Protein AF-A0A7C5FQU9-F1 (afdb_monomer)

Solvent-accessible surface area (backbone atoms only — not comparable to full-atom values): 39816 Å² total; per-residue (Å²): 129,88,86,84,82,87,84,87,81,82,83,88,91,86,86,84,88,72,89,85,78,91,76,89,86,83,94,80,84,88,88,77,82,90,87,88,88,82,92,83,88,83,82,88,86,82,85,89,86,82,90,83,89,88,85,88,83,84,87,86,83,93,73,92,80,83,85,77,82,93,72,89,88,83,80,87,87,65,81,68,79,84,76,73,88,75,91,71,77,84,54,69,46,66,38,94,88,72,76,45,75,38,58,75,85,60,46,60,38,91,90,73,78,44,73,41,89,66,89,58,99,69,88,74,52,69,73,57,50,53,52,51,53,49,50,55,36,52,52,51,50,54,50,48,46,74,75,38,44,69,60,52,49,52,51,49,51,47,51,47,69,70,41,45,60,52,49,50,53,48,48,51,49,27,69,38,84,85,35,65,34,56,61,21,81,52,32,61,57,51,26,51,48,52,51,60,69,39,45,74,47,58,63,72,52,76,58,48,60,26,77,70,11,48,73,34,32,61,60,20,48,64,46,27,52,50,11,55,30,70,61,33,52,62,44,35,48,55,23,49,45,38,29,51,54,11,49,41,16,32,70,34,2,66,73,53,31,65,72,43,43,62,38,53,58,48,47,59,65,40,53,69,77,56,65,78,57,47,55,67,50,29,43,61,39,22,36,53,12,38,54,46,12,51,53,48,44,38,51,48,16,60,75,74,41,99,45,98,86,26,43,68,68,45,74,44,39,22,30,39,39,20,63,64,32,40,46,95,80,76,78,65,49,4,68,53,71,55,47,80,88,63,16,28,43,48,52,31,52,51,47,47,49,52,38,55,56,50,43,65,32,32,61,55,60,69,65,61,40,48,48,58,53,57,51,38,59,65,46,26,33,52,48,35,6,50,48,52,26,50,38,48,51,46,13,41,79,61,64,25,60,65,58,22,50,52,41,54,75,70,44,44,65,58,53,44,53,54,51,53,48,54,51,51,53,49,51,31,49,72,73,71,39,74,49,76,48,73,82,75,68,90,69,53,69,73,60,55,65,62,58,74,83,59,73,70,68,76,72,63,68,71,61,71,57,36,61,50,52,49,52,53,50,52,57,56,58,49,49,73,74,71,60,71,50,59,74,45,75,48,56,22,81,66,69,67,81,33,50,65,62,60,57,99,68,31,42,53,48,77,56,82,75,53,78,62,62,57,62,68,51,71,34,43,26,75,48,42,32,42,34,26,61,48,93,90,42,64,66,36,42,38,35,42,39,36,17,14,50,43,64,90,54,59,80,50,63,85,44,50,41,43,45,72,23,26,51,77,80,44,82,47,80,46,80,50,75,32,71,41,83,52,76,48,79,37,45,25,31,36,35,36,32,26,29,98,89,29,75,63,24,24,48,35,43,30,29,36,34,52,62,91,49,62,28,40,48,68,67,53,49,47,52,49,52,57,47,50,51,57,46,38,50,56,31,40,58,30,31,79,71,75,43,68,73,64,65,76,83,70,56,31,38,43,44,37,42,35,42,72,40,68,37,100,45,67,66,65,47,47,53,52,51,50,53,49,52,48,52,52,41,48,62,13,86,52,68,76,107

Radius of gyration: 37.85 Å; Cα contacts (8 Å, |Δi|>4): 878; chains: 1; bounding box: 95×106×98 Å

Mean predicted aligned error: 17.71 Å

Structure (mmCIF, N/CA/C/O backbone):
data_AF-A0A7C5FQU9-F1
#
_entry.id   AF-A0A7C5FQU9-F1
#
loop_
_atom_site.group_PDB
_atom_site.id
_atom_site.type_symbol
_atom_site.label_atom_id
_atom_site.label_alt_id
_atom_site.label_comp_id
_atom_site.label_asym_id
_atom_site.label_entity_id
_atom_site.label_seq_id
_atom_site.pdbx_PDB_ins_code
_atom_site.Cartn_x
_atom_site.Cartn_y
_atom_site.Cartn_z
_atom_site.occupancy
_atom_site.B_iso_or_equiv
_atom_site.auth_seq_id
_atom_site.auth_comp_id
_atom_site.auth_asym_id
_atom_site.auth_atom_id
_atom_site.pdbx_PDB_model_num
ATOM 1 N N . MET A 1 1 ? 40.339 22.778 18.316 1.00 27.73 1 MET A N 1
ATOM 2 C CA . MET A 1 1 ? 40.614 24.021 19.081 1.00 27.73 1 MET A CA 1
ATOM 3 C C . MET A 1 1 ? 39.393 24.354 19.946 1.00 27.73 1 MET A C 1
ATOM 5 O O . MET A 1 1 ? 38.412 23.631 19.837 1.00 27.73 1 MET A O 1
ATOM 9 N N . CYS A 1 2 ? 39.497 25.345 20.842 1.00 22.22 2 CYS A N 1
ATOM 10 C CA . CYS A 1 2 ? 38.559 25.711 21.928 1.00 22.22 2 CYS A CA 1
ATOM 11 C C . CYS A 1 2 ? 37.054 25.542 21.593 1.00 22.22 2 CYS A C 1
ATOM 13 O O . CYS A 1 2 ? 36.641 25.924 20.507 1.00 22.22 2 CYS A O 1
ATOM 15 N N . ALA A 1 3 ? 36.184 24.921 22.407 1.00 22.38 3 ALA A N 1
ATOM 16 C CA . ALA A 1 3 ? 35.911 25.018 23.859 1.00 22.38 3 ALA A CA 1
ATOM 17 C C . ALA A 1 3 ? 35.069 26.258 24.256 1.00 22.38 3 ALA A C 1
ATOM 19 O O . ALA A 1 3 ? 35.555 27.381 24.181 1.00 22.38 3 ALA A O 1
ATOM 20 N N . GLY A 1 4 ? 33.822 26.041 24.717 1.00 23.36 4 GLY A N 1
ATOM 21 C CA . GLY A 1 4 ? 32.832 27.109 24.971 1.00 23.36 4 GLY A CA 1
ATOM 22 C C . GLY A 1 4 ? 31.565 26.669 25.734 1.00 23.36 4 GLY A C 1
ATOM 23 O O . GLY A 1 4 ? 30.486 26.626 25.164 1.00 23.36 4 GLY A O 1
ATOM 24 N N . LYS A 1 5 ? 31.739 26.311 27.014 1.00 23.92 5 LYS A N 1
ATOM 25 C CA . LYS A 1 5 ? 30.759 26.040 28.103 1.00 23.92 5 LYS A CA 1
ATOM 26 C C . LYS A 1 5 ? 29.238 26.209 27.849 1.00 23.92 5 LYS A C 1
ATOM 28 O O . LYS A 1 5 ? 28.753 27.286 27.525 1.00 23.92 5 LYS A O 1
ATOM 33 N N . THR A 1 6 ? 28.477 25.194 28.270 1.00 24.94 6 THR A N 1
ATOM 34 C CA . THR A 1 6 ? 27.055 25.290 28.669 1.00 24.94 6 THR A CA 1
ATOM 35 C C . THR A 1 6 ? 26.840 26.146 29.927 1.00 24.94 6 THR A C 1
ATOM 37 O O . THR A 1 6 ? 27.708 26.161 30.804 1.00 24.94 6 THR A O 1
ATOM 40 N N . PRO A 1 7 ? 25.618 26.666 30.126 1.00 27.30 7 PRO A N 1
ATOM 41 C CA . PRO A 1 7 ? 24.995 26.698 31.450 1.00 27.30 7 PRO A CA 1
ATOM 42 C C . PRO A 1 7 ? 23.647 25.952 31.478 1.00 27.30 7 PRO A C 1
ATOM 44 O O . PRO A 1 7 ? 22.880 25.984 30.519 1.00 27.30 7 PRO A O 1
ATOM 47 N N . ALA A 1 8 ? 23.334 25.320 32.610 1.00 23.28 8 ALA A N 1
ATOM 48 C CA . ALA A 1 8 ? 21.983 24.857 32.931 1.00 23.28 8 ALA A CA 1
ATOM 49 C C . ALA A 1 8 ? 21.286 25.890 33.831 1.00 23.28 8 ALA A C 1
ATOM 51 O O . ALA A 1 8 ? 21.941 26.494 34.681 1.00 23.28 8 ALA A O 1
ATOM 52 N N . VAL A 1 9 ? 19.968 26.062 33.687 1.00 24.00 9 VAL A N 1
ATOM 53 C CA . VAL A 1 9 ? 19.153 26.873 34.607 1.00 24.00 9 VAL A CA 1
ATOM 54 C C . VAL A 1 9 ? 17.939 26.067 35.062 1.00 24.00 9 VAL A C 1
ATOM 56 O O . VAL A 1 9 ? 17.029 25.775 34.289 1.00 24.00 9 VAL A O 1
ATOM 59 N N . THR A 1 10 ? 17.952 25.699 36.340 1.00 23.16 10 THR A N 1
ATOM 60 C CA . THR A 1 10 ? 16.838 25.079 37.070 1.00 23.16 10 THR A CA 1
ATOM 61 C C . THR A 1 10 ? 15.940 26.174 37.664 1.00 23.16 10 THR A C 1
ATOM 63 O O . THR A 1 10 ? 16.441 27.255 37.964 1.00 23.16 10 THR A O 1
ATOM 66 N N . SER A 1 11 ? 14.654 25.880 37.922 1.00 24.12 11 SER A N 1
ATOM 67 C CA . SER A 1 11 ? 13.585 26.828 38.339 1.00 24.12 11 SER A CA 1
ATOM 68 C C . SER A 1 11 ? 13.168 27.816 37.222 1.00 24.12 11 SER A C 1
ATOM 70 O O . SER A 1 11 ? 13.974 28.182 36.382 1.00 24.12 11 SER A O 1
ATOM 72 N N . THR A 1 12 ? 11.907 28.248 37.082 1.00 26.95 12 THR A N 1
ATOM 73 C CA . THR A 1 12 ? 10.920 28.565 38.133 1.00 26.95 12 THR A CA 1
ATOM 74 C C . THR A 1 12 ? 9.464 28.318 37.687 1.00 26.95 12 THR A C 1
ATOM 76 O O . THR A 1 12 ? 8.893 29.159 37.003 1.00 26.95 12 THR A O 1
ATOM 79 N N . ILE A 1 13 ? 8.819 27.226 38.135 1.00 26.33 13 ILE A N 1
ATOM 80 C CA . ILE A 1 13 ? 7.338 27.098 38.196 1.00 26.33 13 ILE A CA 1
ATOM 81 C C . ILE A 1 13 ? 6.926 26.298 39.456 1.00 26.33 13 ILE A C 1
ATOM 83 O O . ILE A 1 13 ? 6.249 25.275 39.381 1.00 26.33 13 ILE A O 1
ATOM 87 N N . THR A 1 14 ? 7.352 26.753 40.642 1.00 29.34 14 THR A N 1
ATOM 88 C CA . THR A 1 14 ? 7.010 26.099 41.930 1.00 29.34 14 THR A CA 1
ATOM 89 C C . THR A 1 14 ? 6.736 27.114 43.050 1.00 29.34 14 THR A C 1
ATOM 91 O O . THR A 1 14 ? 7.134 26.911 44.192 1.00 29.34 14 THR A O 1
ATOM 94 N N . ALA A 1 15 ? 6.093 28.244 42.729 1.00 28.95 15 ALA A N 1
ATOM 95 C CA . ALA A 1 15 ? 5.959 29.372 43.662 1.00 28.95 15 ALA A CA 1
ATOM 96 C C . ALA A 1 15 ? 4.640 30.173 43.546 1.00 28.95 15 ALA A C 1
ATOM 98 O O . ALA A 1 15 ? 4.658 31.384 43.727 1.00 28.95 15 ALA A O 1
ATOM 99 N N . LEU A 1 16 ? 3.497 29.535 43.233 1.00 26.25 16 LEU A N 1
ATOM 100 C CA . LEU A 1 16 ? 2.180 30.216 43.256 1.00 26.25 16 LEU A CA 1
ATOM 101 C C . LEU A 1 16 ? 0.960 29.275 43.425 1.00 26.25 16 LEU A C 1
ATOM 103 O O . LEU A 1 16 ? -0.126 29.540 42.918 1.00 26.25 16 LEU A O 1
ATOM 107 N N . THR A 1 17 ? 1.125 28.154 44.142 1.00 27.20 17 THR A N 1
ATOM 108 C CA . THR A 1 17 ? 0.041 27.181 44.427 1.00 27.20 17 THR A CA 1
ATOM 109 C C . THR A 1 17 ? 0.008 26.728 45.894 1.00 27.20 17 THR A C 1
ATOM 111 O O . THR A 1 17 ? -0.162 25.547 46.202 1.00 27.20 17 THR A O 1
ATOM 114 N N . ARG A 1 18 ? 0.170 27.679 46.816 1.00 26.56 18 ARG A N 1
ATOM 115 C CA . ARG A 1 18 ? -0.257 27.580 48.221 1.00 26.56 18 ARG A CA 1
ATOM 116 C C . ARG A 1 18 ? -0.983 28.872 48.592 1.00 26.56 18 ARG A C 1
ATOM 118 O O . ARG A 1 18 ? -0.808 29.874 47.915 1.00 26.56 18 ARG A O 1
ATOM 125 N N . GLU A 1 19 ? -1.803 28.791 49.637 1.00 27.20 19 GLU A N 1
ATOM 126 C CA . GLU A 1 19 ? -2.684 29.864 50.120 1.00 27.20 19 GLU A CA 1
ATOM 127 C C . GLU A 1 19 ? -3.756 30.327 49.120 1.00 27.20 19 GLU A C 1
ATOM 129 O O . GLU A 1 19 ? -3.647 31.349 48.458 1.00 27.20 19 GLU A O 1
ATOM 134 N N . LEU A 1 20 ? -4.856 29.568 49.080 1.00 26.81 20 LEU A N 1
ATOM 135 C CA . LEU A 1 20 ? -6.174 30.088 49.478 1.00 26.81 20 LEU A CA 1
ATOM 136 C C . LEU A 1 20 ? -7.135 28.905 49.685 1.00 26.81 20 LEU A C 1
ATOM 138 O O . LEU A 1 20 ? -7.887 28.494 48.802 1.00 26.81 20 LEU A O 1
ATOM 142 N N . GLY A 1 21 ? -7.054 28.296 50.871 1.00 24.86 21 GLY A N 1
ATOM 143 C CA . GLY A 1 21 ? -7.966 27.228 51.280 1.00 24.86 21 GLY A CA 1
ATOM 144 C C . GLY A 1 21 ? -9.336 27.782 51.673 1.00 24.86 21 GLY A C 1
ATOM 145 O O . GLY A 1 21 ? -9.432 28.827 52.311 1.00 24.86 21 GLY A O 1
ATOM 146 N N . CYS A 1 22 ? -10.409 27.069 51.333 1.00 22.38 22 CYS A N 1
ATOM 147 C CA . CYS A 1 22 ? -11.754 27.433 51.778 1.00 22.38 22 CYS A CA 1
ATOM 148 C C . CYS A 1 22 ? -11.907 27.276 53.298 1.00 22.38 22 CYS A C 1
ATOM 150 O O . CYS A 1 22 ? -11.693 26.172 53.803 1.00 22.38 22 CYS A O 1
ATOM 152 N N . ARG A 1 23 ? -12.447 28.300 53.977 1.00 22.94 23 ARG A N 1
ATOM 153 C CA . ARG A 1 23 ? -13.544 28.152 54.959 1.00 22.94 23 ARG A CA 1
ATOM 154 C C . ARG A 1 23 ? -14.112 29.500 55.423 1.00 22.94 23 ARG A C 1
ATOM 156 O O . ARG A 1 23 ? -13.356 30.425 55.665 1.00 22.94 23 ARG A O 1
ATOM 163 N N . SER A 1 24 ? -15.443 29.523 55.575 1.00 23.83 24 SER A N 1
ATOM 164 C CA . SER A 1 24 ? -16.270 30.352 56.479 1.00 23.83 24 SER A CA 1
ATOM 165 C C . SER A 1 24 ? -15.978 31.850 56.670 1.00 23.83 24 SER A C 1
ATOM 167 O O . SER A 1 24 ? -14.913 32.211 57.146 1.00 23.83 24 SER A O 1
ATOM 169 N N . LEU A 1 25 ? -17.030 32.673 56.568 1.00 23.80 25 LEU A N 1
ATOM 170 C CA . LEU A 1 25 ? -17.539 33.524 57.668 1.00 23.80 25 LEU A CA 1
ATOM 171 C C . LEU A 1 25 ? -18.995 33.972 57.341 1.00 23.80 25 LEU A C 1
ATOM 173 O O . LEU A 1 25 ? -19.376 33.923 56.169 1.00 23.80 25 LEU A O 1
ATOM 177 N N . PRO A 1 26 ? -19.843 34.325 58.334 1.00 26.69 26 PRO A N 1
ATOM 178 C CA . PRO A 1 26 ? -21.281 34.540 58.140 1.00 26.69 26 PRO A CA 1
ATOM 179 C C . PRO A 1 26 ? -21.720 36.022 58.076 1.00 26.69 26 PRO A C 1
ATOM 181 O O . PRO A 1 26 ? -20.937 36.957 58.206 1.00 26.69 26 PRO A O 1
ATOM 184 N N . VAL A 1 27 ? -23.034 36.197 57.915 1.00 23.81 27 VAL A N 1
ATOM 185 C CA . VAL A 1 27 ? -23.840 37.434 57.956 1.00 23.81 27 VAL A CA 1
ATOM 186 C C . VAL A 1 27 ? -23.474 38.424 59.084 1.00 23.81 27 VAL A C 1
ATOM 188 O O . VAL A 1 27 ? -23.614 38.067 60.251 1.00 23.81 27 VAL A O 1
ATOM 191 N N . ALA A 1 28 ? -23.217 39.709 58.758 1.00 23.86 28 ALA A N 1
ATOM 192 C CA . ALA A 1 28 ? -23.516 40.854 59.649 1.00 23.86 28 ALA A CA 1
ATOM 193 C C . ALA A 1 28 ? -23.534 42.268 58.987 1.00 23.86 28 ALA A C 1
ATOM 195 O O . ALA A 1 28 ? -22.538 42.754 58.474 1.00 23.86 28 ALA A O 1
ATOM 196 N N . ARG A 1 29 ? -24.681 42.958 59.125 1.00 23.67 29 ARG A N 1
ATOM 197 C CA . ARG A 1 29 ? -24.896 44.391 59.493 1.00 23.67 29 ARG A CA 1
ATOM 198 C C . ARG A 1 29 ? -24.082 45.561 58.861 1.00 23.67 29 ARG A C 1
ATOM 200 O O . ARG A 1 29 ? -23.009 45.912 59.322 1.00 23.67 29 ARG A O 1
ATOM 207 N N . ARG A 1 30 ? -24.782 46.314 57.987 1.00 23.05 30 ARG A N 1
ATOM 208 C CA . ARG A 1 30 ? -25.140 47.773 58.039 1.00 23.05 30 ARG A CA 1
ATOM 209 C C . ARG A 1 30 ? -24.263 48.816 58.800 1.00 23.05 30 ARG A C 1
ATOM 211 O O . ARG A 1 30 ? -23.976 48.626 59.973 1.00 23.05 30 ARG A O 1
ATOM 218 N N . ARG A 1 31 ? -24.251 50.047 58.223 1.00 23.45 31 ARG A N 1
ATOM 219 C CA . ARG A 1 31 ? -23.868 51.407 58.746 1.00 23.45 31 ARG A CA 1
ATOM 220 C C . ARG A 1 31 ? -22.361 51.760 58.694 1.00 23.45 31 ARG A C 1
ATOM 222 O O . ARG A 1 31 ? -21.547 50.870 58.856 1.00 23.45 31 ARG A O 1
ATOM 229 N N . SER A 1 32 ? -21.921 53.023 58.516 1.00 23.88 32 SER A N 1
ATOM 230 C CA . SER A 1 32 ? -22.552 54.268 57.982 1.00 23.88 32 SER A CA 1
ATOM 231 C C . SER A 1 32 ? -21.547 55.446 57.890 1.00 23.88 32 SER A C 1
ATOM 233 O O . SER A 1 32 ? -20.738 55.536 58.798 1.00 23.88 32 SER A O 1
ATOM 235 N N . LYS A 1 33 ? -21.728 56.390 56.933 1.00 24.73 33 LYS A N 1
ATOM 236 C CA . LYS A 1 33 ? -21.290 57.831 56.907 1.00 24.73 33 LYS A CA 1
ATOM 237 C C . LYS A 1 33 ? -19.800 58.154 57.239 1.00 24.73 33 LYS A C 1
ATOM 239 O O . LYS A 1 33 ? -19.313 57.811 58.298 1.00 24.73 33 LYS A O 1
ATOM 244 N N . ALA A 1 34 ? -19.023 58.761 56.326 1.00 25.05 34 ALA A N 1
ATOM 245 C CA . ALA A 1 34 ? -18.779 60.224 56.175 1.00 25.05 34 ALA A CA 1
ATOM 246 C C . ALA A 1 34 ? -18.154 60.914 57.425 1.00 25.05 34 ALA A C 1
ATOM 248 O O . ALA A 1 34 ? -18.574 60.625 58.534 1.00 25.05 34 ALA A O 1
ATOM 249 N N . ARG A 1 35 ? -17.218 61.883 57.353 1.00 26.95 35 ARG A N 1
ATOM 250 C CA . ARG A 1 35 ? -16.910 62.910 56.320 1.00 26.95 35 ARG A CA 1
ATOM 251 C C . ARG A 1 35 ? -15.534 63.570 56.629 1.00 26.95 35 ARG A C 1
ATOM 253 O O . ARG A 1 35 ? -15.182 63.636 57.798 1.00 26.95 35 ARG A O 1
ATOM 260 N N . GLY A 1 36 ? -14.814 64.148 55.653 1.00 27.39 36 GLY A N 1
ATOM 261 C CA . GLY A 1 36 ? -13.636 65.015 55.914 1.00 27.39 36 GLY A CA 1
ATOM 262 C C . GLY A 1 36 ? -12.740 65.257 54.684 1.00 27.39 36 GLY A C 1
ATOM 263 O O . GLY A 1 36 ? -12.508 64.320 53.926 1.00 27.39 36 GLY A O 1
ATOM 264 N N . ARG A 1 37 ? -12.288 66.502 54.434 1.00 25.39 37 ARG A N 1
ATOM 265 C CA . ARG A 1 37 ? -11.493 66.898 53.241 1.00 25.39 37 ARG A CA 1
ATOM 266 C C . ARG A 1 37 ? -10.832 68.276 53.437 1.00 25.39 37 ARG A C 1
ATOM 268 O O . ARG A 1 37 ? -11.534 69.195 53.849 1.00 25.39 37 ARG A O 1
ATOM 275 N N . THR A 1 38 ? -9.565 68.462 53.051 1.00 26.88 38 THR A N 1
ATOM 276 C CA . THR A 1 38 ? -8.906 69.790 53.018 1.00 26.88 38 THR A CA 1
ATOM 277 C C . THR A 1 38 ? -7.822 69.910 51.936 1.00 26.88 38 THR A C 1
ATOM 279 O O . THR A 1 38 ? -6.838 69.184 51.965 1.00 26.88 38 THR A O 1
ATOM 282 N N . ARG A 1 39 ? -7.985 70.935 51.082 1.00 26.34 39 ARG A N 1
ATOM 283 C CA . ARG A 1 39 ? -6.994 71.595 50.197 1.00 26.34 39 ARG A CA 1
ATOM 284 C C . ARG A 1 39 ? -6.364 70.799 49.030 1.00 26.34 39 ARG A C 1
ATOM 286 O O . ARG A 1 39 ? -6.374 69.579 48.958 1.00 26.34 39 ARG A O 1
ATOM 293 N N . SER A 1 40 ? -5.910 71.600 48.070 1.00 22.53 40 SER A N 1
ATOM 294 C CA . SER A 1 40 ? -5.399 71.358 46.708 1.00 22.53 40 SER A CA 1
ATOM 295 C C . SER A 1 40 ? -4.206 72.345 46.499 1.00 22.53 40 SER A C 1
ATOM 297 O O . SER A 1 40 ? -3.939 73.083 47.456 1.00 22.53 40 SER A O 1
ATOM 299 N N . PRO A 1 41 ? -3.493 72.449 45.346 1.00 32.59 41 PRO A N 1
ATOM 300 C CA . PRO A 1 41 ? -3.794 71.893 44.018 1.00 32.59 41 PRO A CA 1
ATOM 301 C C . PRO A 1 41 ? -2.640 71.214 43.244 1.00 32.59 41 PRO A C 1
ATOM 303 O O . PRO A 1 41 ? -1.470 71.535 43.407 1.00 32.59 41 PRO A O 1
ATOM 306 N N . PHE A 1 42 ? -3.030 70.348 42.307 1.00 28.36 42 PHE A N 1
ATOM 307 C CA . PHE A 1 42 ? -2.386 70.127 41.004 1.00 28.36 42 PHE A CA 1
ATOM 308 C C . PHE A 1 42 ? -3.494 69.712 40.011 1.00 28.36 42 PHE A C 1
ATOM 310 O O . PHE A 1 42 ? -4.557 69.258 40.446 1.00 28.36 42 PHE A O 1
ATOM 317 N N . GLU A 1 43 ? -3.310 69.951 38.712 1.00 25.61 43 GLU A N 1
ATOM 318 C CA . GLU A 1 43 ? -4.418 70.000 37.741 1.00 25.61 43 GLU A CA 1
ATOM 319 C C . GLU A 1 43 ? -4.659 68.710 36.928 1.00 25.61 43 GLU A C 1
ATOM 321 O O . GLU A 1 43 ? -3.782 67.865 36.804 1.00 25.61 43 GLU A O 1
ATOM 326 N N . VAL A 1 44 ? -5.863 68.638 36.337 1.00 26.05 44 VAL A N 1
ATOM 327 C CA . VAL A 1 44 ? -6.363 67.704 35.298 1.00 26.05 44 VAL A CA 1
ATOM 328 C C . VAL A 1 44 ? -6.245 66.189 35.593 1.00 26.05 44 VAL A C 1
ATOM 330 O O . VAL A 1 44 ? -5.172 65.605 35.585 1.00 26.05 44 VAL A O 1
ATOM 333 N N . GLY A 1 45 ? -7.337 65.432 35.746 1.00 23.05 45 GLY A N 1
ATOM 334 C CA . GLY A 1 45 ? -8.751 65.820 35.791 1.00 23.05 45 GLY A CA 1
ATOM 335 C C . GLY A 1 45 ? -9.672 64.591 35.828 1.00 23.05 45 GLY A C 1
ATOM 336 O O . GLY A 1 45 ? -9.545 63.704 34.989 1.00 23.05 45 GLY A O 1
ATOM 337 N N . PHE A 1 46 ? -10.599 64.529 36.791 1.00 21.83 46 PHE A N 1
ATOM 338 C CA . PHE A 1 46 ? -11.596 63.454 36.924 1.00 21.83 46 PHE A CA 1
ATOM 339 C C . PHE A 1 46 ? -12.914 63.964 37.555 1.00 21.83 46 PHE A C 1
ATOM 341 O O . PHE A 1 46 ? -12.925 64.956 38.280 1.00 21.83 46 PHE A O 1
ATOM 348 N N . LEU A 1 47 ? -14.003 63.248 37.244 1.00 25.28 47 LEU A N 1
ATOM 349 C CA . LEU A 1 47 ? -15.425 63.394 37.647 1.00 25.28 47 LEU A CA 1
ATOM 350 C C . LEU A 1 47 ? -15.690 63.273 39.178 1.00 25.28 47 LEU A C 1
ATOM 352 O O . LEU A 1 47 ? -14.756 62.908 39.897 1.00 25.28 47 LEU A O 1
ATOM 356 N N . PRO A 1 48 ? -16.944 63.401 39.704 1.00 45.59 48 PRO A N 1
ATOM 357 C CA . PRO A 1 48 ? -18.230 63.903 39.156 1.00 45.59 48 PRO A CA 1
ATOM 358 C C . PRO A 1 48 ? -18.670 65.191 39.938 1.00 45.59 48 PRO A C 1
ATOM 360 O O . PRO A 1 48 ? -17.778 65.929 40.346 1.00 45.59 48 PRO A O 1
ATOM 363 N N . ASP A 1 49 ? -19.919 65.619 40.213 1.00 27.48 49 ASP A N 1
ATOM 364 C CA . ASP A 1 49 ? -21.319 65.126 40.099 1.00 27.48 49 ASP A CA 1
ATOM 365 C C . ASP A 1 49 ? -22.304 66.336 40.180 1.00 27.48 49 ASP A C 1
ATOM 367 O O . ASP A 1 49 ? -21.844 67.447 40.452 1.00 27.48 49 ASP A O 1
ATOM 371 N N . GLY A 1 50 ? -23.632 66.169 40.015 1.00 25.14 50 GLY A N 1
ATOM 372 C CA . GLY A 1 50 ? -24.577 67.300 40.174 1.00 25.14 50 GLY A CA 1
ATOM 373 C C . GLY A 1 50 ? -26.065 67.174 39.773 1.00 25.14 50 GLY A C 1
ATOM 374 O O . GLY A 1 50 ? -26.623 68.158 39.310 1.00 25.14 50 GLY A O 1
ATOM 375 N N . VAL A 1 51 ? -26.703 66.009 39.939 1.00 25.64 51 VAL A N 1
ATOM 376 C CA . VAL A 1 51 ? -28.174 65.739 40.025 1.00 25.64 51 VAL A CA 1
ATOM 377 C C . VAL A 1 51 ? -29.161 66.946 40.080 1.00 25.64 51 VAL A C 1
ATOM 379 O O . VAL A 1 51 ? -29.024 67.753 41.001 1.00 25.64 51 VAL A O 1
ATOM 382 N N . ARG A 1 52 ? -30.255 66.950 39.264 1.00 23.72 52 ARG A N 1
ATOM 383 C CA . ARG A 1 52 ? -31.687 67.103 39.710 1.00 23.72 52 ARG A CA 1
ATOM 384 C C . ARG A 1 52 ? -32.802 67.171 38.627 1.00 23.72 52 ARG A C 1
ATOM 386 O O . ARG A 1 52 ? -32.651 67.856 37.628 1.00 23.72 52 ARG A O 1
ATOM 393 N N . ASP A 1 53 ? -33.929 66.529 38.979 1.00 24.34 53 ASP A N 1
ATOM 394 C CA . ASP A 1 53 ? -35.370 66.867 38.818 1.00 24.34 53 ASP A CA 1
ATOM 395 C C . ASP A 1 53 ? -36.047 67.090 37.421 1.00 24.34 53 ASP A C 1
ATOM 397 O O . ASP A 1 53 ? -35.463 67.635 36.494 1.00 24.34 53 ASP A O 1
ATOM 401 N N . GLY A 1 54 ? -37.338 66.694 37.307 1.00 24.22 54 GLY A N 1
ATOM 402 C CA . GLY A 1 54 ? -38.245 66.848 36.132 1.00 24.22 54 GLY A CA 1
ATOM 403 C C . GLY A 1 54 ? -38.563 65.525 35.382 1.00 24.22 54 GLY A C 1
ATOM 404 O O . GLY A 1 54 ? -37.626 64.915 34.884 1.00 24.22 54 GLY A O 1
ATOM 405 N N . VAL A 1 55 ? -39.761 64.906 35.266 1.00 22.69 55 VAL A N 1
ATOM 406 C CA . VAL A 1 55 ? -41.221 65.176 35.471 1.00 22.69 55 VAL A CA 1
ATOM 407 C C . VAL A 1 55 ? -42.019 65.354 34.149 1.00 22.69 55 VAL A C 1
ATOM 409 O O . VAL A 1 55 ? -41.701 66.229 33.357 1.00 22.69 55 VAL A O 1
ATOM 412 N N . VAL A 1 56 ? -43.097 64.552 33.976 1.00 24.59 56 VAL A N 1
ATOM 413 C CA . VAL A 1 56 ? -43.990 64.375 32.782 1.00 24.59 56 VAL A CA 1
ATOM 414 C C . VAL A 1 56 ? -43.308 63.726 31.548 1.00 24.59 56 VAL A C 1
ATOM 416 O O . VAL A 1 56 ? -42.151 64.005 31.278 1.00 24.59 56 VAL A O 1
ATOM 419 N N . GLY A 1 57 ? -43.931 62.851 30.739 1.00 21.92 57 GLY A N 1
ATOM 420 C CA . GLY A 1 57 ? -45.202 62.109 30.867 1.00 21.92 57 GLY A CA 1
ATOM 421 C C . GLY A 1 57 ? -45.875 61.788 29.510 1.00 21.92 57 GLY A C 1
ATOM 422 O O . GLY A 1 57 ? -45.680 62.529 28.557 1.00 21.92 57 GLY A O 1
ATOM 423 N N . LEU A 1 58 ? -46.724 60.743 29.489 1.00 25.14 58 LEU A N 1
ATOM 424 C CA . LEU A 1 58 ? -47.585 60.228 28.388 1.00 25.14 58 LEU A CA 1
ATOM 425 C C . LEU A 1 58 ? -46.989 59.218 27.368 1.00 25.14 58 LEU A C 1
ATOM 427 O O . LEU A 1 58 ? -46.059 59.511 26.629 1.00 25.14 58 LEU A O 1
ATOM 431 N N . ARG A 1 59 ? -47.616 58.025 27.383 1.00 24.20 59 ARG A N 1
ATOM 432 C CA . ARG A 1 59 ? -48.128 57.144 26.298 1.00 24.20 59 ARG A CA 1
ATOM 433 C C . ARG A 1 59 ? -47.803 57.461 24.829 1.00 24.20 59 ARG A C 1
ATOM 435 O O . ARG A 1 59 ? -47.795 58.622 24.445 1.00 24.20 59 ARG A O 1
ATOM 442 N N . ASP A 1 60 ? -47.766 56.484 23.922 1.00 30.08 60 ASP A N 1
ATOM 443 C CA . ASP A 1 60 ? -47.706 55.004 23.997 1.00 30.08 60 ASP A CA 1
ATOM 444 C C . ASP A 1 60 ? -47.283 54.518 22.595 1.00 30.08 60 ASP A C 1
ATOM 446 O O . ASP A 1 60 ? -47.664 55.153 21.617 1.00 30.08 60 ASP A O 1
ATOM 450 N N . ASP A 1 61 ? -46.531 53.416 22.491 1.00 24.22 61 ASP A N 1
ATOM 451 C CA . ASP A 1 61 ? -46.712 52.367 21.464 1.00 24.22 61 ASP A CA 1
ATOM 452 C C . ASP A 1 61 ? -45.656 51.253 21.616 1.00 24.22 61 ASP A C 1
ATOM 454 O O . ASP A 1 61 ? -44.593 51.432 22.216 1.00 24.22 61 ASP A O 1
ATOM 458 N N . GLY A 1 62 ? -45.981 50.045 21.147 1.00 28.78 62 GLY A N 1
ATOM 459 C CA . GLY A 1 62 ? -45.277 48.824 21.548 1.00 28.78 62 GLY A CA 1
ATOM 460 C C . GLY A 1 62 ? -44.048 48.438 20.714 1.00 28.78 62 GLY A C 1
ATOM 461 O O . GLY A 1 62 ? -44.149 48.248 19.508 1.00 28.78 62 GLY A O 1
ATOM 462 N N . VAL A 1 63 ? -42.929 48.142 21.389 1.00 28.94 63 VAL A N 1
ATOM 463 C CA . VAL A 1 63 ? -41.900 47.158 20.977 1.00 28.94 63 VAL A CA 1
ATOM 464 C C . VAL A 1 63 ? -41.214 46.605 22.240 1.00 28.94 63 VAL A C 1
ATOM 466 O O . VAL A 1 63 ? -41.070 47.307 23.240 1.00 28.94 63 VAL A O 1
ATOM 469 N N . GLY A 1 64 ? -40.801 45.333 22.227 1.00 25.89 64 GLY A N 1
ATOM 470 C CA . GLY A 1 64 ? -40.214 44.665 23.398 1.00 25.89 64 GLY A CA 1
ATOM 471 C C . GLY A 1 64 ? -38.865 45.253 23.837 1.00 25.89 64 GLY A C 1
ATOM 472 O O . GLY A 1 64 ? -37.862 45.101 23.141 1.00 25.89 64 GLY A O 1
ATOM 473 N N . GLY A 1 65 ? -38.831 45.882 25.016 1.00 24.84 65 GLY A N 1
ATOM 474 C CA . GLY A 1 65 ? -37.630 46.505 25.580 1.00 24.84 65 GLY A CA 1
ATOM 475 C C . GLY A 1 65 ? -36.545 45.506 26.009 1.00 24.84 65 GLY A C 1
ATOM 476 O O . GLY A 1 65 ? -36.816 44.506 26.671 1.00 24.84 65 GLY A O 1
ATOM 477 N N . VAL A 1 66 ? -35.287 45.801 25.665 1.00 25.59 66 VAL A N 1
ATOM 478 C CA . VAL A 1 66 ? -34.117 44.966 25.993 1.00 25.59 66 VAL A CA 1
ATOM 479 C C . VAL A 1 66 ? -33.465 45.455 27.290 1.00 25.59 66 VAL A C 1
ATOM 481 O O . VAL A 1 66 ? -32.748 46.457 27.298 1.00 25.59 66 VAL A O 1
ATOM 484 N N . CYS A 1 67 ? -33.657 44.729 28.392 1.00 25.48 67 CYS A N 1
ATOM 485 C CA . CYS A 1 67 ? -32.996 45.038 29.662 1.00 25.48 67 CYS A CA 1
ATOM 486 C C . CYS A 1 67 ? -31.495 44.691 29.624 1.00 25.48 67 CYS A C 1
ATOM 488 O O . CYS A 1 67 ? -31.116 43.522 29.531 1.00 25.48 67 CYS A O 1
ATOM 490 N N . ARG A 1 68 ? -30.627 45.702 29.766 1.00 25.59 68 ARG A N 1
ATOM 491 C CA . ARG A 1 68 ? -29.204 45.514 30.104 1.00 25.59 68 ARG A CA 1
ATOM 492 C C . ARG A 1 68 ? -29.025 45.443 31.628 1.00 25.59 68 ARG A C 1
ATOM 494 O O . ARG A 1 68 ? -29.551 46.321 32.310 1.00 25.59 68 ARG A O 1
ATOM 501 N N . PRO A 1 69 ? -28.199 44.533 32.171 1.00 28.11 69 PRO A N 1
ATOM 502 C CA . PRO A 1 69 ? -27.553 44.757 33.461 1.00 28.11 69 PRO A CA 1
ATOM 503 C C . PRO A 1 69 ? -26.361 45.727 33.298 1.00 28.11 69 PRO A C 1
ATOM 505 O O . PRO A 1 69 ? -25.699 45.710 32.253 1.00 28.11 69 PRO A O 1
ATOM 508 N N . PRO A 1 70 ? -26.034 46.558 34.304 1.00 27.97 70 PRO A N 1
ATOM 509 C CA . PRO A 1 70 ? -24.814 47.358 34.291 1.00 27.97 70 PRO A CA 1
ATOM 510 C C . PRO A 1 70 ? -23.586 46.473 34.550 1.00 27.97 70 PRO A C 1
ATOM 512 O O . PRO A 1 70 ? -23.575 45.656 35.469 1.00 27.97 70 PRO A O 1
ATOM 515 N N . CYS A 1 71 ? -22.526 46.658 33.764 1.00 26.30 71 CYS A N 1
ATOM 516 C CA . CYS A 1 71 ? -21.234 46.007 33.968 1.00 26.30 71 CYS A CA 1
ATOM 517 C C . CYS A 1 71 ? -20.117 47.055 33.812 1.00 26.30 71 CYS A C 1
ATOM 519 O O . CYS A 1 71 ? -20.121 47.764 32.801 1.00 26.30 71 CYS A O 1
ATOM 521 N N . PRO A 1 72 ? -19.180 47.188 34.771 1.00 27.56 72 PRO A N 1
ATOM 522 C CA . PRO A 1 72 ? -18.004 48.039 34.603 1.00 27.56 72 PRO A CA 1
ATOM 523 C C . PRO A 1 72 ? -17.169 47.593 33.392 1.00 27.56 72 PRO A C 1
ATOM 525 O O . PRO A 1 72 ? -16.940 46.401 33.193 1.00 27.56 72 PRO A O 1
ATOM 528 N N . ALA A 1 73 ? -16.724 48.544 32.569 1.00 29.17 73 ALA A N 1
ATOM 529 C CA . ALA A 1 73 ? -15.972 48.253 31.348 1.00 29.17 73 ALA A CA 1
ATOM 530 C C . ALA A 1 73 ? -14.490 47.936 31.638 1.00 29.17 73 ALA A C 1
ATOM 532 O O . ALA A 1 73 ? -13.885 48.560 32.506 1.00 29.17 73 ALA A O 1
ATOM 533 N N . GLY A 1 74 ? -13.892 46.998 30.888 1.00 27.75 74 GLY A N 1
ATOM 534 C CA . GLY A 1 74 ? -12.521 46.535 31.163 1.00 27.75 74 GLY A CA 1
ATOM 535 C C . GLY A 1 74 ? -11.910 45.549 30.155 1.00 27.75 74 GLY A C 1
ATOM 536 O O . GLY A 1 74 ? -11.293 44.575 30.568 1.00 27.75 74 GLY A O 1
ATOM 537 N N . GLN A 1 75 ? -12.049 45.807 28.846 1.00 32.62 75 GLN A N 1
ATOM 538 C CA . GLN A 1 75 ? -11.389 45.064 27.746 1.00 32.62 75 GLN A CA 1
ATOM 539 C C . GLN A 1 75 ? -11.780 43.562 27.594 1.00 32.62 75 GLN A C 1
ATOM 541 O O . GLN A 1 75 ? -12.704 43.067 28.230 1.00 32.62 75 GLN A O 1
ATOM 546 N N . ILE A 1 76 ? -11.141 42.857 26.641 1.00 30.59 76 ILE A N 1
ATOM 547 C CA . ILE A 1 76 ? -11.397 41.450 26.233 1.00 30.59 76 ILE A CA 1
ATOM 548 C C . ILE A 1 76 ? -12.835 41.188 25.708 1.00 30.59 76 ILE A C 1
ATOM 550 O O . ILE A 1 76 ? -13.543 40.280 26.146 1.00 30.59 76 ILE A O 1
ATOM 554 N N . ALA A 1 77 ? -13.262 41.954 24.695 1.00 29.95 77 ALA A N 1
ATOM 555 C CA . ALA A 1 77 ? -14.620 41.898 24.126 1.00 29.95 77 ALA A CA 1
ATOM 556 C C . ALA A 1 77 ? -14.717 41.406 22.658 1.00 29.95 77 ALA A C 1
ATOM 558 O O . ALA A 1 77 ? -15.653 41.771 21.951 1.00 29.95 77 ALA A O 1
ATOM 559 N N . VAL A 1 78 ? -13.789 40.553 22.196 1.00 29.59 78 VAL A N 1
ATOM 560 C CA . VAL A 1 78 ? -13.852 39.916 20.855 1.00 29.59 78 VAL A CA 1
ATOM 561 C C . VAL A 1 78 ? -14.045 38.397 20.965 1.00 29.59 78 VAL A C 1
ATOM 563 O O . VAL A 1 78 ? -15.064 37.861 20.532 1.00 29.59 78 VAL A O 1
ATOM 566 N N . TRP A 1 79 ? -13.126 37.699 21.638 1.00 27.39 79 TRP A N 1
ATOM 567 C CA . TRP A 1 79 ? -13.085 36.228 21.674 1.00 27.39 79 TRP A CA 1
ATOM 568 C C . TRP A 1 79 ? -14.246 35.533 22.412 1.00 27.39 79 TRP A C 1
ATOM 570 O O . TRP A 1 79 ? -14.506 34.358 22.163 1.00 27.39 79 TRP A O 1
ATOM 580 N N . ARG A 1 80 ? -14.999 36.227 23.281 1.00 25.70 80 ARG A N 1
ATOM 581 C CA . ARG A 1 80 ? -16.121 35.611 24.024 1.00 25.70 80 ARG A CA 1
ATOM 582 C C . ARG A 1 80 ? -17.385 35.342 23.193 1.00 25.70 80 ARG A C 1
ATOM 584 O O . ARG A 1 80 ? -18.228 34.577 23.653 1.00 25.70 80 ARG A O 1
ATOM 591 N N . ARG A 1 81 ? -17.543 35.916 21.990 1.00 26.14 81 ARG A N 1
ATOM 592 C CA . ARG A 1 81 ? -18.780 35.754 21.189 1.00 26.14 81 ARG A CA 1
ATOM 593 C C . ARG A 1 81 ? -18.956 34.379 20.526 1.00 26.14 81 ARG A C 1
ATOM 595 O O . ARG A 1 81 ? -20.067 34.070 20.117 1.00 26.14 81 ARG A O 1
ATOM 602 N N . LEU A 1 82 ? -17.906 33.558 20.434 1.00 27.52 82 LEU A N 1
ATOM 603 C CA . LEU A 1 82 ? -17.936 32.270 19.716 1.00 27.52 82 LEU A CA 1
ATOM 604 C C . LEU A 1 82 ? -18.129 31.031 20.615 1.00 27.52 82 LEU A C 1
ATOM 606 O O . LEU A 1 82 ? -18.217 29.923 20.095 1.00 27.52 82 LEU A O 1
ATOM 610 N N . LEU A 1 83 ? -18.179 31.185 21.946 1.00 29.31 83 LEU A N 1
ATOM 611 C CA . LEU A 1 83 ? -18.086 30.063 22.899 1.00 29.31 83 LEU A CA 1
ATOM 612 C C . LEU A 1 83 ? -19.133 30.093 24.034 1.00 29.31 83 LEU A C 1
ATOM 614 O O . LEU A 1 83 ? -18.839 29.698 25.161 1.00 29.31 83 LEU A O 1
ATOM 618 N N . GLN A 1 84 ? -20.371 30.520 23.755 1.00 28.97 84 GLN A N 1
ATOM 619 C CA . GLN A 1 84 ? -21.507 30.304 24.667 1.00 28.97 84 GLN A CA 1
ATOM 620 C C . GLN A 1 84 ? -22.729 29.709 23.943 1.00 28.97 84 GLN A C 1
ATOM 622 O O . GLN A 1 84 ? -23.233 30.325 23.003 1.00 28.97 84 GLN A O 1
ATOM 627 N N . PRO A 1 85 ? -23.235 28.533 24.368 1.00 32.47 85 PRO A N 1
ATOM 628 C CA . PRO A 1 85 ? -24.436 27.939 23.797 1.00 32.47 85 PRO A CA 1
ATOM 629 C C . PRO A 1 85 ? -25.713 28.504 24.439 1.00 32.47 85 PRO A C 1
ATOM 631 O O . PRO A 1 85 ? -25.854 28.506 25.658 1.00 32.47 85 PRO A O 1
ATOM 634 N N . GLY A 1 86 ? -26.687 28.879 23.606 1.00 35.00 86 GLY A N 1
ATOM 635 C CA . GLY A 1 86 ? -28.091 29.013 24.009 1.00 35.00 86 GLY A CA 1
ATOM 636 C C . GLY A 1 86 ? -28.459 30.260 24.820 1.00 35.00 86 GLY A C 1
ATOM 637 O O . GLY A 1 86 ? -28.675 30.182 26.026 1.00 35.00 86 GLY A O 1
ATOM 638 N N . TRP A 1 87 ? -28.699 31.379 24.130 1.00 31.09 87 TRP A N 1
ATOM 639 C CA . TRP A 1 87 ? -29.529 32.461 24.672 1.00 31.09 87 TRP A CA 1
ATOM 640 C C . TRP A 1 87 ? -30.977 31.950 24.804 1.00 31.09 87 TRP A C 1
ATOM 642 O O . TRP A 1 87 ? -31.746 31.990 23.841 1.00 31.09 87 TRP A O 1
ATOM 652 N N . ARG A 1 88 ? -31.357 31.415 25.975 1.00 38.59 88 ARG A N 1
ATOM 653 C CA . ARG A 1 88 ? -32.760 31.070 26.265 1.00 38.59 88 ARG A CA 1
ATOM 654 C C . ARG A 1 88 ? -33.568 32.382 26.304 1.00 38.59 88 ARG A C 1
ATOM 656 O O . ARG A 1 88 ? -33.176 33.314 27.002 1.00 38.59 88 ARG A O 1
ATOM 663 N N . LYS A 1 89 ? -34.688 32.470 25.569 1.00 36.59 89 LYS A N 1
ATOM 664 C CA . LYS A 1 89 ? -35.663 33.564 25.758 1.00 36.59 89 LYS A CA 1
ATOM 665 C C . LYS A 1 89 ? -36.138 33.527 27.213 1.00 36.59 89 LYS A C 1
ATOM 667 O O . LYS A 1 89 ? -36.515 32.449 27.673 1.00 36.59 89 LYS A O 1
ATOM 672 N N . CYS A 1 90 ? -36.173 34.668 27.901 1.00 43.06 90 CYS A N 1
ATOM 673 C CA . CYS A 1 90 ? -36.856 34.763 29.190 1.00 43.06 90 CYS A CA 1
ATOM 674 C C . CYS A 1 90 ? -38.317 34.347 28.991 1.00 43.06 90 CYS A C 1
ATOM 676 O O . CYS A 1 90 ? -39.022 34.959 28.184 1.00 43.06 90 CYS A O 1
ATOM 678 N N . ARG A 1 91 ? -38.768 33.298 29.685 1.00 52.00 91 ARG A N 1
ATOM 679 C CA . ARG A 1 91 ? -40.198 33.014 29.768 1.00 52.00 91 ARG A CA 1
ATOM 680 C C . ARG A 1 91 ? -40.805 33.973 30.782 1.00 52.00 91 ARG A C 1
ATOM 682 O O . ARG A 1 91 ? -40.251 34.189 31.860 1.00 52.00 91 ARG A O 1
ATOM 689 N N . MET A 1 92 ? -41.948 34.525 30.407 1.00 68.00 92 MET A N 1
ATOM 690 C CA . MET A 1 92 ? -42.872 35.141 31.344 1.00 68.00 92 MET A CA 1
ATOM 691 C C . MET A 1 92 ? -43.894 34.071 31.726 1.00 68.00 92 MET A C 1
ATOM 693 O O . MET A 1 92 ? -44.379 33.346 30.854 1.00 68.00 92 MET A O 1
ATOM 697 N N . ARG A 1 93 ? -44.211 33.963 33.013 1.00 70.12 93 ARG A N 1
ATOM 698 C CA . ARG A 1 93 ? -45.298 33.129 33.537 1.00 70.12 93 ARG A CA 1
ATOM 699 C C . ARG A 1 93 ? -46.435 34.033 33.978 1.00 70.12 93 ARG A C 1
ATOM 701 O O . ARG A 1 93 ? -46.199 35.134 34.464 1.00 70.12 93 ARG A O 1
ATOM 708 N N . GLU A 1 94 ? -47.663 33.579 33.810 1.00 76.50 94 GLU A N 1
ATOM 709 C CA . GLU A 1 94 ? -48.844 34.355 34.170 1.00 76.50 94 GLU A CA 1
ATOM 710 C C . GLU A 1 94 ? -49.314 33.981 35.582 1.00 76.50 94 GLU A C 1
ATOM 712 O O . GLU A 1 94 ? -49.443 32.802 35.907 1.00 76.50 94 GLU A O 1
ATOM 717 N N . CYS A 1 95 ? -49.532 34.974 36.449 1.00 74.75 95 CYS A N 1
ATOM 718 C CA . CYS A 1 95 ? -49.982 34.727 37.818 1.00 74.75 95 CYS A CA 1
ATOM 719 C C . CYS A 1 95 ? -51.435 34.205 37.830 1.00 74.75 95 CYS A C 1
ATOM 721 O O . CYS A 1 95 ? -52.337 34.963 37.452 1.00 74.75 95 CYS A O 1
ATOM 723 N N . PRO A 1 96 ? -51.708 32.985 38.338 1.00 75.62 96 PRO A N 1
ATOM 724 C CA . PRO A 1 96 ? -53.024 32.342 38.236 1.00 75.62 96 PRO A CA 1
ATOM 725 C C . PRO A 1 96 ? -54.139 33.052 39.025 1.00 75.62 96 PRO A C 1
ATOM 727 O O . PRO A 1 96 ? -55.311 32.743 38.840 1.00 75.62 96 PRO A O 1
ATOM 730 N N . LYS A 1 97 ? -53.795 34.014 39.894 1.00 80.38 97 LYS A N 1
ATOM 731 C CA . LYS A 1 97 ? -54.749 34.811 40.682 1.00 80.38 97 LYS A CA 1
ATOM 732 C C . LYS A 1 97 ? -55.117 36.158 40.035 1.00 80.38 97 LYS A C 1
ATOM 734 O O . LYS A 1 97 ? -56.108 36.760 40.434 1.00 80.38 97 LYS A O 1
ATOM 739 N N . CYS A 1 98 ? -54.310 36.690 39.109 1.00 79.88 98 CYS A N 1
ATOM 740 C CA . CYS A 1 98 ? -54.464 38.083 38.646 1.00 79.88 98 CYS A CA 1
ATOM 741 C C . CYS A 1 98 ? -53.949 38.391 37.223 1.00 79.88 98 CYS A C 1
ATOM 743 O O . CYS A 1 98 ? -53.748 39.569 36.899 1.00 79.88 98 CYS A O 1
ATOM 745 N N . SER A 1 99 ? -53.680 37.364 36.407 1.00 80.00 99 SER A N 1
ATOM 746 C CA . SER A 1 99 ? -53.231 37.459 35.003 1.00 80.00 99 SER A CA 1
ATOM 747 C C . SER A 1 99 ? -52.055 38.409 34.743 1.00 80.00 99 SER A C 1
ATOM 749 O O . SER A 1 99 ? -51.907 39.002 33.679 1.00 80.00 99 SER A O 1
ATOM 751 N N . THR A 1 100 ? -51.195 38.594 35.744 1.00 80.06 100 THR A N 1
ATOM 752 C CA . THR A 1 100 ? -50.030 39.479 35.638 1.00 80.06 100 THR A CA 1
ATOM 753 C C . THR A 1 100 ? -48.811 38.659 35.259 1.00 80.06 100 THR A C 1
ATOM 755 O O . THR A 1 100 ? -48.529 37.648 35.902 1.00 80.06 100 THR A O 1
ATOM 758 N N . GLN A 1 101 ? -48.107 39.077 34.207 1.00 78.00 101 GLN A N 1
ATOM 759 C CA . GLN A 1 101 ? -46.907 38.391 33.741 1.00 78.00 101 GLN A CA 1
ATOM 760 C C . GLN A 1 101 ? -45.711 38.681 34.654 1.00 78.00 101 GLN A C 1
ATOM 762 O O . GLN A 1 101 ? -45.388 39.833 34.936 1.00 78.00 101 GLN A O 1
ATOM 767 N N . LEU A 1 102 ? -45.052 37.611 35.091 1.00 75.44 102 LEU A N 1
ATOM 768 C CA . LEU A 1 102 ? -43.919 37.588 36.009 1.00 75.44 102 LEU A CA 1
ATOM 769 C C . LEU A 1 102 ? -42.726 36.894 35.330 1.00 75.44 102 LEU A C 1
ATOM 771 O O . LEU A 1 102 ? -42.931 35.883 34.650 1.00 75.44 102 LEU A O 1
ATOM 775 N N . PRO A 1 103 ? -41.483 37.361 35.523 1.00 72.00 103 PRO A N 1
ATOM 776 C CA . PRO A 1 103 ? -40.300 36.631 35.073 1.00 72.00 103 PRO A CA 1
ATOM 777 C C . PRO A 1 103 ? -40.176 35.233 35.710 1.00 72.00 103 PRO A C 1
ATOM 779 O O . PRO A 1 103 ? -40.529 35.019 36.876 1.00 72.00 103 PRO A O 1
ATOM 782 N N . ASP A 1 104 ? -39.609 34.279 34.967 1.00 64.44 104 ASP A N 1
ATOM 783 C CA . ASP A 1 104 ? -39.081 33.038 35.551 1.00 64.44 104 ASP A CA 1
ATOM 784 C C . ASP A 1 104 ? -38.111 33.358 36.705 1.00 64.44 104 ASP A C 1
ATOM 786 O O . ASP A 1 104 ? -37.177 34.145 36.551 1.00 64.44 104 ASP A O 1
ATOM 790 N N . GLY A 1 105 ? -38.343 32.741 37.868 1.00 65.69 105 GLY A N 1
ATOM 791 C CA . GLY A 1 105 ? -37.557 32.945 39.092 1.00 65.69 105 GLY A CA 1
ATOM 792 C C . GLY A 1 105 ? -38.225 33.798 40.179 1.00 65.69 105 GLY A C 1
ATOM 793 O O . GLY A 1 105 ? -37.794 33.729 41.325 1.00 65.69 105 GLY A O 1
ATOM 794 N N . VAL A 1 106 ? -39.288 34.551 39.872 1.00 70.19 106 VAL A N 1
ATOM 795 C CA . VAL A 1 106 ? -40.051 35.295 40.893 1.00 70.19 106 VAL A CA 1
ATOM 796 C C . VAL A 1 106 ? -40.999 34.347 41.640 1.00 70.19 106 VAL A C 1
ATOM 798 O O . VAL A 1 106 ? -41.854 33.722 41.010 1.00 70.19 106 VAL A O 1
ATOM 801 N N . GLU A 1 107 ? -40.827 34.230 42.963 1.00 77.19 107 GLU A N 1
ATOM 802 C CA . GLU A 1 107 ? -41.639 33.376 43.854 1.00 77.19 107 GLU A CA 1
ATOM 803 C C . GLU A 1 107 ? -42.937 34.068 44.343 1.00 77.19 107 GLU A C 1
ATOM 805 O O . GLU A 1 107 ? -43.899 33.371 44.650 1.00 77.19 107 GLU A O 1
ATOM 810 N N . GLU A 1 108 ? -43.043 35.404 44.351 1.00 78.50 108 GLU A N 1
ATOM 811 C CA . GLU A 1 108 ? -44.230 36.139 44.838 1.00 78.50 108 GLU A CA 1
ATOM 812 C C . GLU A 1 108 ? -44.700 37.233 43.860 1.00 78.50 108 GLU A C 1
ATOM 814 O O . GLU A 1 108 ? -43.899 37.962 43.283 1.00 78.50 108 GLU A O 1
ATOM 819 N N . CYS A 1 109 ? -46.013 37.350 43.638 1.00 76.44 109 CYS A N 1
ATOM 820 C CA . CYS A 1 109 ? -46.582 38.311 42.693 1.00 76.44 109 CYS A CA 1
ATOM 821 C C . CYS A 1 109 ? -46.796 39.703 43.317 1.00 76.44 109 CYS A C 1
ATOM 823 O O . CYS A 1 109 ? -47.802 39.916 44.003 1.00 76.44 109 CYS A O 1
ATOM 825 N N . ASP A 1 110 ? -45.936 40.667 42.963 1.00 75.75 110 ASP A N 1
ATOM 826 C CA . ASP A 1 110 ? -45.951 42.076 43.417 1.00 75.75 110 ASP A CA 1
ATOM 827 C C . ASP A 1 110 ? -47.338 42.752 43.401 1.00 75.75 110 ASP A C 1
ATOM 829 O O . ASP A 1 110 ? -47.644 43.595 44.241 1.00 75.75 110 ASP A O 1
ATOM 833 N N . LYS A 1 111 ? -48.206 42.386 42.447 1.00 77.81 111 LYS A N 1
ATOM 834 C CA . LYS A 1 111 ? -49.541 42.988 42.279 1.00 77.81 111 LYS A CA 1
ATOM 835 C C . LYS A 1 111 ? -50.601 42.443 43.250 1.00 77.81 111 LYS A C 1
ATOM 837 O O . LYS A 1 111 ? -51.660 43.050 43.383 1.00 77.81 111 LYS A O 1
ATOM 842 N N . CYS A 1 112 ? -50.400 41.269 43.859 1.00 77.88 112 CYS A N 1
ATOM 843 C CA . CYS A 1 112 ? -51.473 40.590 44.608 1.00 77.88 112 CYS A CA 1
ATOM 844 C C . CYS A 1 112 ? -51.044 39.702 45.794 1.00 77.88 112 CYS A C 1
ATOM 846 O O . CYS A 1 112 ? -51.905 39.001 46.344 1.00 77.88 112 CYS A O 1
ATOM 848 N N . GLY A 1 113 ? -49.755 39.693 46.161 1.00 75.56 113 GLY A N 1
ATOM 849 C CA . GLY A 1 113 ? -49.218 38.911 47.288 1.00 75.56 113 GLY A CA 1
ATOM 850 C C . GLY A 1 113 ? -49.441 37.403 47.149 1.00 75.56 113 GLY A C 1
ATOM 851 O O . GLY A 1 113 ? -49.646 36.698 48.134 1.00 75.56 113 GLY A O 1
ATOM 852 N N . HIS A 1 114 ? -49.536 36.900 45.915 1.00 78.56 114 HIS A N 1
ATOM 853 C CA . HIS A 1 114 ? -49.730 35.476 45.664 1.00 78.56 114 HIS A CA 1
ATOM 854 C C . HIS A 1 114 ? -48.383 34.817 45.404 1.00 78.56 114 HIS A C 1
ATOM 856 O O . HIS A 1 114 ? -47.719 35.138 44.417 1.00 78.56 114 HIS A O 1
ATOM 862 N N . HIS A 1 115 ? -48.002 33.893 46.283 1.00 78.38 115 HIS A N 1
ATOM 863 C CA . HIS A 1 115 ? -46.842 33.041 46.078 1.00 78.38 115 HIS A CA 1
ATOM 864 C C . HIS A 1 115 ? -47.113 32.106 44.891 1.00 78.38 115 HIS A C 1
ATOM 866 O O . HIS A 1 115 ? -48.021 31.275 44.935 1.00 78.38 115 HIS A O 1
ATOM 872 N N . VAL A 1 116 ? -46.336 32.263 43.823 1.00 74.38 116 VAL A N 1
ATOM 873 C CA . VAL A 1 116 ? -46.348 31.392 42.647 1.00 74.38 116 VAL A CA 1
ATOM 874 C C . VAL A 1 116 ? -45.223 30.369 42.832 1.00 74.38 116 VAL A C 1
ATOM 876 O O . VAL A 1 116 ? -44.070 30.780 42.980 1.00 74.38 116 VAL A O 1
ATOM 879 N N . PRO A 1 117 ? -45.503 29.053 42.849 1.00 65.75 117 PRO A N 1
ATOM 880 C CA . PRO A 1 117 ? -44.456 28.042 42.941 1.00 65.75 117 PRO A CA 1
ATOM 881 C C . PRO A 1 117 ? -43.446 28.175 41.796 1.00 65.75 117 PRO A C 1
ATOM 883 O O . PRO A 1 117 ? -43.814 28.381 40.637 1.00 65.75 117 PRO A O 1
ATOM 886 N N . VAL A 1 118 ? -42.157 28.062 42.119 1.00 62.12 118 VAL A N 1
ATOM 887 C CA . VAL A 1 118 ? -41.075 28.147 41.135 1.00 62.12 118 VAL A CA 1
ATOM 888 C C . VAL A 1 118 ? -40.356 26.818 41.057 1.00 62.12 118 VAL A C 1
ATOM 890 O O . VAL A 1 118 ? -39.638 26.448 41.984 1.00 62.12 118 VAL A O 1
ATOM 893 N N . ASP A 1 119 ? -40.514 26.142 39.920 1.00 50.78 119 ASP A N 1
ATOM 894 C CA . ASP A 1 119 ? -39.703 24.984 39.554 1.00 50.78 119 ASP A CA 1
ATOM 895 C C . ASP A 1 119 ? -38.225 25.387 39.586 1.00 50.78 119 ASP A C 1
ATOM 897 O O . ASP A 1 119 ? -37.743 26.168 38.757 1.00 50.78 119 ASP A O 1
ATOM 901 N N . ARG A 1 120 ? -37.495 24.892 40.586 1.00 47.53 120 ARG A N 1
ATOM 902 C CA . ARG A 1 120 ? -36.068 25.184 40.725 1.00 47.53 120 ARG A CA 1
ATOM 903 C C . ARG A 1 120 ? -35.300 24.370 39.679 1.00 47.53 120 ARG A C 1
ATOM 905 O O . ARG A 1 120 ? -35.610 23.193 39.487 1.00 47.53 120 ARG A O 1
ATOM 912 N N . PRO A 1 121 ? -34.284 24.947 39.008 1.00 39.88 121 PRO A N 1
ATOM 913 C CA . PRO A 1 121 ? -33.500 24.236 38.000 1.00 39.88 121 PRO A CA 1
ATOM 914 C C . PRO A 1 121 ? -32.653 23.133 38.655 1.00 39.88 121 PRO A C 1
ATOM 916 O O . PRO A 1 121 ? -31.511 23.346 39.059 1.00 39.88 121 PRO A O 1
ATOM 919 N N . GLY A 1 122 ? -33.254 21.953 38.769 1.00 43.06 122 GLY A N 1
ATOM 920 C CA . GLY A 1 122 ? -32.716 20.759 39.416 1.00 43.06 122 GLY A CA 1
ATOM 921 C C . GLY A 1 122 ? -33.697 19.590 39.312 1.00 43.06 122 GLY A C 1
ATOM 922 O O . GLY A 1 122 ? -33.292 18.490 38.938 1.00 43.06 122 GLY A O 1
ATOM 923 N N . ASP A 1 123 ? -34.990 19.856 39.506 1.00 37.56 123 ASP A N 1
ATOM 924 C CA . ASP A 1 123 ? -36.051 18.844 39.477 1.00 37.56 123 ASP A CA 1
ATOM 925 C C . ASP A 1 123 ? -36.572 18.609 38.045 1.00 37.56 123 ASP A C 1
ATOM 927 O O . ASP A 1 123 ? -37.726 18.872 37.718 1.00 37.56 123 ASP A O 1
ATOM 931 N N . GLY A 1 124 ? -35.686 18.122 37.164 1.00 42.44 124 GLY A N 1
ATOM 932 C CA . GLY A 1 124 ? -36.070 17.572 35.855 1.00 42.44 124 GLY A CA 1
ATOM 933 C C . GLY A 1 124 ? -35.397 18.143 34.598 1.00 42.44 124 GLY A C 1
ATOM 934 O O . GLY A 1 124 ? -35.731 17.675 33.513 1.00 42.44 124 GLY A O 1
ATOM 935 N N . ASP A 1 125 ? -34.452 19.097 34.674 1.00 37.06 125 ASP A N 1
ATOM 936 C CA . ASP A 1 125 ? -33.691 19.523 33.475 1.00 37.06 125 ASP A CA 1
ATOM 937 C C . ASP A 1 125 ? -32.653 18.434 33.090 1.00 37.06 125 ASP A C 1
ATOM 939 O O . ASP A 1 125 ? -31.688 18.218 33.839 1.00 37.06 125 ASP A O 1
ATOM 943 N N . PRO A 1 126 ? -32.772 17.764 31.919 1.00 42.97 126 PRO A N 1
ATOM 944 C CA . PRO A 1 126 ? -31.848 16.698 31.511 1.00 42.97 126 PRO A CA 1
ATOM 945 C C . PRO A 1 126 ? -30.391 17.165 31.377 1.00 42.97 126 PRO A C 1
ATOM 947 O O . PRO A 1 126 ? -29.457 16.365 31.442 1.00 42.97 126 PRO A O 1
ATOM 950 N N . GLN A 1 127 ? -30.173 18.469 31.187 1.00 38.97 127 GLN A N 1
ATOM 951 C CA . GLN A 1 127 ? -28.851 19.073 31.046 1.00 38.97 127 GLN A CA 1
ATOM 952 C C . GLN A 1 127 ? -28.099 19.120 32.394 1.00 38.97 127 GLN A C 1
ATOM 954 O O . GLN A 1 127 ? -26.863 19.058 32.425 1.00 38.97 127 GLN A O 1
ATOM 959 N N . PHE A 1 128 ? -28.833 19.149 33.513 1.00 35.62 128 PHE A N 1
ATOM 960 C CA . PHE A 1 128 ? -28.276 19.088 34.866 1.00 35.62 128 PHE A CA 1
ATOM 961 C C . PHE A 1 128 ? -27.876 17.651 35.242 1.00 35.62 128 PHE A C 1
ATOM 963 O O . PHE A 1 128 ? -26.775 17.421 35.749 1.00 35.62 128 PHE A O 1
ATOM 970 N N . ASP A 1 129 ? -28.713 16.667 34.899 1.00 50.34 129 ASP A N 1
ATOM 971 C CA . ASP A 1 129 ? -28.440 15.248 35.160 1.00 50.34 129 ASP A CA 1
ATOM 972 C C . ASP A 1 129 ? -27.224 14.733 34.365 1.00 50.34 129 ASP A C 1
ATOM 974 O O . ASP A 1 129 ? -26.310 14.133 34.934 1.00 50.34 129 ASP A O 1
ATOM 978 N N . VAL A 1 130 ? -27.096 15.095 33.079 1.00 47.06 130 VAL A N 1
ATOM 979 C CA . VAL A 1 130 ? -25.888 14.793 32.278 1.00 47.06 130 VAL A CA 1
ATOM 980 C C . VAL A 1 130 ? -24.611 15.332 32.935 1.00 47.06 130 VAL A C 1
ATOM 982 O O . VAL A 1 130 ? -23.574 14.663 32.905 1.00 47.06 130 VAL A O 1
ATOM 985 N N . SER A 1 131 ? -24.669 16.506 33.569 1.00 43.97 131 SER A N 1
ATOM 986 C CA . SER A 1 131 ? -23.523 17.092 34.278 1.00 43.97 131 SER A CA 1
ATOM 987 C C . SER A 1 131 ? -23.142 16.266 35.515 1.00 43.97 131 SER A C 1
ATOM 989 O O . SER A 1 131 ? -21.961 15.984 35.742 1.00 43.97 131 SER A O 1
ATOM 991 N N . ARG A 1 132 ? -24.140 15.790 36.270 1.00 45.94 132 ARG A N 1
ATOM 992 C CA . ARG A 1 132 ? -23.971 14.921 37.446 1.00 45.94 132 ARG A CA 1
ATOM 993 C C . ARG A 1 132 ? -23.436 13.535 37.053 1.00 45.94 132 ARG A C 1
ATOM 995 O O . ARG A 1 132 ? -22.466 13.056 37.644 1.00 45.94 132 ARG A O 1
ATOM 1002 N N . ALA A 1 133 ? -23.974 12.946 35.985 1.00 46.34 133 ALA A N 1
ATOM 1003 C CA . ALA A 1 133 ? -23.514 11.687 35.400 1.00 46.34 133 ALA A CA 1
ATOM 1004 C C . ALA A 1 133 ? -22.078 11.773 34.845 1.00 46.34 133 ALA A C 1
ATOM 1006 O O . ALA A 1 133 ? -21.308 10.817 34.979 1.00 46.34 133 ALA A O 1
ATOM 1007 N N . MET A 1 134 ? -21.679 12.915 34.268 1.00 43.53 134 MET A N 1
ATOM 1008 C CA . MET A 1 134 ? -20.296 13.165 33.843 1.00 43.53 134 MET A CA 1
ATOM 1009 C C . MET A 1 134 ? -19.334 13.304 35.033 1.00 43.53 134 MET A C 1
ATOM 1011 O O . MET A 1 134 ? -18.228 12.765 34.968 1.00 43.53 134 MET A O 1
ATOM 1015 N N . GLY A 1 135 ? -19.753 13.936 36.134 1.00 42.69 135 GLY A N 1
ATOM 1016 C CA . GLY A 1 135 ? -18.986 13.964 37.386 1.00 42.69 135 GLY A CA 1
ATOM 1017 C C . GLY A 1 135 ? -18.763 12.562 37.967 1.00 42.69 135 GLY A C 1
ATOM 1018 O O . GLY A 1 135 ? -17.625 12.170 38.232 1.00 42.69 135 GLY A O 1
ATOM 1019 N N . ALA A 1 136 ? -19.828 11.761 38.066 1.00 45.28 136 ALA A N 1
ATOM 1020 C CA . ALA A 1 136 ? -19.751 10.365 38.505 1.00 45.28 136 ALA A CA 1
ATOM 1021 C C . ALA A 1 136 ? -18.876 9.500 37.575 1.00 45.28 136 ALA A C 1
ATOM 1023 O O . ALA A 1 136 ? -18.124 8.643 38.038 1.00 45.28 136 ALA A O 1
ATOM 1024 N N . ALA A 1 137 ? -18.915 9.741 36.260 1.00 42.84 137 ALA A N 1
ATOM 1025 C CA . ALA A 1 137 ? -18.042 9.070 35.300 1.00 42.84 137 ALA A CA 1
ATOM 1026 C C . ALA A 1 137 ? -16.559 9.435 35.487 1.00 42.84 137 ALA A C 1
ATOM 1028 O O . ALA A 1 137 ? -15.711 8.544 35.469 1.00 42.84 137 ALA A O 1
ATOM 1029 N N . ALA A 1 138 ? -16.241 10.714 35.705 1.00 43.62 138 ALA A N 1
ATOM 1030 C CA . ALA A 1 138 ? -14.873 11.160 35.965 1.00 43.62 138 ALA A CA 1
ATOM 1031 C C . ALA A 1 138 ? -14.315 10.563 37.271 1.00 43.62 138 ALA A C 1
ATOM 1033 O O . ALA A 1 138 ? -13.183 10.080 37.285 1.00 43.62 138 ALA A O 1
ATOM 1034 N N . ALA A 1 139 ? -15.129 10.515 38.332 1.00 45.00 139 ALA A N 1
ATOM 1035 C CA . ALA A 1 139 ? -14.778 9.867 39.598 1.00 45.00 139 ALA A CA 1
ATOM 1036 C C . ALA A 1 139 ? -14.597 8.342 39.457 1.00 45.00 139 ALA A C 1
ATOM 1038 O O . ALA A 1 139 ? -13.669 7.769 40.028 1.00 45.00 139 ALA A O 1
ATOM 1039 N N . ALA A 1 140 ? -15.432 7.674 38.654 1.00 49.69 140 ALA A N 1
ATOM 1040 C CA . ALA A 1 140 ? -15.281 6.248 38.368 1.00 49.69 140 ALA A CA 1
ATOM 1041 C C . ALA A 1 140 ? -13.994 5.944 37.578 1.00 49.69 140 ALA A C 1
ATOM 1043 O O . ALA A 1 140 ? -13.327 4.949 37.861 1.00 49.69 140 ALA A O 1
ATOM 1044 N N . VAL A 1 141 ? -13.613 6.803 36.624 1.00 50.84 141 VAL A N 1
ATOM 1045 C CA . VAL A 1 141 ? -12.365 6.664 35.855 1.00 50.84 141 VAL A CA 1
ATOM 1046 C C . VAL A 1 141 ? -11.135 6.936 36.724 1.00 50.84 141 VAL A C 1
ATOM 1048 O O . VAL A 1 141 ? -10.195 6.146 36.685 1.00 50.84 141 VAL A O 1
ATOM 1051 N N . SER A 1 142 ? -11.129 7.989 37.549 1.00 48.44 142 SER A N 1
ATOM 1052 C CA . SER A 1 142 ? -9.996 8.266 38.445 1.00 48.44 142 SER A CA 1
ATOM 1053 C C . SER A 1 142 ? -9.841 7.193 39.529 1.00 48.44 142 SER A C 1
ATOM 1055 O O . SER A 1 142 ? -8.719 6.772 39.811 1.00 48.44 142 SER A O 1
ATOM 1057 N N . GLY A 1 143 ? -10.950 6.669 40.063 1.00 51.22 143 GLY A N 1
ATOM 1058 C CA . GLY A 1 143 ? -10.956 5.501 40.945 1.00 51.22 143 GLY A CA 1
ATOM 1059 C C . GLY A 1 143 ? -10.395 4.249 40.264 1.00 51.22 143 GLY A C 1
ATOM 1060 O O . GLY A 1 143 ? -9.496 3.609 40.806 1.00 51.22 143 GLY A O 1
ATOM 1061 N N . ALA A 1 144 ? -10.859 3.927 39.052 1.00 50.47 144 ALA A N 1
ATOM 1062 C CA . ALA A 1 144 ? -10.357 2.784 38.291 1.00 50.47 144 ALA A CA 1
ATOM 1063 C C . ALA A 1 144 ? -8.854 2.906 37.986 1.00 50.47 144 ALA A C 1
ATOM 1065 O O . ALA A 1 144 ? -8.116 1.949 38.201 1.00 50.47 144 ALA A O 1
ATOM 1066 N N . ILE A 1 145 ? -8.369 4.078 37.565 1.00 56.34 145 ILE A N 1
ATOM 1067 C CA . ILE A 1 145 ? -6.931 4.310 37.358 1.00 56.34 145 ILE A CA 1
ATOM 1068 C C . ILE A 1 145 ? -6.168 4.118 38.678 1.00 56.34 145 ILE A C 1
ATOM 1070 O O . ILE A 1 145 ? -5.183 3.386 38.705 1.00 56.34 145 ILE A O 1
ATOM 1074 N N . LYS A 1 146 ? -6.650 4.681 39.795 1.00 52.59 146 LYS A N 1
ATOM 1075 C CA . LYS A 1 146 ? -5.989 4.565 41.106 1.00 52.59 146 LYS A CA 1
ATOM 1076 C C . LYS A 1 146 ? -5.828 3.114 41.586 1.00 52.59 146 LYS A C 1
ATOM 1078 O O . LYS A 1 146 ? -4.808 2.811 42.199 1.00 52.59 146 LYS A O 1
ATOM 1083 N N . TYR A 1 147 ? -6.784 2.226 41.298 1.00 50.50 147 TYR A N 1
ATOM 1084 C CA . TYR A 1 147 ? -6.707 0.806 41.679 1.00 50.50 147 TYR A CA 1
ATOM 1085 C C . TYR A 1 147 ? -6.064 -0.108 40.624 1.00 50.50 147 TYR A C 1
ATOM 1087 O O . TYR A 1 147 ? -5.488 -1.130 40.993 1.00 50.50 147 TYR A O 1
ATOM 1095 N N . TYR A 1 148 ? -6.138 0.230 39.332 1.00 58.09 148 TYR A N 1
ATOM 1096 C CA . TYR A 1 148 ? -5.708 -0.655 38.240 1.00 58.09 148 TYR A CA 1
ATOM 1097 C C . TYR A 1 148 ? -4.478 -0.177 37.464 1.00 58.09 148 TYR A C 1
ATOM 1099 O O . TYR A 1 148 ? -4.040 -0.896 36.565 1.00 58.09 148 TYR A O 1
ATOM 1107 N N . TRP A 1 149 ? -3.862 0.963 37.812 1.00 56.31 149 TRP A N 1
ATOM 1108 C CA . TRP A 1 149 ? -2.631 1.420 37.152 1.00 56.31 149 TRP A CA 1
ATOM 1109 C C . TRP A 1 149 ? -1.511 0.363 37.075 1.00 56.31 149 TRP A C 1
ATOM 1111 O O . TRP A 1 149 ? -0.868 0.341 36.031 1.00 56.31 149 TRP A O 1
ATOM 1121 N N . PRO A 1 150 ? -1.296 -0.568 38.037 1.00 55.69 150 PRO A N 1
ATOM 1122 C CA . PRO A 1 150 ? -0.251 -1.585 37.889 1.00 55.69 150 PRO A CA 1
ATOM 1123 C C . PRO A 1 150 ? -0.588 -2.611 36.800 1.00 55.69 150 PRO A C 1
ATOM 1125 O O . PRO A 1 150 ? 0.290 -3.017 36.048 1.00 55.69 150 PRO A O 1
ATOM 1128 N N . MET A 1 151 ? -1.864 -2.996 36.660 1.00 60.88 151 MET A N 1
ATOM 1129 C CA . MET A 1 151 ? -2.314 -3.907 35.597 1.00 60.88 151 MET A CA 1
ATOM 1130 C C . MET A 1 151 ? -2.358 -3.214 34.231 1.00 60.88 151 MET A C 1
ATOM 1132 O O . MET A 1 151 ? -2.021 -3.829 33.223 1.00 60.88 151 MET A O 1
ATOM 1136 N N . LEU A 1 152 ? -2.743 -1.935 34.191 1.00 64.81 152 LEU A N 1
ATOM 1137 C CA . LEU A 1 152 ? -2.717 -1.123 32.973 1.00 64.81 152 LEU A CA 1
ATOM 1138 C C . LEU A 1 152 ? -1.276 -0.871 32.508 1.00 64.81 152 LEU A C 1
ATOM 1140 O O . LEU A 1 152 ? -0.998 -0.993 31.320 1.00 64.81 152 LEU A O 1
ATOM 1144 N N . LEU A 1 153 ? -0.353 -0.596 33.437 1.00 67.56 153 LEU A N 1
ATOM 1145 C CA . LEU A 1 153 ? 1.074 -0.450 33.158 1.00 67.56 153 LEU A CA 1
ATOM 1146 C C . LEU A 1 153 ? 1.694 -1.780 32.721 1.00 67.56 153 LEU A C 1
ATOM 1148 O O . LEU A 1 153 ? 2.379 -1.803 31.708 1.00 67.56 153 LEU A O 1
ATOM 1152 N N . ALA A 1 154 ? 1.413 -2.893 33.406 1.00 63.81 154 ALA A N 1
ATOM 1153 C CA . ALA A 1 154 ? 1.882 -4.216 32.989 1.00 63.81 154 ALA A CA 1
ATOM 1154 C C . ALA A 1 154 ? 1.348 -4.607 31.599 1.00 63.81 154 ALA A C 1
ATOM 1156 O O . ALA A 1 154 ? 2.097 -5.137 30.785 1.00 63.81 154 ALA A O 1
ATOM 1157 N N . GLY A 1 155 ? 0.083 -4.295 31.292 1.00 68.38 155 GLY A N 1
ATOM 1158 C CA . GLY A 1 155 ? -0.498 -4.490 29.961 1.00 68.38 155 GLY A CA 1
ATOM 1159 C C . GLY A 1 155 ? 0.132 -3.596 28.887 1.00 68.38 155 GLY A C 1
ATOM 1160 O O . GLY A 1 155 ? 0.408 -4.068 27.787 1.00 68.38 155 GLY A O 1
ATOM 1161 N N . ALA A 1 156 ? 0.413 -2.328 29.203 1.00 69.31 156 ALA A N 1
ATOM 1162 C CA . ALA A 1 156 ? 1.084 -1.400 28.293 1.00 69.31 156 ALA A CA 1
ATOM 1163 C C . ALA A 1 156 ? 2.550 -1.791 28.040 1.00 69.31 156 ALA A C 1
ATOM 1165 O O . ALA A 1 156 ? 2.979 -1.818 26.890 1.00 69.31 156 ALA A O 1
ATOM 1166 N N . LEU A 1 157 ? 3.293 -2.162 29.089 1.00 69.25 157 LEU A N 1
ATOM 1167 C CA . LEU A 1 157 ? 4.658 -2.687 28.997 1.00 69.25 157 LEU A CA 1
ATOM 1168 C C . LEU A 1 157 ? 4.698 -4.001 28.213 1.00 69.25 157 LEU A C 1
ATOM 1170 O O . LEU A 1 157 ? 5.573 -4.174 27.376 1.00 69.25 157 LEU A O 1
ATOM 1174 N N . PHE A 1 158 ? 3.728 -4.895 28.412 1.00 71.75 158 PHE A N 1
ATOM 1175 C CA . PHE A 1 158 ? 3.593 -6.117 27.620 1.00 71.75 158 PHE A CA 1
ATOM 1176 C C . PHE A 1 158 ? 3.356 -5.814 26.138 1.00 71.75 158 PHE A C 1
ATOM 1178 O O . PHE A 1 158 ? 4.065 -6.358 25.296 1.00 71.75 158 PHE A O 1
ATOM 1185 N N . VAL A 1 159 ? 2.422 -4.915 25.800 1.00 71.81 159 VAL A N 1
ATOM 1186 C CA . VAL A 1 159 ? 2.197 -4.512 24.400 1.00 71.81 159 VAL A CA 1
ATOM 1187 C C . VAL A 1 159 ? 3.457 -3.879 23.804 1.00 71.81 159 VAL A C 1
ATOM 1189 O O . VAL A 1 159 ? 3.839 -4.244 22.695 1.00 71.81 159 VAL A O 1
ATOM 1192 N N . ALA A 1 160 ? 4.136 -3.000 24.547 1.00 71.94 160 ALA A N 1
ATOM 1193 C CA . ALA A 1 160 ? 5.386 -2.384 24.117 1.00 71.94 160 ALA A CA 1
ATOM 1194 C C . ALA A 1 160 ? 6.488 -3.430 23.881 1.00 71.94 160 ALA A C 1
ATOM 1196 O O . ALA A 1 160 ? 7.060 -3.465 22.801 1.00 71.94 160 ALA A O 1
ATOM 1197 N N . MET A 1 161 ? 6.745 -4.329 24.836 1.00 73.62 161 MET A N 1
ATOM 1198 C CA . MET A 1 161 ? 7.780 -5.363 24.713 1.00 73.62 161 MET A CA 1
ATOM 1199 C C . MET A 1 161 ? 7.492 -6.354 23.581 1.00 73.62 161 MET A C 1
ATOM 1201 O O . MET A 1 161 ? 8.417 -6.731 22.868 1.00 73.62 161 MET A O 1
ATOM 1205 N N . GLN A 1 162 ? 6.240 -6.786 23.403 1.00 74.56 162 GLN A N 1
ATOM 1206 C CA . GLN A 1 162 ? 5.868 -7.746 22.356 1.00 74.56 162 GLN A CA 1
ATOM 1207 C C . GLN A 1 162 ? 5.933 -7.125 20.962 1.00 74.56 162 GLN A C 1
ATOM 1209 O O . GLN A 1 162 ? 6.577 -7.666 20.063 1.00 74.56 162 GLN A O 1
ATOM 1214 N N . TRP A 1 163 ? 5.292 -5.971 20.777 1.00 77.69 163 TRP A N 1
ATOM 1215 C CA . TRP A 1 163 ? 5.196 -5.333 19.469 1.00 77.69 163 TRP A CA 1
ATOM 1216 C C . TRP A 1 163 ? 6.328 -4.342 19.172 1.00 77.69 163 TRP A C 1
ATOM 1218 O O . TRP A 1 163 ? 6.282 -3.748 18.104 1.00 77.69 163 TRP A O 1
ATOM 1228 N N . GLN A 1 164 ? 7.366 -4.195 20.016 1.00 80.12 164 GLN A N 1
ATOM 1229 C CA . GLN A 1 164 ? 8.479 -3.258 19.757 1.00 80.12 164 GLN A CA 1
ATOM 1230 C C . GLN A 1 164 ? 9.064 -3.408 18.350 1.00 80.12 164 GLN A C 1
ATOM 1232 O O . GLN A 1 164 ? 9.260 -2.408 17.674 1.00 80.12 164 GLN A O 1
ATOM 1237 N N . PHE A 1 165 ? 9.279 -4.647 17.896 1.00 76.19 165 PHE A N 1
ATOM 1238 C CA . PHE A 1 165 ? 9.913 -4.931 16.610 1.00 76.19 165 PHE A CA 1
ATOM 1239 C C . PHE A 1 165 ? 8.956 -4.602 15.443 1.00 76.19 165 PHE A C 1
ATOM 1241 O O . PHE A 1 165 ? 9.306 -3.741 14.645 1.00 76.19 165 PHE A O 1
ATOM 1248 N N . PRO A 1 166 ? 7.703 -5.112 15.397 1.00 80.50 166 PRO A N 1
ATOM 1249 C CA . PRO A 1 166 ? 6.696 -4.612 14.456 1.00 80.50 166 PRO A CA 1
ATOM 1250 C C . PRO A 1 166 ? 6.503 -3.088 14.479 1.00 80.50 166 PRO A C 1
ATOM 1252 O O . PRO A 1 166 ? 6.326 -2.483 13.428 1.00 80.50 166 PRO A O 1
ATOM 1255 N N . PHE A 1 167 ? 6.572 -2.438 15.647 1.00 82.44 167 PHE A N 1
ATOM 1256 C CA . PHE A 1 167 ? 6.495 -0.980 15.742 1.00 82.44 167 PHE A CA 1
ATOM 1257 C C . PHE A 1 167 ? 7.745 -0.283 15.191 1.00 82.44 167 PHE A C 1
ATOM 1259 O O . PHE A 1 167 ? 7.584 0.767 14.578 1.00 82.44 167 PHE A O 1
ATOM 1266 N N . THR A 1 168 ? 8.961 -0.828 15.333 1.00 82.12 168 THR A N 1
ATOM 1267 C CA . THR A 1 168 ? 10.154 -0.287 14.653 1.00 82.12 168 THR A CA 1
ATOM 1268 C C . THR A 1 168 ? 10.108 -0.522 13.145 1.00 82.12 168 THR A C 1
ATOM 1270 O O . THR A 1 168 ? 10.472 0.380 12.390 1.00 82.12 168 THR A O 1
ATOM 1273 N N . ASP A 1 169 ? 9.582 -1.666 12.698 1.00 79.12 169 ASP A N 1
ATOM 1274 C CA . ASP A 1 169 ? 9.363 -1.964 11.279 1.00 79.12 169 ASP A CA 1
ATOM 1275 C C . ASP A 1 169 ? 8.396 -0.932 10.681 1.00 79.12 169 ASP A C 1
ATOM 1277 O O . ASP A 1 169 ? 8.741 -0.231 9.730 1.00 79.12 169 ASP A O 1
ATOM 1281 N N . TRP A 1 170 ? 7.214 -0.753 11.286 1.00 84.62 170 TRP A N 1
ATOM 1282 C CA . TRP A 1 170 ? 6.232 0.232 10.828 1.00 84.62 170 TRP A CA 1
ATOM 1283 C C . TRP A 1 170 ? 6.749 1.668 10.964 1.00 84.62 170 TRP A C 1
ATOM 1285 O O . TRP A 1 170 ? 6.546 2.455 10.049 1.00 84.62 170 TRP A O 1
ATOM 1295 N N . TRP A 1 171 ? 7.467 2.018 12.036 1.00 87.06 171 TRP A N 1
ATOM 1296 C CA . TRP A 1 171 ? 8.046 3.356 12.209 1.00 87.06 171 TRP A CA 1
ATOM 1297 C C . TRP A 1 171 ? 9.083 3.684 11.133 1.00 87.06 171 TRP A C 1
ATOM 1299 O O . TRP A 1 171 ? 9.029 4.763 10.541 1.00 87.06 171 TRP A O 1
ATOM 1309 N N . SER A 1 172 ? 9.990 2.749 10.828 1.00 81.94 172 SER A N 1
ATOM 1310 C CA . SER A 1 172 ? 10.943 2.913 9.725 1.00 81.94 172 SER A CA 1
ATOM 1311 C C . SER A 1 172 ? 10.221 3.003 8.377 1.00 81.94 172 SER A C 1
ATOM 1313 O O . SER A 1 172 ? 10.538 3.879 7.574 1.00 81.94 172 SER A O 1
ATOM 1315 N N . ALA A 1 173 ? 9.173 2.199 8.163 1.00 81.00 173 ALA A N 1
ATOM 1316 C CA . ALA A 1 173 ? 8.341 2.270 6.970 1.00 81.00 173 ALA A CA 1
ATOM 1317 C C . ALA A 1 173 ? 7.576 3.600 6.853 1.00 81.00 173 ALA A C 1
ATOM 1319 O O . ALA A 1 173 ? 7.443 4.105 5.744 1.00 81.00 173 ALA A O 1
ATOM 1320 N N . TRP A 1 174 ? 7.095 4.197 7.949 1.00 86.44 174 TRP A N 1
ATOM 1321 C CA . TRP A 1 174 ? 6.414 5.501 7.953 1.00 86.44 174 TRP A CA 1
ATOM 1322 C C . TRP A 1 174 ? 7.372 6.667 7.699 1.00 86.44 174 TRP A C 1
ATOM 1324 O O . TRP A 1 174 ? 7.021 7.592 6.968 1.00 86.44 174 TRP A O 1
ATOM 1334 N N . MET A 1 175 ? 8.565 6.621 8.302 1.00 84.25 175 MET A N 1
ATOM 1335 C CA . MET A 1 175 ? 9.563 7.697 8.245 1.00 84.25 175 MET A CA 1
ATOM 1336 C C . MET A 1 175 ? 10.524 7.593 7.053 1.00 84.25 175 MET A C 1
ATOM 1338 O O . MET A 1 175 ? 11.282 8.530 6.804 1.00 84.25 175 MET A O 1
ATOM 1342 N N . ARG A 1 176 ? 10.493 6.494 6.285 1.00 77.94 176 ARG A N 1
ATOM 1343 C CA . ARG A 1 176 ? 11.227 6.387 5.018 1.00 77.94 176 ARG A CA 1
ATOM 1344 C C . ARG A 1 176 ? 10.789 7.504 4.066 1.00 77.94 176 ARG A C 1
ATOM 1346 O O . ARG A 1 176 ? 9.590 7.735 3.875 1.00 77.94 176 ARG A O 1
ATOM 1353 N N . LYS A 1 177 ? 11.764 8.163 3.427 1.00 69.12 177 LYS A N 1
ATOM 1354 C CA . LYS A 1 177 ? 11.511 9.125 2.345 1.00 69.12 177 LYS A CA 1
ATOM 1355 C C . LYS A 1 177 ? 10.560 8.484 1.321 1.00 69.12 177 LYS A C 1
ATOM 1357 O O . LYS A 1 177 ? 10.674 7.299 1.022 1.00 69.12 177 LYS A O 1
ATOM 1362 N N . ASN A 1 178 ? 9.593 9.257 0.834 1.00 67.69 178 ASN A N 1
ATOM 1363 C CA . ASN A 1 178 ? 8.622 8.837 -0.186 1.00 67.69 178 ASN A CA 1
ATOM 1364 C C . ASN A 1 178 ? 7.696 7.663 0.197 1.00 67.69 178 ASN A C 1
ATOM 1366 O O . ASN A 1 178 ? 7.039 7.082 -0.664 1.00 67.69 178 ASN A O 1
ATOM 1370 N N . SER A 1 179 ? 7.569 7.343 1.490 1.00 74.56 179 SER A N 1
ATOM 1371 C CA . SER A 1 179 ? 6.702 6.261 1.960 1.00 74.56 179 SER A CA 1
ATOM 1372 C C . SER A 1 179 ? 5.223 6.420 1.578 1.00 74.56 179 SER A C 1
ATOM 1374 O O . SER A 1 179 ? 4.575 7.422 1.897 1.00 74.56 179 SER A O 1
ATOM 1376 N N . TYR A 1 180 ? 4.652 5.345 1.026 1.00 76.44 180 TYR A N 1
ATOM 1377 C CA . TYR A 1 180 ? 3.210 5.133 0.843 1.00 76.44 180 TYR A CA 1
ATOM 1378 C C . TYR A 1 180 ? 2.394 5.170 2.149 1.00 76.44 180 TYR A C 1
ATOM 1380 O O . TYR A 1 180 ? 1.167 5.175 2.107 1.00 76.44 180 TYR A O 1
ATOM 1388 N N . SER A 1 181 ? 3.046 5.152 3.314 1.00 82.56 181 SER A N 1
ATOM 1389 C CA . SER A 1 181 ? 2.405 5.089 4.633 1.00 82.56 181 SER A CA 1
ATOM 1390 C C . SER A 1 181 ? 2.850 6.210 5.577 1.00 82.56 181 SER A C 1
ATOM 1392 O O . SER A 1 181 ? 2.751 6.066 6.794 1.00 82.56 181 SER A O 1
ATOM 1394 N N . SER A 1 182 ? 3.301 7.351 5.042 1.00 84.31 182 SER A N 1
ATOM 1395 C CA . SER A 1 182 ? 3.726 8.515 5.840 1.00 84.31 182 SER A CA 1
ATOM 1396 C C . SER A 1 182 ? 2.617 9.136 6.713 1.00 84.31 182 SER A C 1
ATOM 1398 O O . SER A 1 182 ? 2.908 9.916 7.615 1.00 84.31 182 SER A O 1
ATOM 1400 N N . HIS A 1 183 ? 1.345 8.781 6.499 1.00 85.69 183 HIS A N 1
ATOM 1401 C CA . HIS A 1 183 ? 0.216 9.143 7.371 1.00 85.69 183 HIS A CA 1
ATOM 1402 C C . HIS A 1 183 ? 0.087 8.248 8.622 1.00 85.69 183 HIS A C 1
ATOM 1404 O O . HIS A 1 183 ? -0.643 8.597 9.551 1.00 85.69 183 HIS A O 1
ATOM 1410 N N . GLY A 1 184 ? 0.781 7.104 8.665 1.00 89.94 184 GLY A N 1
ATOM 1411 C CA . GLY A 1 184 ? 0.675 6.084 9.714 1.00 89.94 184 GLY A CA 1
ATOM 1412 C C . GLY A 1 184 ? 0.789 6.595 11.160 1.00 89.94 184 GLY A C 1
ATOM 1413 O O . GLY A 1 184 ? -0.075 6.241 11.965 1.00 89.94 184 GLY A O 1
ATOM 1414 N N . PRO A 1 185 ? 1.741 7.490 11.508 1.00 91.31 185 PRO A N 1
ATOM 1415 C CA . PRO A 1 185 ? 1.883 8.022 12.869 1.00 91.31 185 PRO A CA 1
ATOM 1416 C C . PRO A 1 185 ? 0.654 8.791 13.385 1.00 91.31 185 PRO A C 1
ATOM 1418 O O . PRO A 1 185 ? 0.448 8.898 14.594 1.00 91.31 185 PRO A O 1
ATOM 1421 N N . LEU A 1 186 ? -0.184 9.320 12.485 1.00 91.81 186 LEU A N 1
ATOM 1422 C CA . LEU A 1 186 ? -1.393 10.071 12.834 1.00 91.81 186 LEU A CA 1
ATOM 1423 C C . LEU A 1 186 ? -2.593 9.153 13.133 1.00 91.81 186 LEU A C 1
ATOM 1425 O O . LEU A 1 186 ? -3.495 9.536 13.881 1.00 91.81 186 LEU A O 1
ATOM 1429 N N . VAL A 1 187 ? -2.602 7.927 12.599 1.00 94.50 187 VAL A N 1
ATOM 1430 C CA . VAL A 1 187 ? -3.719 6.976 12.734 1.00 94.50 187 VAL A CA 1
ATOM 1431 C C . VAL A 1 187 ? -3.999 6.592 14.200 1.00 94.50 187 VAL A C 1
ATOM 1433 O O . VAL A 1 187 ? -5.166 6.664 14.596 1.00 94.50 187 VAL A O 1
ATOM 1436 N N . PRO A 1 188 ? -2.999 6.286 15.057 1.00 92.19 188 PRO A N 1
ATOM 1437 C CA . PRO A 1 188 ? -3.224 6.086 16.491 1.00 92.19 188 PRO A CA 1
ATOM 1438 C C . PRO A 1 188 ? -3.817 7.310 17.204 1.00 92.19 188 PRO A C 1
ATOM 1440 O O . PRO A 1 188 ? -4.670 7.153 18.077 1.00 92.19 188 PRO A O 1
ATOM 1443 N N . LEU A 1 189 ? -3.417 8.530 16.825 1.00 94.88 189 LEU A N 1
ATOM 1444 C CA . LEU A 1 189 ? -3.932 9.767 17.429 1.00 94.88 189 LEU A CA 1
ATOM 1445 C C . LEU A 1 189 ? -5.408 9.989 17.066 1.00 94.88 189 LEU A C 1
ATOM 1447 O O . LEU A 1 189 ? -6.222 10.317 17.933 1.00 94.88 189 LEU A O 1
ATOM 1451 N N . ILE A 1 190 ? -5.774 9.732 15.807 1.00 94.56 190 ILE A N 1
ATOM 1452 C CA . ILE A 1 190 ? -7.168 9.749 15.348 1.00 94.56 190 ILE A CA 1
ATOM 1453 C C . ILE A 1 190 ? -7.979 8.653 16.055 1.00 94.56 190 ILE A C 1
ATOM 1455 O O . ILE A 1 190 ? -9.058 8.940 16.575 1.00 94.56 190 ILE A O 1
ATOM 1459 N N . ALA A 1 191 ? -7.459 7.427 16.169 1.00 94.94 191 ALA A N 1
ATOM 1460 C CA . ALA A 1 191 ? -8.127 6.344 16.894 1.00 94.94 191 ALA A CA 1
ATOM 1461 C C . ALA A 1 191 ? -8.385 6.715 18.368 1.00 94.94 191 ALA A C 1
ATOM 1463 O O . ALA A 1 191 ? -9.508 6.560 18.854 1.00 94.94 191 ALA A O 1
ATOM 1464 N N . LEU A 1 192 ? -7.398 7.292 19.066 1.00 93.00 192 LEU A N 1
ATOM 1465 C CA . LEU A 1 192 ? -7.552 7.806 20.434 1.00 93.00 192 LEU A CA 1
ATOM 1466 C C . LEU A 1 192 ? -8.614 8.914 20.526 1.00 93.00 192 LEU A C 1
ATOM 1468 O O . LEU A 1 192 ? -9.438 8.894 21.444 1.00 93.00 192 LEU A O 1
ATOM 1472 N N . PHE A 1 193 ? -8.672 9.831 19.556 1.00 93.69 193 PHE A N 1
ATOM 1473 C CA . PHE A 1 193 ? -9.755 10.815 19.467 1.00 93.69 193 PHE A CA 1
ATOM 1474 C C . PHE A 1 193 ? -11.127 10.145 19.266 1.00 93.69 193 PHE A C 1
ATOM 1476 O O . PHE A 1 193 ? -12.095 10.521 19.928 1.00 93.69 193 PHE A O 1
ATOM 1483 N N . MET A 1 194 ? -11.231 9.112 18.422 1.00 92.44 194 MET A N 1
ATOM 1484 C CA . MET A 1 194 ? -12.477 8.362 18.214 1.00 92.44 194 MET A CA 1
ATOM 1485 C C . MET A 1 194 ? -12.931 7.625 19.490 1.00 92.44 194 MET A C 1
ATOM 1487 O O . MET A 1 194 ? -14.137 7.555 19.754 1.00 92.44 194 MET A O 1
ATOM 1491 N N . VAL A 1 195 ? -11.999 7.133 20.318 1.00 90.88 195 VAL A N 1
ATOM 1492 C CA . VAL A 1 195 ? -12.283 6.596 21.666 1.00 90.88 195 VAL A CA 1
ATOM 1493 C C . VAL A 1 195 ? -12.780 7.710 22.598 1.00 90.88 195 VAL A C 1
ATOM 1495 O O . VAL A 1 195 ? -13.862 7.593 23.178 1.00 90.88 195 VAL A O 1
ATOM 1498 N N . TRP A 1 196 ? -12.049 8.826 22.698 1.00 87.12 196 TRP A N 1
ATOM 1499 C CA . TRP A 1 196 ? -12.408 9.984 23.532 1.00 87.12 196 TRP A CA 1
ATOM 1500 C C . TRP A 1 196 ? -13.763 10.597 23.155 1.00 87.12 196 TRP A C 1
ATOM 1502 O O . TRP A 1 196 ? -14.527 11.030 24.023 1.00 87.12 196 TRP A O 1
ATOM 1512 N N . ALA A 1 197 ? -14.114 10.606 21.872 1.00 87.19 197 ALA A N 1
ATOM 1513 C CA . ALA A 1 197 ? -15.401 11.091 21.392 1.00 87.19 197 ALA A CA 1
ATOM 1514 C C . ALA A 1 197 ? -16.568 10.167 21.811 1.00 87.19 197 ALA A C 1
ATOM 1516 O O . ALA A 1 197 ? -17.683 10.643 22.013 1.00 87.19 197 ALA A O 1
ATOM 1517 N N . ASN A 1 198 ? -16.319 8.874 22.064 1.00 84.56 198 ASN A N 1
ATOM 1518 C CA . ASN A 1 198 ? -17.307 7.962 22.656 1.00 84.56 198 ASN A CA 1
ATOM 1519 C C . ASN A 1 198 ? -17.424 8.064 24.190 1.00 84.56 198 ASN A C 1
ATOM 1521 O O . ASN A 1 198 ? -18.270 7.372 24.757 1.00 84.56 198 ASN A O 1
ATOM 1525 N N . ARG A 1 199 ? -16.645 8.912 24.886 1.00 82.06 199 ARG A N 1
ATOM 1526 C CA . ARG A 1 199 ? -16.577 8.947 26.368 1.00 82.06 199 ARG A CA 1
ATOM 1527 C C . ARG A 1 199 ? -17.936 8.971 27.080 1.00 82.06 199 ARG A C 1
ATOM 1529 O O . ARG A 1 199 ? -18.110 8.228 28.039 1.00 82.06 199 ARG A O 1
ATOM 1536 N N . LYS A 1 200 ? -18.920 9.740 26.582 1.00 78.25 200 LYS A N 1
ATOM 1537 C CA . LYS A 1 200 ? -20.291 9.771 27.137 1.00 78.25 200 LYS A CA 1
ATOM 1538 C C . LYS A 1 200 ? -20.963 8.390 27.090 1.00 78.25 200 LYS A C 1
A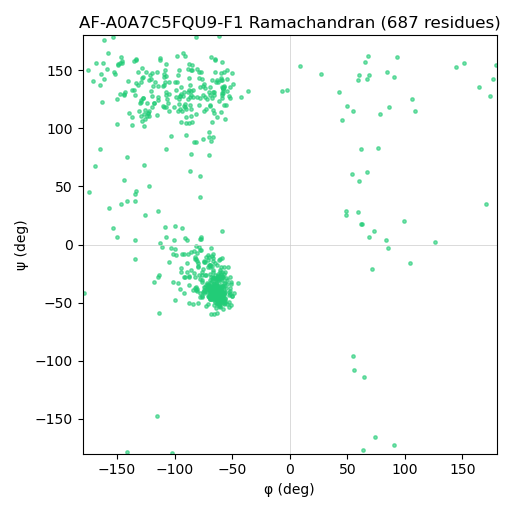TOM 1540 O O . LYS A 1 200 ? -21.595 7.982 28.054 1.00 78.25 200 LYS A O 1
ATOM 1545 N N . ARG A 1 201 ? -20.810 7.666 25.975 1.00 79.62 201 ARG A N 1
ATOM 1546 C CA . ARG A 1 201 ? -21.403 6.338 25.727 1.00 79.62 201 ARG A CA 1
ATOM 1547 C C . ARG A 1 201 ? -20.678 5.250 26.521 1.00 79.62 201 ARG A C 1
ATOM 1549 O O . ARG A 1 201 ? -21.321 4.374 27.088 1.00 79.62 201 ARG A O 1
ATOM 1556 N N . LEU A 1 202 ? -19.349 5.334 26.599 1.00 81.19 202 LEU A N 1
ATOM 1557 C CA . LEU A 1 202 ? -18.517 4.423 27.393 1.00 81.19 202 LEU A CA 1
ATOM 1558 C C . LEU A 1 202 ? -18.837 4.542 28.889 1.00 81.19 202 LEU A C 1
ATOM 1560 O O . LEU A 1 202 ? -19.041 3.526 29.543 1.00 81.19 202 LEU A O 1
ATOM 1564 N N . ALA A 1 203 ? -18.972 5.768 29.404 1.00 74.44 203 ALA A N 1
ATOM 1565 C CA . ALA A 1 203 ? -19.288 6.041 30.806 1.00 74.44 203 ALA A CA 1
ATOM 1566 C C . ALA A 1 203 ? -20.592 5.389 31.299 1.00 74.44 203 ALA A C 1
ATOM 1568 O O . ALA A 1 203 ? -20.659 4.955 32.447 1.00 74.44 203 ALA A O 1
ATOM 1569 N N . VAL A 1 204 ? -21.619 5.324 30.447 1.00 73.62 204 VAL A N 1
ATOM 1570 C CA . VAL A 1 204 ? -22.939 4.762 30.790 1.00 73.62 204 VAL A CA 1
ATOM 1571 C C . VAL A 1 204 ? -23.075 3.269 30.466 1.00 73.62 204 VAL A C 1
ATOM 1573 O O . VAL A 1 204 ? -24.060 2.639 30.843 1.00 73.62 204 VAL A O 1
ATOM 1576 N N . THR A 1 205 ? -22.099 2.668 29.779 1.00 77.56 205 THR A N 1
ATOM 1577 C CA . THR A 1 205 ? -22.186 1.262 29.364 1.00 77.56 205 THR A CA 1
ATOM 1578 C C . THR A 1 205 ? -21.696 0.326 30.470 1.00 77.56 205 THR A C 1
ATOM 1580 O O . THR A 1 205 ? -20.519 0.316 30.820 1.00 77.56 205 THR A O 1
ATOM 1583 N N . LYS A 1 206 ? -22.599 -0.518 30.985 1.00 78.19 206 LYS A N 1
ATOM 1584 C CA . LYS A 1 206 ? -22.296 -1.573 31.970 1.00 78.19 206 LYS A CA 1
ATOM 1585 C C . LYS A 1 206 ? -21.246 -2.563 31.413 1.00 78.19 206 LYS A C 1
ATOM 1587 O O . LYS A 1 206 ? -21.450 -3.133 30.338 1.00 78.19 206 LYS A O 1
ATOM 1592 N N . ILE A 1 207 ? -20.150 -2.776 32.152 1.00 75.94 207 ILE A N 1
ATOM 1593 C CA . ILE A 1 207 ? -19.079 -3.743 31.836 1.00 75.94 207 ILE A CA 1
ATOM 1594 C C . ILE A 1 207 ? -19.595 -5.181 32.021 1.00 75.94 207 ILE A C 1
ATOM 1596 O O . ILE A 1 207 ? -20.174 -5.508 33.057 1.00 75.94 207 ILE A O 1
ATOM 1600 N N . ALA A 1 208 ? -19.373 -6.049 31.028 1.00 78.94 208 ALA A N 1
ATOM 1601 C CA . ALA A 1 208 ? -19.882 -7.428 31.000 1.00 78.94 208 ALA A CA 1
ATOM 1602 C C . ALA A 1 208 ? -18.850 -8.418 30.397 1.00 78.94 208 ALA A C 1
ATOM 1604 O O . ALA A 1 208 ? -19.003 -8.833 29.245 1.00 78.94 208 ALA A O 1
ATOM 1605 N N . PRO A 1 209 ? -17.789 -8.792 31.146 1.00 79.44 209 PRO A N 1
ATOM 1606 C CA . PRO A 1 209 ? -16.642 -9.567 30.648 1.00 79.44 209 PRO A CA 1
ATOM 1607 C C . PRO A 1 209 ? -17.045 -10.892 29.980 1.00 79.44 209 PRO A C 1
ATOM 1609 O O . PRO A 1 209 ? -17.826 -11.659 30.552 1.00 79.44 209 PRO A O 1
ATOM 1612 N N . SER A 1 210 ? -16.509 -11.182 28.788 1.00 83.25 210 SER A N 1
ATOM 1613 C CA . SER A 1 210 ? -17.000 -12.274 27.933 1.00 83.25 210 SER A CA 1
ATOM 1614 C C . SER A 1 210 ? -15.898 -13.221 27.455 1.00 83.25 210 SER A C 1
ATOM 1616 O O . SER A 1 210 ? -14.976 -12.815 26.753 1.00 83.25 210 SER A O 1
ATOM 1618 N N . TRP A 1 211 ? -16.029 -14.519 27.756 1.00 82.31 211 TRP A N 1
ATOM 1619 C CA . TRP A 1 211 ? -15.066 -15.543 27.320 1.00 82.31 211 TRP A CA 1
ATOM 1620 C C . TRP A 1 211 ? -14.918 -15.650 25.791 1.00 82.31 211 TRP A C 1
ATOM 1622 O O . TRP A 1 211 ? -13.873 -16.090 25.326 1.00 82.31 211 TRP A O 1
ATOM 1632 N N . TRP A 1 212 ? -15.884 -15.157 25.006 1.00 89.75 212 TRP A N 1
ATOM 1633 C CA . TRP A 1 212 ? -15.769 -15.040 23.545 1.00 89.75 212 TRP A CA 1
ATOM 1634 C C . TRP A 1 212 ? -14.567 -14.199 23.077 1.00 89.75 212 TRP A C 1
ATOM 1636 O O . TRP A 1 212 ? -14.122 -14.367 21.948 1.00 89.75 212 TRP A O 1
ATOM 1646 N N . GLY A 1 213 ? -13.982 -13.347 23.931 1.00 84.62 213 GLY A N 1
ATOM 1647 C CA . GLY A 1 213 ? -12.715 -12.672 23.623 1.00 84.62 213 GLY A CA 1
ATOM 1648 C C . GLY A 1 213 ? -11.538 -13.635 23.412 1.00 84.62 213 GLY A C 1
ATOM 1649 O O . GLY A 1 213 ? -10.665 -13.362 22.590 1.00 84.62 213 GLY A O 1
ATOM 1650 N N . ALA A 1 214 ? -11.549 -14.802 24.068 1.00 84.50 214 ALA A N 1
ATOM 1651 C CA . ALA A 1 214 ? -10.525 -15.830 23.889 1.00 84.50 214 ALA A CA 1
ATOM 1652 C C . ALA A 1 214 ? -10.518 -16.418 22.466 1.00 84.50 214 ALA A C 1
ATOM 1654 O O . ALA A 1 214 ? -9.450 -16.764 21.974 1.00 84.50 214 ALA A O 1
ATOM 1655 N N . LEU A 1 215 ? -11.666 -16.447 21.772 1.00 91.81 215 LEU A N 1
ATOM 1656 C CA . LEU A 1 215 ? -11.763 -16.909 20.379 1.00 91.81 215 LEU A CA 1
ATOM 1657 C C . LEU A 1 215 ? -10.938 -16.044 19.409 1.00 91.81 215 LEU A C 1
ATOM 1659 O O . LEU A 1 215 ? -10.515 -16.535 18.371 1.00 91.81 215 LEU A O 1
ATOM 1663 N N . LEU A 1 216 ? -10.680 -14.777 19.754 1.00 91.31 216 LEU A N 1
ATOM 1664 C CA . LEU A 1 216 ? -9.780 -13.904 18.997 1.00 91.31 216 LEU A CA 1
ATOM 1665 C C . LEU A 1 216 ? -8.341 -13.975 19.523 1.00 91.31 216 LEU A C 1
ATOM 1667 O O . LEU A 1 216 ? -7.404 -14.041 18.731 1.00 91.31 216 LEU A O 1
ATOM 1671 N N . ILE A 1 217 ? -8.145 -13.992 20.846 1.00 84.31 217 ILE A N 1
ATOM 1672 C CA . ILE A 1 217 ? -6.799 -13.960 21.442 1.00 84.31 217 ILE A CA 1
ATOM 1673 C C . ILE A 1 217 ? -6.023 -15.260 21.182 1.00 84.31 217 ILE A C 1
ATOM 1675 O O . ILE A 1 217 ? -4.868 -15.201 20.768 1.00 84.31 217 ILE A O 1
ATOM 1679 N N . VAL A 1 218 ? -6.646 -16.425 21.397 1.00 84.19 218 VAL A N 1
ATOM 1680 C CA . VAL A 1 218 ? -5.985 -17.736 21.282 1.00 84.19 218 VAL A CA 1
ATOM 1681 C C . VAL A 1 218 ? -5.377 -17.973 19.893 1.00 84.19 218 VAL A C 1
ATOM 1683 O O . VAL A 1 218 ? -4.203 -18.329 19.865 1.00 84.19 218 VAL A O 1
ATOM 1686 N N . PRO A 1 219 ? -6.065 -17.739 18.753 1.00 88.38 219 PRO A N 1
ATOM 1687 C CA . PRO A 1 219 ? -5.436 -17.845 17.432 1.00 88.38 219 PRO A CA 1
ATOM 1688 C C . PRO A 1 219 ? -4.524 -16.658 17.085 1.00 88.38 219 PRO A C 1
ATOM 1690 O O . PRO A 1 219 ? -3.596 -16.832 16.297 1.00 88.38 219 PRO A O 1
ATOM 1693 N N . SER A 1 220 ? -4.715 -15.474 17.683 1.00 89.00 220 SER A N 1
ATOM 1694 C CA . SER A 1 220 ? -3.810 -14.333 17.451 1.00 89.00 220 SER A CA 1
ATOM 1695 C C . SER A 1 220 ? -2.382 -14.614 17.921 1.00 89.00 220 SER A C 1
ATOM 1697 O O . SER A 1 220 ? -1.451 -14.077 17.337 1.00 89.00 220 SER A O 1
ATOM 1699 N N . ILE A 1 221 ? -2.189 -15.464 18.935 1.00 82.75 221 ILE A N 1
ATOM 1700 C CA . ILE A 1 221 ? -0.862 -15.811 19.469 1.00 82.75 221 ILE A CA 1
ATOM 1701 C C . ILE A 1 221 ? -0.018 -16.633 18.473 1.00 82.75 221 ILE A C 1
ATOM 1703 O O . ILE A 1 221 ? 1.032 -16.135 18.078 1.00 82.75 221 ILE A O 1
ATOM 1707 N N . PRO A 1 222 ? -0.420 -17.833 18.000 1.00 82.06 222 PRO A N 1
ATOM 1708 C CA . PRO A 1 222 ? 0.360 -18.593 17.021 1.00 82.06 222 PRO A CA 1
ATOM 1709 C C . PRO A 1 222 ? 0.490 -17.869 15.675 1.00 82.06 222 PRO A C 1
ATOM 1711 O O . PRO A 1 222 ? 1.516 -18.006 15.015 1.00 82.06 222 PRO A O 1
ATOM 1714 N N . LEU A 1 223 ? -0.490 -17.043 15.288 1.00 85.06 223 LEU A N 1
ATOM 1715 C CA . LEU A 1 223 ? -0.361 -16.181 14.112 1.00 85.06 223 LEU A CA 1
ATOM 1716 C C . LEU A 1 223 ? 0.637 -15.031 14.340 1.00 85.06 223 LEU A C 1
ATOM 1718 O O . LEU A 1 223 ? 1.367 -14.681 13.419 1.00 85.06 223 LEU A O 1
ATOM 1722 N N . PHE A 1 224 ? 0.729 -14.465 15.548 1.00 84.00 224 PHE A N 1
ATOM 1723 C CA . PHE A 1 224 ? 1.732 -13.448 15.884 1.00 84.00 224 PHE A CA 1
ATOM 1724 C C . PHE A 1 224 ? 3.139 -14.052 15.933 1.00 84.00 224 PHE A C 1
ATOM 1726 O O . PHE A 1 224 ? 4.067 -13.459 15.393 1.00 84.00 224 PHE A O 1
ATOM 1733 N N . ILE A 1 225 ? 3.280 -15.258 16.499 1.00 79.25 225 ILE A N 1
ATOM 1734 C CA . ILE A 1 225 ? 4.500 -16.078 16.431 1.00 79.25 225 ILE A CA 1
ATOM 1735 C C . ILE A 1 225 ? 4.922 -16.246 14.966 1.00 79.25 225 ILE A C 1
ATOM 1737 O O . ILE A 1 225 ? 6.037 -15.877 14.608 1.00 79.25 225 ILE A O 1
ATOM 1741 N N . TYR A 1 226 ? 4.010 -16.725 14.111 1.00 79.06 226 TYR A N 1
ATOM 1742 C CA . TYR A 1 226 ? 4.237 -16.886 12.673 1.00 79.06 226 TYR A CA 1
ATOM 1743 C C . TYR A 1 226 ? 4.665 -15.565 12.017 1.00 79.06 226 TYR A C 1
ATOM 1745 O O . TYR A 1 226 ? 5.659 -15.538 11.297 1.00 79.06 226 TYR A O 1
ATOM 1753 N N . GLY A 1 227 ? 3.956 -14.462 12.277 1.00 78.62 227 GLY A N 1
ATOM 1754 C CA . GLY A 1 227 ? 4.248 -13.145 11.706 1.00 78.62 227 GLY A CA 1
ATOM 1755 C C . GLY A 1 227 ? 5.613 -12.601 12.126 1.00 78.62 227 GLY A C 1
ATOM 1756 O O . GLY A 1 227 ? 6.416 -12.245 11.269 1.00 78.62 227 GLY A O 1
ATOM 1757 N N . ARG A 1 228 ? 5.915 -12.605 13.433 1.00 77.19 228 ARG A N 1
ATOM 1758 C CA . ARG A 1 228 ? 7.212 -12.173 13.988 1.00 77.19 228 ARG A CA 1
ATOM 1759 C C . ARG A 1 228 ? 8.362 -12.953 13.386 1.00 77.19 228 ARG A C 1
ATOM 1761 O O . ARG A 1 228 ? 9.408 -12.382 13.098 1.00 77.19 228 ARG A O 1
ATOM 1768 N N . TRP A 1 229 ? 8.160 -14.254 13.243 1.00 71.19 229 TRP A N 1
ATOM 1769 C CA . TRP A 1 229 ? 9.196 -15.183 12.852 1.00 71.19 229 TRP A CA 1
ATOM 1770 C C . TRP A 1 229 ? 9.424 -15.192 11.331 1.00 71.19 229 TRP A C 1
ATOM 1772 O O . TRP A 1 229 ? 10.571 -15.192 10.905 1.00 71.19 229 TRP A O 1
ATOM 1782 N N . THR A 1 230 ? 8.374 -15.053 10.513 1.00 66.81 230 THR A N 1
ATOM 1783 C CA . THR A 1 230 ? 8.470 -14.860 9.045 1.00 66.81 230 THR A CA 1
ATOM 1784 C C . THR A 1 230 ? 8.839 -13.434 8.610 1.00 66.81 230 THR A C 1
ATOM 1786 O O . THR A 1 230 ? 8.812 -13.144 7.417 1.00 66.81 230 THR A O 1
ATOM 1789 N N . GLY A 1 231 ? 9.127 -12.520 9.546 1.00 71.44 231 GLY A N 1
ATOM 1790 C CA . GLY A 1 231 ? 9.377 -11.100 9.252 1.00 71.44 231 GLY A CA 1
ATOM 1791 C C . GLY A 1 231 ? 8.142 -10.321 8.768 1.00 71.44 231 GLY A C 1
ATOM 1792 O O . GLY A 1 231 ? 8.240 -9.155 8.396 1.00 71.44 231 GLY A O 1
ATOM 1793 N N . SER A 1 232 ? 6.954 -10.932 8.773 1.00 75.75 232 SER A N 1
ATOM 1794 C CA . SER A 1 232 ? 5.746 -10.341 8.201 1.00 75.75 232 SER A CA 1
ATOM 1795 C C . SER A 1 232 ? 5.075 -9.351 9.158 1.00 75.75 232 SER A C 1
ATOM 1797 O O . SER A 1 232 ? 4.144 -9.686 9.901 1.00 75.75 232 SER A O 1
ATOM 1799 N N . GLY A 1 233 ? 5.499 -8.086 9.083 1.00 78.88 233 GLY A N 1
ATOM 1800 C CA . GLY A 1 233 ? 4.881 -6.965 9.802 1.00 78.88 233 GLY A CA 1
ATOM 1801 C C . GLY A 1 233 ? 3.362 -6.851 9.588 1.00 78.88 233 GLY A C 1
ATOM 1802 O O . GLY A 1 233 ? 2.643 -6.428 10.492 1.00 78.88 233 GLY A O 1
ATOM 1803 N N . ASN A 1 234 ? 2.846 -7.304 8.443 1.00 82.94 234 ASN A N 1
ATOM 1804 C CA . ASN A 1 234 ? 1.413 -7.282 8.129 1.00 82.94 234 ASN A CA 1
ATOM 1805 C C . ASN A 1 234 ? 0.625 -8.333 8.926 1.00 82.94 234 ASN A C 1
ATOM 1807 O O . ASN A 1 234 ? -0.452 -8.034 9.446 1.00 82.94 234 ASN A O 1
ATOM 1811 N N . ILE A 1 235 ? 1.181 -9.538 9.099 1.00 84.81 235 ILE A N 1
ATOM 1812 C CA . ILE A 1 235 ? 0.587 -10.560 9.973 1.00 84.81 235 ILE A CA 1
ATOM 1813 C C . ILE A 1 235 ? 0.645 -10.079 11.427 1.00 84.81 235 ILE A C 1
ATOM 1815 O O . ILE A 1 235 ? -0.380 -10.110 12.106 1.00 84.81 235 ILE A O 1
ATOM 1819 N N . CYS A 1 236 ? 1.781 -9.518 11.867 1.00 86.19 236 CYS A N 1
ATOM 1820 C CA . CYS A 1 236 ? 1.930 -8.915 13.198 1.00 86.19 236 CYS A CA 1
ATOM 1821 C C . CYS A 1 236 ? 0.876 -7.834 13.505 1.00 86.19 236 CYS A C 1
ATOM 1823 O O . CYS A 1 236 ? 0.452 -7.706 14.659 1.00 86.19 236 CYS A O 1
ATOM 1825 N N . ALA A 1 237 ? 0.447 -7.071 12.492 1.00 87.31 237 ALA A N 1
ATOM 1826 C CA . ALA A 1 237 ? -0.558 -6.019 12.623 1.00 87.31 237 ALA A CA 1
ATOM 1827 C C . ALA A 1 237 ? -1.991 -6.562 12.705 1.00 87.31 237 ALA A C 1
ATOM 1829 O O . ALA A 1 237 ? -2.767 -6.152 13.570 1.00 87.31 237 ALA A O 1
ATOM 1830 N N . ILE A 1 238 ? -2.342 -7.519 11.841 1.00 89.62 238 ILE A N 1
ATOM 1831 C CA . ILE A 1 238 ? -3.654 -8.181 11.876 1.00 89.62 238 ILE A CA 1
ATOM 1832 C C . ILE A 1 238 ? -3.839 -8.878 13.231 1.00 89.62 238 ILE A C 1
ATOM 1834 O O . ILE A 1 238 ? -4.894 -8.751 13.856 1.00 89.62 238 ILE A O 1
ATOM 1838 N N . THR A 1 239 ? -2.793 -9.535 13.742 1.00 90.56 239 THR A N 1
ATOM 1839 C CA . THR A 1 239 ? -2.825 -10.190 15.056 1.00 90.56 239 THR A CA 1
ATOM 1840 C C . THR A 1 239 ? -2.813 -9.204 16.217 1.00 90.56 239 THR A C 1
ATOM 1842 O O . THR A 1 239 ? -3.471 -9.474 17.215 1.00 90.56 239 THR A O 1
ATOM 1845 N N . PHE A 1 240 ? -2.148 -8.046 16.100 1.00 89.19 240 PHE A N 1
ATOM 1846 C CA . PHE A 1 240 ? -2.262 -6.962 17.087 1.00 89.19 240 PHE A CA 1
ATOM 1847 C C . PHE A 1 240 ? -3.717 -6.510 17.251 1.00 89.19 240 PHE A C 1
ATOM 1849 O O . PHE A 1 240 ? -4.232 -6.423 18.364 1.00 89.19 240 PHE A O 1
ATOM 1856 N N . ILE A 1 241 ? -4.403 -6.262 16.134 1.00 92.31 241 ILE A N 1
ATOM 1857 C CA . ILE A 1 241 ? -5.764 -5.717 16.131 1.00 92.31 241 ILE A CA 1
ATOM 1858 C C . ILE A 1 241 ? -6.783 -6.787 16.554 1.00 92.31 241 ILE A C 1
ATOM 1860 O O . ILE A 1 241 ? -7.676 -6.495 17.350 1.00 92.31 241 ILE A O 1
ATOM 1864 N N . ALA A 1 242 ? -6.616 -8.042 16.125 1.00 93.19 242 ALA A N 1
ATOM 1865 C CA . ALA A 1 242 ? -7.425 -9.163 16.606 1.00 93.19 242 ALA A CA 1
ATOM 1866 C C . ALA A 1 242 ? -7.228 -9.421 18.115 1.00 93.19 242 ALA A C 1
ATOM 1868 O O . ALA A 1 242 ? -8.215 -9.567 18.844 1.00 93.19 242 ALA A O 1
ATOM 1869 N N . PHE A 1 243 ? -5.985 -9.382 18.610 1.00 89.56 243 PHE A N 1
ATOM 1870 C CA . PHE A 1 243 ? -5.665 -9.462 20.039 1.00 89.56 243 PHE A CA 1
ATOM 1871 C C . PHE A 1 243 ? -6.302 -8.310 20.826 1.00 89.56 243 PHE A C 1
ATOM 1873 O O . PHE A 1 243 ? -6.924 -8.550 21.858 1.00 89.56 243 PHE A O 1
ATOM 1880 N N . LEU A 1 244 ? -6.217 -7.072 20.327 1.00 89.62 244 LEU A N 1
ATOM 1881 C CA . LEU A 1 244 ? -6.791 -5.883 20.962 1.00 89.62 244 LEU A CA 1
ATOM 1882 C C . LEU A 1 244 ? -8.325 -5.970 21.067 1.00 89.62 244 LEU A C 1
ATOM 1884 O O . LEU A 1 244 ? -8.881 -5.778 22.151 1.00 89.62 244 LEU A O 1
ATOM 1888 N N . ILE A 1 245 ? -9.012 -6.327 19.975 1.00 92.56 245 ILE A N 1
ATOM 1889 C CA . ILE A 1 245 ? -10.472 -6.528 19.963 1.00 92.56 245 ILE A CA 1
ATOM 1890 C C . ILE A 1 245 ? -10.862 -7.670 20.915 1.00 92.56 245 ILE A C 1
ATOM 1892 O O . ILE A 1 245 ? -11.818 -7.534 21.687 1.00 92.56 245 ILE A O 1
ATOM 1896 N N . GLY A 1 246 ? -10.100 -8.769 20.907 1.00 89.50 246 GLY A N 1
ATOM 1897 C CA . GLY A 1 246 ? -10.278 -9.911 21.802 1.00 89.50 246 GLY A CA 1
ATOM 1898 C C . GLY A 1 246 ? -10.099 -9.559 23.278 1.00 89.50 246 GLY A C 1
ATOM 1899 O O . GLY A 1 246 ? -10.942 -9.921 24.096 1.00 89.50 246 GLY A O 1
ATOM 1900 N N . ALA A 1 247 ? -9.066 -8.790 23.626 1.00 84.00 247 ALA A N 1
ATOM 1901 C CA . ALA A 1 247 ? -8.812 -8.315 24.983 1.00 84.00 247 ALA A CA 1
ATOM 1902 C C . ALA A 1 247 ? -9.930 -7.380 25.469 1.00 84.00 247 ALA A C 1
ATOM 1904 O O . ALA A 1 247 ? -10.475 -7.581 26.556 1.00 84.00 247 ALA A O 1
ATOM 1905 N N . VAL A 1 248 ? -10.355 -6.415 24.644 1.00 86.94 248 VAL A N 1
ATOM 1906 C CA . VAL A 1 248 ? -11.491 -5.535 24.964 1.00 86.94 248 VAL A CA 1
ATOM 1907 C C . VAL A 1 248 ? -12.772 -6.355 25.162 1.00 86.94 248 VAL A C 1
ATOM 1909 O O . VAL A 1 248 ? -13.493 -6.129 26.135 1.00 86.94 248 VAL A O 1
ATOM 1912 N N . LEU A 1 249 ? -13.051 -7.354 24.320 1.00 87.94 249 LEU A N 1
ATOM 1913 C CA . LEU A 1 249 ? -14.191 -8.262 24.502 1.00 87.94 249 LEU A CA 1
ATOM 1914 C C . LEU A 1 249 ? -14.085 -9.105 25.784 1.00 87.94 249 LEU A C 1
ATOM 1916 O O . LEU A 1 249 ? -15.079 -9.246 26.503 1.00 87.94 249 LEU A O 1
ATOM 1920 N N . MET A 1 250 ? -12.891 -9.604 26.108 1.00 80.00 250 MET A N 1
ATOM 1921 C CA . MET A 1 250 ? -12.658 -10.438 27.285 1.00 80.00 250 MET A CA 1
ATOM 1922 C C . MET A 1 250 ? -12.821 -9.663 28.593 1.00 80.00 250 MET A C 1
ATOM 1924 O O . MET A 1 250 ? -13.507 -10.142 29.494 1.00 80.00 250 MET A O 1
ATOM 1928 N N . PHE A 1 251 ? -12.253 -8.457 28.686 1.00 77.06 251 PHE A N 1
ATOM 1929 C CA . PHE A 1 251 ? -12.244 -7.662 29.919 1.00 77.06 251 PHE A CA 1
ATOM 1930 C C . PHE A 1 251 ? -13.423 -6.687 30.063 1.00 77.06 251 PHE A C 1
ATOM 1932 O O . PHE A 1 251 ? -13.816 -6.396 31.190 1.00 77.06 251 PHE A O 1
ATOM 1939 N N . THR A 1 252 ? -14.010 -6.189 28.966 1.00 77.50 252 THR A N 1
ATOM 1940 C CA . THR A 1 252 ? -15.066 -5.149 29.018 1.00 77.50 252 THR A CA 1
ATOM 1941 C C . THR A 1 252 ? -16.435 -5.622 28.519 1.00 77.50 252 THR A C 1
ATOM 1943 O O . THR A 1 252 ? -17.463 -5.151 29.009 1.00 77.50 252 THR A O 1
ATOM 1946 N N . GLY A 1 253 ? -16.469 -6.597 27.605 1.00 82.94 253 GLY A N 1
ATOM 1947 C CA . GLY A 1 253 ? -17.702 -7.167 27.064 1.00 82.94 253 GLY A CA 1
ATOM 1948 C C . GLY A 1 253 ? -18.208 -6.535 25.768 1.00 82.94 253 GLY A C 1
ATOM 1949 O O . GLY A 1 253 ? -17.897 -5.396 25.418 1.00 82.94 253 GLY A O 1
ATOM 1950 N N . SER A 1 254 ? -19.073 -7.278 25.072 1.00 88.62 254 SER A N 1
ATOM 1951 C CA . SER A 1 254 ? -19.508 -6.987 23.697 1.00 88.62 254 SER A CA 1
ATOM 1952 C C . SER A 1 254 ? -20.162 -5.616 23.497 1.00 88.62 254 SER A C 1
ATOM 1954 O O . SER A 1 254 ? -20.054 -5.050 22.408 1.00 88.62 254 SER A O 1
ATOM 1956 N N . ARG A 1 255 ? -20.806 -5.050 24.530 1.00 85.88 255 ARG A N 1
ATOM 1957 C CA . ARG A 1 255 ? -21.382 -3.694 24.479 1.00 85.88 255 ARG A CA 1
ATOM 1958 C C . ARG A 1 255 ? -20.293 -2.633 24.276 1.00 85.88 255 ARG A C 1
ATOM 1960 O O . ARG A 1 255 ? -20.428 -1.799 23.386 1.00 85.88 255 ARG A O 1
ATOM 1967 N N . ILE A 1 256 ? -19.203 -2.702 25.044 1.00 84.75 256 ILE A N 1
ATOM 1968 C CA . ILE A 1 256 ? -18.069 -1.771 24.941 1.00 84.75 256 ILE A CA 1
ATOM 1969 C C . ILE A 1 256 ? -17.228 -2.092 23.703 1.00 84.75 256 ILE A C 1
ATOM 1971 O O . ILE A 1 256 ? -16.898 -1.173 22.955 1.00 84.75 256 ILE A O 1
ATOM 1975 N N . THR A 1 257 ? -16.988 -3.373 23.392 1.00 89.94 257 THR A N 1
ATOM 1976 C CA . THR A 1 257 ? -16.329 -3.771 22.134 1.00 89.94 257 THR A CA 1
ATOM 1977 C C . THR A 1 257 ? -17.031 -3.165 20.920 1.00 89.94 257 THR A C 1
ATOM 1979 O O . THR A 1 257 ? -16.359 -2.618 20.058 1.00 89.94 257 THR A O 1
ATOM 1982 N N . ARG A 1 258 ? -18.371 -3.167 20.861 1.00 91.12 258 ARG A N 1
ATOM 1983 C CA . ARG A 1 258 ? -19.136 -2.579 19.743 1.00 91.12 258 ARG A CA 1
ATOM 1984 C C . ARG A 1 258 ? -19.008 -1.051 19.645 1.00 91.12 258 ARG A C 1
ATOM 1986 O O . ARG A 1 258 ? -19.104 -0.517 18.545 1.00 91.12 258 ARG A O 1
ATOM 1993 N N . LEU A 1 259 ? -18.777 -0.347 20.757 1.00 88.12 259 LEU A N 1
ATOM 1994 C CA . LEU A 1 259 ? -18.472 1.094 20.752 1.00 88.12 259 LEU A CA 1
ATOM 1995 C C . LEU A 1 259 ? -17.048 1.375 20.248 1.00 88.12 259 LEU A C 1
ATOM 1997 O O . LEU A 1 259 ? -16.828 2.365 19.556 1.00 88.12 259 LEU A O 1
ATOM 2001 N N . LEU A 1 260 ? -16.100 0.500 20.592 1.00 92.06 260 LEU A N 1
ATOM 2002 C CA . LEU A 1 260 ? -14.676 0.651 20.286 1.00 92.06 260 LEU A CA 1
ATOM 2003 C C . LEU A 1 260 ? -14.240 -0.041 18.982 1.00 92.06 260 LEU A C 1
ATOM 2005 O O . LEU A 1 260 ? -13.120 0.179 18.534 1.00 92.06 260 LEU A O 1
ATOM 2009 N N . LEU A 1 261 ? -15.107 -0.837 18.349 1.00 93.25 261 LEU A N 1
ATOM 2010 C CA . LEU A 1 261 ? -14.775 -1.650 17.174 1.00 93.25 261 LEU A CA 1
ATOM 2011 C C . LEU A 1 261 ? -14.266 -0.808 16.001 1.00 93.25 261 LEU A C 1
ATOM 2013 O O . LEU A 1 261 ? -13.246 -1.150 15.419 1.00 93.25 261 LEU A O 1
ATOM 2017 N N . ILE A 1 262 ? -14.937 0.302 15.678 1.00 92.88 262 ILE A N 1
ATOM 2018 C CA . ILE A 1 262 ? -14.497 1.179 14.583 1.00 92.88 262 ILE A CA 1
ATOM 2019 C C . ILE A 1 262 ? -13.167 1.883 14.925 1.00 92.88 262 ILE A C 1
ATOM 2021 O O . ILE A 1 262 ? -12.264 1.795 14.101 1.00 92.88 262 ILE A O 1
ATOM 2025 N N . PRO A 1 263 ? -12.965 2.482 16.123 1.00 94.19 263 PRO A N 1
ATOM 2026 C CA . PRO A 1 263 ? -11.639 2.933 16.564 1.00 94.19 263 PRO A CA 1
ATOM 2027 C C . PRO A 1 263 ? -10.524 1.873 16.486 1.00 94.19 263 PRO A C 1
ATOM 2029 O O . PRO A 1 263 ? -9.411 2.203 16.094 1.00 94.19 263 PRO A O 1
ATOM 2032 N N . MET A 1 264 ? -10.800 0.611 16.839 1.00 94.88 264 MET A N 1
ATOM 2033 C CA . MET A 1 264 ? -9.799 -0.468 16.792 1.00 94.88 264 MET A CA 1
ATOM 2034 C C . MET A 1 264 ? -9.502 -0.930 15.360 1.00 94.88 264 MET A C 1
ATOM 2036 O O . MET A 1 264 ? -8.341 -1.1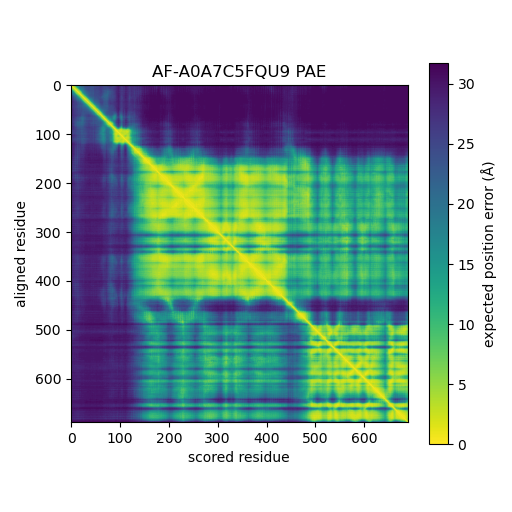16 15.015 1.00 94.88 264 MET A O 1
ATOM 2040 N N . LEU A 1 265 ? -10.524 -1.072 14.510 1.00 94.88 265 LEU A N 1
ATOM 2041 C CA . LEU A 1 265 ? -10.344 -1.403 13.091 1.00 94.88 265 LEU A CA 1
ATOM 2042 C C . LEU A 1 265 ? -9.682 -0.261 12.308 1.00 94.88 265 LEU A C 1
ATOM 2044 O O . LEU A 1 265 ? -8.969 -0.528 11.348 1.00 94.88 265 LEU A O 1
ATOM 2048 N N . TYR A 1 266 ? -9.859 0.995 12.730 1.00 94.62 266 TYR A N 1
ATOM 2049 C CA . TYR A 1 266 ? -9.189 2.150 12.126 1.00 94.62 266 TYR A CA 1
ATOM 2050 C C . TYR A 1 266 ? -7.655 2.055 12.211 1.00 94.62 266 TYR A C 1
ATOM 2052 O O . TYR A 1 266 ? -6.963 2.569 11.338 1.00 94.62 266 TYR A O 1
ATOM 2060 N N . LEU A 1 267 ? -7.113 1.320 13.191 1.00 93.69 267 LEU A N 1
ATOM 2061 C CA . LEU A 1 267 ? -5.676 1.047 13.280 1.00 93.69 267 LEU A CA 1
ATOM 2062 C C . LEU A 1 267 ? -5.139 0.237 12.085 1.00 93.69 267 LEU A C 1
ATOM 2064 O O . LEU A 1 267 ? -3.943 0.296 11.834 1.00 93.69 267 LEU A O 1
ATOM 2068 N N . LEU A 1 268 ? -5.980 -0.449 11.295 1.00 92.50 268 LEU A N 1
ATOM 2069 C CA . LEU A 1 268 ? -5.536 -1.091 10.047 1.00 92.50 268 LEU A CA 1
ATOM 2070 C C . LEU A 1 268 ? -4.927 -0.081 9.061 1.00 92.50 268 LEU A C 1
ATOM 2072 O O . LEU A 1 268 ? -4.037 -0.443 8.300 1.00 92.50 268 LEU A O 1
ATOM 2076 N N . PHE A 1 269 ? -5.339 1.190 9.104 1.00 92.12 269 PHE A N 1
ATOM 2077 C CA . PHE A 1 269 ? -4.798 2.227 8.223 1.00 92.12 269 PHE A CA 1
ATOM 2078 C C . PHE A 1 269 ? -3.367 2.669 8.568 1.00 92.12 269 PHE A C 1
ATOM 2080 O O . PHE A 1 269 ? -2.753 3.364 7.762 1.00 92.12 269 PHE A O 1
ATOM 2087 N N . MET A 1 270 ? -2.810 2.279 9.723 1.00 90.88 270 MET A N 1
ATOM 2088 C CA . MET A 1 270 ? -1.391 2.523 10.035 1.00 90.88 270 MET A CA 1
ATOM 2089 C C . MET A 1 270 ? -0.464 1.464 9.418 1.00 90.88 270 MET A C 1
ATOM 2091 O O . MET A 1 270 ? 0.751 1.634 9.418 1.00 90.88 270 MET A O 1
ATOM 2095 N N . VAL A 1 271 ? -1.023 0.357 8.926 1.00 88.44 271 VAL A N 1
ATOM 2096 C CA . VAL A 1 271 ? -0.270 -0.800 8.437 1.00 88.44 271 VAL A CA 1
ATOM 2097 C C . VAL A 1 271 ? 0.096 -0.580 6.965 1.00 88.44 271 VAL A C 1
ATOM 2099 O O . VAL A 1 271 ? -0.807 -0.322 6.165 1.00 88.44 271 VAL A O 1
ATOM 2102 N N .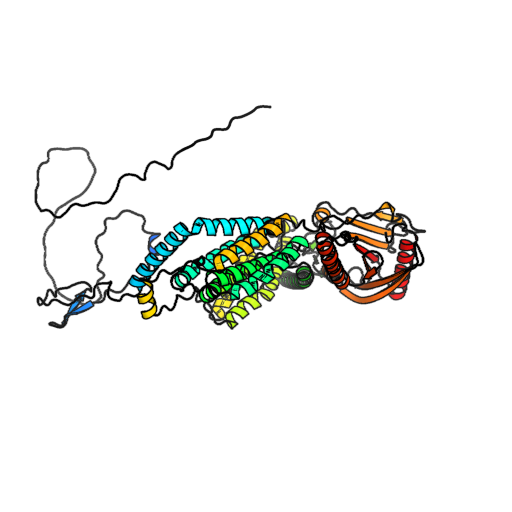 PRO A 1 272 ? 1.378 -0.695 6.571 1.00 82.81 272 PRO A N 1
ATOM 2103 C CA . PRO A 1 272 ? 1.752 -0.658 5.162 1.00 82.81 272 PRO A CA 1
ATOM 2104 C C . PRO A 1 272 ? 1.044 -1.771 4.362 1.00 82.81 272 PRO A C 1
ATOM 2106 O O . PRO A 1 272 ? 1.002 -2.916 4.818 1.00 82.81 272 PRO A O 1
ATOM 2109 N N . PRO A 1 273 ? 0.475 -1.488 3.176 1.00 79.94 273 PRO A N 1
ATOM 2110 C CA . PRO A 1 273 ? -0.165 -2.523 2.368 1.00 79.94 273 PRO A CA 1
ATOM 2111 C C . PRO A 1 273 ? 0.865 -3.565 1.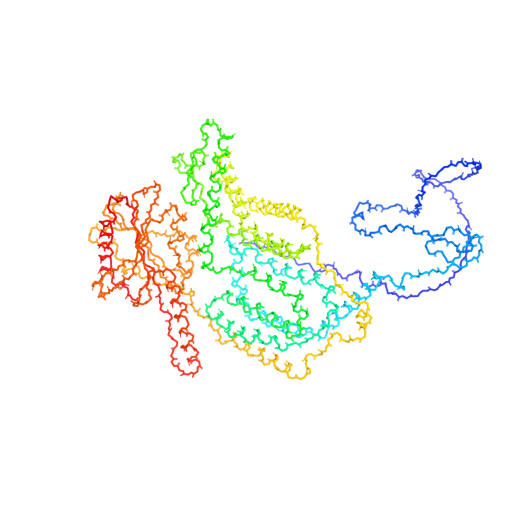879 1.00 79.94 273 PRO A C 1
ATOM 2113 O O . PRO A 1 273 ? 2.017 -3.208 1.629 1.00 79.94 273 PRO A O 1
ATOM 2116 N N . PRO A 1 274 ? 0.487 -4.848 1.702 1.00 75.38 274 PRO A N 1
ATOM 2117 C CA . PRO A 1 274 ? 1.393 -5.866 1.164 1.00 75.38 274 PRO A CA 1
ATOM 2118 C C . PRO A 1 274 ? 1.899 -5.511 -0.241 1.00 75.38 274 PRO A C 1
ATOM 2120 O O . PRO A 1 274 ? 1.112 -5.042 -1.066 1.00 75.38 274 PRO A O 1
ATOM 2123 N N . GLY A 1 275 ? 3.164 -5.826 -0.547 1.00 68.56 275 GLY A N 1
ATOM 2124 C CA . GLY A 1 275 ? 3.786 -5.539 -1.850 1.00 68.56 275 GLY A CA 1
ATOM 2125 C C . GLY A 1 275 ? 2.963 -6.036 -3.044 1.00 68.56 275 GLY A C 1
ATOM 2126 O O . GLY A 1 275 ? 2.692 -5.280 -3.963 1.00 68.56 275 GLY A O 1
ATOM 2127 N N . LEU A 1 276 ? 2.400 -7.247 -2.966 1.00 65.50 276 LEU A N 1
ATOM 2128 C CA . LEU A 1 276 ? 1.521 -7.801 -4.010 1.00 65.50 276 LEU A CA 1
ATOM 2129 C C . LEU A 1 276 ? 0.262 -6.951 -4.305 1.00 65.50 276 LEU A C 1
ATOM 2131 O O . LEU A 1 276 ? -0.278 -7.015 -5.407 1.00 65.50 276 LEU A O 1
ATOM 2135 N N . VAL A 1 277 ? -0.232 -6.181 -3.329 1.00 70.62 277 VAL A N 1
ATOM 2136 C CA . VAL A 1 277 ? -1.357 -5.242 -3.510 1.00 70.62 277 VAL A CA 1
ATOM 2137 C C . VAL A 1 277 ? -0.851 -3.908 -4.060 1.00 70.62 277 VAL A C 1
ATOM 2139 O O . VAL A 1 277 ? -1.488 -3.330 -4.938 1.00 70.62 277 VAL A O 1
ATOM 2142 N N . LEU A 1 278 ? 0.313 -3.453 -3.587 1.00 72.44 278 LEU A N 1
ATOM 2143 C CA . LEU A 1 278 ? 1.006 -2.268 -4.090 1.00 72.44 278 LEU A CA 1
ATOM 2144 C C . LEU A 1 278 ? 1.315 -2.412 -5.593 1.00 72.44 278 LEU A C 1
ATOM 2146 O O . LEU A 1 278 ? 0.836 -1.596 -6.377 1.00 72.44 278 LEU A O 1
ATOM 2150 N N . ASP A 1 279 ? 2.002 -3.485 -5.997 1.00 66.25 279 ASP A N 1
ATOM 2151 C CA . ASP A 1 279 ? 2.407 -3.801 -7.379 1.00 66.25 279 ASP A CA 1
ATOM 2152 C C . ASP A 1 279 ? 1.224 -3.768 -8.366 1.00 66.25 279 ASP A C 1
ATOM 2154 O O . ASP A 1 279 ? 1.347 -3.285 -9.494 1.00 66.25 279 ASP A O 1
ATOM 2158 N N . ARG A 1 280 ? 0.070 -4.301 -7.939 1.00 72.88 280 ARG A N 1
ATOM 2159 C CA . ARG A 1 280 ? -1.118 -4.518 -8.783 1.00 72.88 280 ARG A CA 1
ATOM 2160 C C . ARG A 1 280 ? -2.061 -3.323 -8.869 1.00 72.88 280 ARG A C 1
ATOM 2162 O O . ARG A 1 280 ? -2.784 -3.210 -9.853 1.00 72.88 280 ARG A O 1
ATOM 2169 N N . VAL A 1 281 ? -2.097 -2.458 -7.853 1.00 78.06 281 VAL A N 1
ATOM 2170 C CA . VAL A 1 281 ? -3.004 -1.294 -7.831 1.00 78.06 281 VAL A CA 1
ATOM 2171 C C . VAL A 1 281 ? -2.274 -0.002 -8.200 1.00 78.06 281 VAL A C 1
ATOM 2173 O O . VAL A 1 281 ? -2.861 0.858 -8.851 1.00 78.06 281 VAL A O 1
ATOM 2176 N N . THR A 1 282 ? -0.988 0.127 -7.860 1.00 80.06 282 THR A N 1
ATOM 2177 C CA . THR A 1 282 ? -0.200 1.339 -8.141 1.00 80.06 282 THR A CA 1
ATOM 2178 C C . THR A 1 282 ? -0.053 1.589 -9.640 1.00 80.06 282 THR A C 1
ATOM 2180 O O . THR A 1 282 ? -0.398 2.677 -10.091 1.00 80.06 282 THR A O 1
ATOM 2183 N N . ALA A 1 283 ? 0.378 0.596 -10.428 1.00 77.56 283 ALA A N 1
ATOM 2184 C CA . ALA A 1 283 ? 0.643 0.798 -11.856 1.00 77.56 283 ALA A CA 1
ATOM 2185 C C . ALA A 1 283 ? -0.611 1.225 -12.664 1.00 77.56 283 ALA A C 1
ATOM 2187 O O . ALA A 1 283 ? -0.530 2.236 -13.366 1.00 77.56 283 ALA A O 1
ATOM 2188 N N . PRO A 1 284 ? -1.799 0.591 -12.523 1.00 82.62 284 PRO A N 1
ATOM 2189 C CA . PRO A 1 284 ? -3.017 1.073 -13.185 1.00 82.62 284 PRO A CA 1
ATOM 2190 C C . PRO A 1 284 ? -3.464 2.472 -12.733 1.00 82.62 284 PRO A C 1
ATOM 2192 O O . PRO A 1 284 ? -3.877 3.280 -13.564 1.00 82.62 284 PRO A O 1
ATOM 2195 N N . VAL A 1 285 ? -3.363 2.793 -11.435 1.00 84.94 285 VAL A N 1
ATOM 2196 C CA . VAL A 1 285 ? -3.733 4.117 -10.891 1.00 84.94 285 VAL A CA 1
ATOM 2197 C C . VAL A 1 285 ? -2.780 5.210 -11.393 1.00 84.94 285 VAL A C 1
ATOM 2199 O O . VAL A 1 285 ? -3.225 6.308 -11.735 1.00 84.94 285 VAL A O 1
ATOM 2202 N N . GLN A 1 286 ? -1.488 4.902 -11.505 1.00 86.50 286 GLN A N 1
ATOM 2203 C CA . GLN A 1 286 ? -0.442 5.786 -12.020 1.00 86.50 286 GLN A CA 1
ATOM 2204 C C . GLN A 1 286 ? -0.600 6.046 -13.524 1.00 86.50 286 GLN A C 1
ATOM 2206 O O . GLN A 1 286 ? -0.568 7.204 -13.947 1.00 86.50 286 GLN A O 1
ATOM 2211 N N . LEU A 1 287 ? -0.857 5.006 -14.325 1.00 86.25 287 LEU A N 1
ATOM 2212 C CA . LEU A 1 287 ? -1.149 5.145 -15.756 1.00 86.25 287 LEU A CA 1
ATOM 2213 C C . LEU A 1 287 ? -2.432 5.953 -15.990 1.00 86.25 287 LEU A C 1
ATOM 2215 O O . LEU A 1 287 ? -2.402 6.929 -16.737 1.00 86.25 287 LEU A O 1
ATOM 2219 N N . ALA A 1 288 ? -3.524 5.643 -15.281 1.00 89.56 288 ALA A N 1
ATOM 2220 C CA . ALA A 1 288 ? -4.774 6.401 -15.376 1.00 89.56 288 ALA A CA 1
ATOM 2221 C C . ALA A 1 288 ? -4.598 7.882 -14.987 1.00 89.56 288 ALA A C 1
ATOM 2223 O O . ALA A 1 288 ? -5.142 8.766 -15.650 1.00 89.56 288 ALA A O 1
ATOM 2224 N N . SER A 1 289 ? -3.793 8.164 -13.955 1.00 90.69 289 SER A N 1
ATOM 2225 C CA . SER A 1 289 ? -3.447 9.536 -13.558 1.00 90.69 289 SER A CA 1
ATOM 2226 C C . SER A 1 289 ? -2.632 10.256 -14.636 1.00 90.69 289 SER A C 1
ATOM 2228 O O . SER A 1 289 ? -2.913 11.413 -14.939 1.00 90.69 289 SER A O 1
ATOM 2230 N N . THR A 1 290 ? -1.657 9.571 -15.242 1.00 90.75 290 THR A N 1
ATOM 2231 C CA . THR A 1 290 ? -0.808 10.122 -16.312 1.00 90.75 290 THR A CA 1
ATOM 2232 C C . THR A 1 290 ? -1.634 10.422 -17.563 1.00 90.75 290 THR A C 1
ATOM 2234 O O . THR A 1 290 ? -1.539 11.515 -18.112 1.00 90.75 290 THR A O 1
ATOM 2237 N N . THR A 1 291 ? -2.529 9.515 -17.967 1.00 91.50 291 THR A N 1
ATOM 2238 C CA . THR A 1 291 ? -3.441 9.734 -19.101 1.00 91.50 291 THR A CA 1
ATOM 2239 C C . THR A 1 291 ? -4.448 10.849 -18.833 1.00 91.50 291 THR A C 1
ATOM 2241 O O . THR A 1 291 ? -4.798 11.589 -19.753 1.00 91.50 291 THR A O 1
ATOM 2244 N N . PHE A 1 292 ? -4.905 11.024 -17.589 1.00 92.81 292 PHE A N 1
ATOM 2245 C CA . PHE A 1 292 ? -5.735 12.177 -17.239 1.00 92.81 292 PHE A CA 1
ATOM 2246 C C . PHE A 1 292 ? -4.931 13.486 -17.290 1.00 92.81 292 PHE A C 1
ATOM 2248 O O . PHE A 1 292 ? -5.405 14.466 -17.861 1.00 92.81 292 PHE A O 1
ATOM 2255 N N . ALA A 1 293 ? -3.689 13.486 -16.800 1.00 92.69 293 ALA A N 1
ATOM 2256 C CA . ALA A 1 293 ? -2.797 14.641 -16.856 1.00 92.69 293 ALA A CA 1
ATOM 2257 C C . ALA A 1 293 ? -2.444 15.059 -18.293 1.00 92.69 293 ALA A C 1
ATOM 2259 O O . ALA A 1 293 ? -2.557 16.234 -18.630 1.00 92.69 293 ALA A O 1
ATOM 2260 N N . ALA A 1 294 ? -2.090 14.102 -19.156 1.00 91.81 294 ALA A N 1
ATOM 2261 C CA . ALA A 1 294 ? -1.792 14.344 -20.568 1.00 91.81 294 ALA A CA 1
ATOM 2262 C C . ALA A 1 294 ? -2.999 14.937 -21.319 1.00 91.81 294 ALA A C 1
ATOM 2264 O O . ALA A 1 294 ? -2.834 15.835 -22.143 1.00 91.81 294 ALA A O 1
ATOM 2265 N N . LYS A 1 295 ? -4.223 14.494 -20.988 1.00 93.00 295 LYS A N 1
ATOM 2266 C CA . LYS A 1 295 ? -5.471 15.063 -21.528 1.00 93.00 295 LYS A CA 1
ATOM 2267 C C . LYS A 1 295 ? -5.768 16.470 -21.009 1.00 93.00 295 LYS A C 1
ATOM 2269 O O . LYS A 1 295 ? -6.283 17.280 -21.770 1.00 93.00 295 LYS A O 1
ATOM 2274 N N . ILE A 1 296 ? -5.447 16.784 -19.752 1.00 92.50 296 ILE A N 1
ATOM 2275 C CA . ILE A 1 296 ? -5.534 18.169 -19.262 1.00 92.50 296 ILE A CA 1
ATOM 2276 C C . ILE A 1 296 ? -4.518 19.037 -20.009 1.00 92.50 296 ILE A C 1
ATOM 2278 O O . ILE A 1 296 ? -4.909 20.066 -20.545 1.00 92.50 296 ILE A O 1
ATOM 2282 N N . LEU A 1 297 ? -3.256 18.602 -20.102 1.00 90.81 297 LEU A N 1
ATOM 2283 C CA . LEU A 1 297 ? -2.179 19.355 -20.752 1.00 90.81 297 LEU A CA 1
ATOM 2284 C C . LEU A 1 297 ? -2.458 19.641 -22.234 1.00 90.81 297 LEU A C 1
ATOM 2286 O O . LEU A 1 297 ? -2.218 20.758 -22.686 1.00 90.81 297 LEU A O 1
ATOM 2290 N N . SER A 1 298 ? -3.017 18.686 -22.985 1.00 89.69 298 SER A N 1
ATOM 2291 C CA . SER A 1 298 ? -3.370 18.908 -24.396 1.00 89.69 298 SER A CA 1
ATOM 2292 C C . SER A 1 298 ? -4.600 19.803 -24.582 1.00 89.69 298 SER A C 1
ATOM 2294 O O . SER A 1 298 ? -4.701 20.496 -25.592 1.00 89.69 298 SER A O 1
ATOM 2296 N N . VAL A 1 299 ? -5.515 19.853 -23.606 1.00 89.88 299 VAL A N 1
ATOM 2297 C CA . VAL A 1 299 ? -6.624 20.821 -23.598 1.00 89.88 299 VAL A CA 1
ATOM 2298 C C . VAL A 1 299 ? -6.137 22.213 -23.190 1.00 89.88 299 VAL A C 1
ATOM 2300 O O . VAL A 1 299 ? -6.475 23.179 -23.866 1.00 89.88 299 VAL A O 1
ATOM 2303 N N . THR A 1 300 ? -5.308 22.348 -22.149 1.00 87.31 300 THR A N 1
ATOM 2304 C CA . THR A 1 300 ? -4.750 23.655 -21.756 1.00 87.31 300 THR A CA 1
ATOM 2305 C C . THR A 1 300 ? -3.831 24.218 -22.829 1.00 87.31 300 THR A C 1
ATOM 2307 O O . THR A 1 300 ? -3.919 25.404 -23.119 1.00 87.31 300 THR A O 1
ATOM 2310 N N . GLY A 1 301 ? -3.025 23.379 -23.485 1.00 86.06 301 GLY A N 1
ATOM 2311 C CA . GLY A 1 301 ? -2.162 23.800 -24.588 1.00 86.06 301 GLY A CA 1
ATOM 2312 C C . GLY A 1 301 ? -2.927 24.343 -25.796 1.00 86.06 301 GLY A C 1
ATOM 2313 O O . GLY A 1 301 ? -2.403 25.194 -26.494 1.00 86.06 301 GLY A O 1
ATOM 2314 N N . LYS A 1 302 ? -4.179 23.919 -26.016 1.00 84.44 302 LYS A N 1
ATOM 2315 C CA . LYS A 1 302 ? -5.063 24.454 -27.073 1.00 84.44 302 LYS A CA 1
ATOM 2316 C C . LYS A 1 302 ? -5.859 25.701 -26.671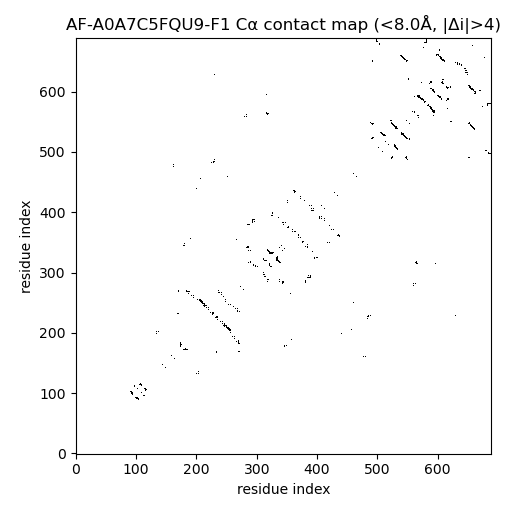 1.00 84.44 302 LYS A C 1
ATOM 2318 O O . LYS A 1 302 ? -6.565 26.259 -27.502 1.00 84.44 302 LYS A O 1
ATOM 2323 N N . VAL A 1 303 ? -5.799 26.103 -25.402 1.00 83.81 303 VAL A N 1
ATOM 2324 C CA . VAL A 1 303 ? -6.526 27.269 -24.861 1.00 83.81 303 VAL A CA 1
ATOM 2325 C C . VAL A 1 303 ? -5.567 28.386 -24.429 1.00 83.81 303 VAL A C 1
ATOM 2327 O O . VAL A 1 303 ? -5.951 29.552 -24.432 1.00 83.81 303 VAL A O 1
ATOM 2330 N N . PHE A 1 304 ? -4.330 28.033 -24.067 1.00 81.38 304 PHE A N 1
ATOM 2331 C CA . PHE A 1 304 ? -3.319 28.932 -23.502 1.00 81.38 304 PHE A CA 1
ATOM 2332 C C . PHE A 1 304 ? -1.924 28.780 -24.136 1.00 81.38 304 PHE A C 1
ATOM 2334 O O . PHE A 1 304 ? -0.985 29.394 -23.642 1.00 81.38 304 PHE A O 1
ATOM 2341 N N . GLY A 1 305 ? -1.759 27.935 -25.160 1.00 75.56 305 GLY A N 1
ATOM 2342 C CA . GLY A 1 305 ? -0.500 27.820 -25.899 1.00 75.56 305 GLY A CA 1
ATOM 2343 C C . GLY A 1 305 ? -0.400 28.854 -27.021 1.00 75.56 305 GLY A C 1
ATOM 2344 O O . GLY A 1 305 ? -1.409 29.248 -27.600 1.00 75.56 305 GLY A O 1
ATOM 2345 N N . ASP A 1 306 ? 0.824 29.262 -27.343 1.00 70.69 306 ASP A N 1
ATOM 2346 C CA . ASP A 1 306 ? 1.120 30.313 -28.329 1.00 70.69 306 ASP A CA 1
ATOM 2347 C C . ASP A 1 306 ? 0.996 29.850 -29.800 1.00 70.69 306 ASP A C 1
ATOM 2349 O O . ASP A 1 306 ? 1.135 30.650 -30.724 1.00 70.69 306 ASP A O 1
ATOM 2353 N N . SER A 1 307 ? 0.732 28.558 -30.028 1.00 70.50 307 SER A N 1
ATOM 2354 C CA . SER A 1 307 ? 0.517 27.935 -31.340 1.00 70.50 307 SER A CA 1
ATOM 2355 C C . SER A 1 307 ? -0.965 27.623 -31.589 1.00 70.50 307 SER A C 1
ATOM 2357 O O . SER A 1 307 ? -1.647 27.090 -30.715 1.00 70.50 307 SER A O 1
ATOM 2359 N N . GLU A 1 308 ? -1.461 27.849 -32.813 1.00 71.25 308 GLU A N 1
ATOM 2360 C CA . GLU A 1 308 ? -2.854 27.518 -33.189 1.00 71.25 308 GLU A CA 1
ATOM 2361 C C . GLU A 1 308 ? -3.178 26.014 -33.060 1.00 71.25 308 GLU A C 1
ATOM 2363 O O . GLU A 1 308 ? -4.319 25.630 -32.800 1.00 71.25 308 GLU A O 1
ATOM 2368 N N . GLU A 1 309 ? -2.171 25.146 -33.195 1.00 72.94 309 GLU A N 1
ATOM 2369 C CA . GLU A 1 309 ? -2.301 23.692 -33.009 1.00 72.94 309 GLU A CA 1
ATOM 2370 C C . GLU A 1 309 ? -2.298 23.268 -31.522 1.00 72.94 309 GLU A C 1
ATOM 2372 O O . GLU A 1 309 ? -2.757 22.171 -31.173 1.00 72.94 309 GLU A O 1
ATOM 2377 N N . GLY A 1 310 ? -1.818 24.150 -30.639 1.00 82.00 310 GLY A N 1
ATOM 2378 C CA . GLY A 1 310 ? -1.550 23.906 -29.226 1.00 82.00 310 GLY A CA 1
ATOM 2379 C C . GLY A 1 310 ? -0.299 23.059 -28.961 1.00 82.00 310 GLY A C 1
ATOM 2380 O O . GLY A 1 310 ? 0.548 22.852 -29.831 1.00 82.00 310 GLY A O 1
ATOM 2381 N N . TRP A 1 311 ? -0.164 22.561 -27.727 1.00 84.62 311 TRP A N 1
ATOM 2382 C CA . TRP A 1 311 ? 0.973 21.725 -27.322 1.00 84.62 311 TRP A CA 1
ATOM 2383 C C . TRP A 1 311 ? 0.834 20.277 -27.814 1.00 84.62 311 TRP A C 1
ATOM 2385 O O . TRP A 1 311 ? -0.141 19.584 -27.503 1.00 84.62 311 TRP A O 1
ATOM 2395 N N . SER A 1 312 ? 1.855 19.784 -28.516 1.00 85.69 312 SER A N 1
ATOM 2396 C CA . SER A 1 312 ? 1.985 18.388 -28.936 1.00 85.69 312 SER A CA 1
ATOM 2397 C C . SER A 1 312 ? 2.388 17.502 -27.749 1.00 85.69 312 SER A C 1
ATOM 2399 O O . SER A 1 312 ? 3.564 17.332 -27.430 1.00 85.69 312 SER A O 1
ATOM 2401 N N . ILE A 1 313 ? 1.387 16.956 -27.052 1.00 88.25 313 ILE A N 1
ATOM 2402 C CA . ILE A 1 313 ? 1.568 16.046 -25.911 1.00 88.25 313 ILE A CA 1
ATOM 2403 C C . ILE A 1 313 ? 1.579 14.586 -26.390 1.00 88.25 313 ILE A C 1
ATOM 2405 O O . ILE A 1 313 ? 0.562 14.100 -26.889 1.00 88.25 313 ILE A O 1
ATOM 2409 N N . ARG A 1 314 ? 2.681 13.859 -26.166 1.00 87.56 314 ARG A N 1
ATOM 2410 C CA . ARG A 1 314 ? 2.774 12.394 -26.347 1.00 87.56 314 ARG A CA 1
ATOM 2411 C C . ARG A 1 314 ? 2.883 11.695 -24.986 1.00 87.56 314 ARG A C 1
ATOM 2413 O O . ARG A 1 314 ? 3.436 12.258 -24.040 1.00 87.56 314 ARG A O 1
ATOM 2420 N N . GLN A 1 315 ? 2.327 10.487 -24.850 1.00 87.62 315 GLN A N 1
ATOM 2421 C CA . GLN A 1 315 ? 2.341 9.719 -23.595 1.00 87.62 315 GLN A CA 1
ATOM 2422 C C . GLN A 1 315 ? 2.992 8.346 -23.802 1.00 87.62 315 GLN A C 1
ATOM 2424 O O . GLN A 1 315 ? 2.406 7.464 -24.421 1.00 87.62 315 GLN A O 1
ATOM 2429 N N . MET A 1 316 ? 4.148 8.139 -23.174 1.00 81.56 316 MET A N 1
ATOM 2430 C CA . MET A 1 316 ? 4.883 6.873 -23.158 1.00 81.56 316 MET A CA 1
ATOM 2431 C C . MET A 1 316 ? 4.745 6.238 -21.765 1.00 81.56 316 MET A C 1
ATOM 2433 O O . MET A 1 316 ? 5.595 6.416 -20.889 1.00 81.56 316 MET A O 1
ATOM 2437 N N . GLY A 1 317 ? 3.630 5.543 -21.520 1.00 83.12 317 GLY A N 1
ATOM 2438 C CA . GLY A 1 317 ? 3.321 4.941 -20.214 1.00 83.12 317 GLY A CA 1
ATOM 2439 C C . GLY A 1 317 ? 3.132 5.990 -19.125 1.00 83.12 317 GLY A C 1
ATOM 2440 O O . GLY A 1 317 ? 2.180 6.769 -19.174 1.00 83.12 317 GLY A O 1
ATOM 2441 N N . THR A 1 318 ? 4.027 6.020 -18.133 1.00 83.00 318 THR A N 1
ATOM 2442 C CA . THR A 1 318 ? 4.021 7.053 -17.080 1.00 83.00 318 THR A CA 1
ATOM 2443 C C . THR A 1 318 ? 4.857 8.291 -17.433 1.00 83.00 318 THR A C 1
ATOM 2445 O O . THR A 1 318 ? 4.984 9.204 -16.621 1.00 83.00 318 THR A O 1
ATOM 2448 N N . LYS A 1 319 ? 5.425 8.372 -18.641 1.00 86.19 319 LYS A N 1
ATOM 2449 C CA . LYS A 1 319 ? 6.124 9.567 -19.137 1.00 86.19 319 LYS A CA 1
ATOM 2450 C C . LYS A 1 319 ? 5.196 10.385 -20.032 1.00 86.19 319 LYS A C 1
ATOM 2452 O O . LYS A 1 319 ? 4.472 9.825 -20.854 1.00 86.19 319 LYS A O 1
ATOM 2457 N N . ILE A 1 320 ? 5.261 11.705 -19.904 1.00 87.88 320 ILE A N 1
ATOM 2458 C CA . ILE A 1 320 ? 4.627 12.662 -20.815 1.00 87.88 320 ILE A CA 1
ATOM 2459 C C . ILE A 1 320 ? 5.750 13.438 -21.506 1.00 87.88 320 ILE A C 1
ATOM 2461 O O . ILE A 1 320 ? 6.595 14.009 -20.821 1.00 87.88 320 ILE A O 1
ATOM 2465 N N . VAL A 1 321 ? 5.770 13.438 -22.837 1.00 88.44 321 VAL A N 1
ATOM 2466 C CA . VAL A 1 321 ? 6.790 14.101 -23.666 1.00 88.44 321 VAL A CA 1
ATOM 2467 C C . VAL A 1 321 ? 6.131 15.230 -24.454 1.00 88.44 321 VAL A C 1
ATOM 2469 O O . VAL A 1 321 ? 5.026 15.054 -24.974 1.00 88.44 321 VAL A O 1
ATOM 2472 N N . SER A 1 322 ? 6.778 16.394 -24.520 1.00 87.44 322 SER A N 1
ATOM 2473 C CA . SER A 1 322 ? 6.335 17.504 -25.368 1.00 87.44 322 SER A CA 1
ATOM 2474 C C . SER A 1 322 ? 7.454 18.522 -25.623 1.00 87.44 322 SER A C 1
ATOM 2476 O O . SER A 1 322 ? 8.162 18.864 -24.674 1.00 87.44 322 SER A O 1
ATOM 2478 N N . PRO A 1 323 ? 7.550 19.110 -26.830 1.00 85.44 323 PRO A N 1
ATOM 2479 C CA . PRO A 1 323 ? 8.386 20.286 -27.096 1.00 85.44 323 PRO A CA 1
ATOM 2480 C C . PRO A 1 323 ? 8.080 21.499 -26.201 1.00 85.44 323 PRO A C 1
ATOM 2482 O O . PRO A 1 323 ? 8.942 22.345 -26.005 1.00 85.44 323 PRO A O 1
ATOM 2485 N N . ALA A 1 324 ? 6.866 21.591 -25.640 1.00 84.88 324 ALA A N 1
ATOM 2486 C CA . ALA A 1 324 ? 6.488 22.672 -24.724 1.00 84.88 324 ALA A CA 1
ATOM 2487 C C . ALA A 1 324 ? 7.007 22.473 -23.284 1.00 84.88 324 ALA A C 1
ATOM 2489 O O . ALA A 1 324 ? 6.979 23.405 -22.485 1.00 84.88 324 ALA A O 1
ATOM 2490 N N . LEU A 1 325 ? 7.445 21.264 -22.916 1.00 87.19 325 LEU A N 1
ATOM 2491 C CA . LEU A 1 325 ? 8.045 21.005 -21.605 1.00 87.19 325 LEU A CA 1
ATOM 2492 C C . LEU A 1 325 ? 9.548 21.343 -21.633 1.00 87.19 325 LEU A C 1
ATOM 2494 O O . LEU A 1 325 ? 10.191 21.157 -22.666 1.00 87.19 325 LEU A O 1
ATOM 2498 N N . PRO A 1 326 ? 10.147 21.764 -20.505 1.00 83.75 326 PRO A N 1
ATOM 2499 C CA . PRO A 1 326 ? 11.579 22.039 -20.445 1.00 83.75 326 PRO A CA 1
ATOM 2500 C C . PRO A 1 326 ? 12.416 20.763 -20.640 1.00 83.75 326 PRO A C 1
ATOM 2502 O O . PRO A 1 326 ? 12.191 19.746 -19.978 1.00 83.75 326 PRO A O 1
ATOM 2505 N N . SER A 1 327 ? 13.404 20.840 -21.534 1.00 80.50 327 SER A N 1
ATOM 2506 C CA . SER A 1 327 ? 14.436 19.821 -21.767 1.00 80.50 327 SER A CA 1
ATOM 2507 C C . SER A 1 327 ? 15.694 20.164 -20.956 1.00 80.50 327 SER A C 1
ATOM 2509 O O . SER A 1 327 ? 16.205 21.278 -21.037 1.00 80.50 327 SER A O 1
ATOM 2511 N N . GLU A 1 328 ? 16.201 19.207 -20.172 1.00 69.06 328 GLU A N 1
ATOM 2512 C CA . GLU A 1 328 ? 17.491 19.331 -19.462 1.00 69.06 328 GLU A CA 1
ATOM 2513 C C . GLU A 1 328 ? 18.682 18.837 -20.307 1.00 69.06 328 GLU A C 1
ATOM 2515 O O . GLU A 1 328 ? 19.833 19.121 -19.985 1.00 69.06 328 GLU A O 1
ATOM 2520 N N . ASP A 1 329 ? 18.413 18.087 -21.380 1.00 67.88 329 ASP A N 1
ATOM 2521 C CA . ASP A 1 329 ? 19.401 17.403 -22.224 1.00 67.88 329 ASP A CA 1
ATOM 2522 C C . ASP A 1 329 ? 19.679 18.105 -23.566 1.00 67.88 329 ASP A C 1
ATOM 2524 O O . ASP A 1 329 ? 20.536 17.660 -24.328 1.00 67.88 329 ASP A O 1
ATOM 2528 N N . GLY A 1 330 ? 18.981 19.207 -23.860 1.00 63.38 330 GLY A N 1
ATOM 2529 C CA . GLY A 1 330 ? 19.116 19.953 -25.115 1.00 63.38 330 GLY A CA 1
ATOM 2530 C C . GLY A 1 330 ? 18.500 19.255 -26.334 1.00 63.38 330 GLY A C 1
ATOM 2531 O O . GLY A 1 330 ? 18.731 19.691 -27.458 1.00 63.38 330 GLY A O 1
ATOM 2532 N N . SER A 1 331 ? 17.716 18.191 -26.130 1.00 66.62 331 SER A N 1
ATOM 2533 C CA . SER A 1 331 ? 17.070 17.412 -27.200 1.00 66.62 331 SER A CA 1
ATOM 2534 C C . SER A 1 331 ? 15.954 18.156 -27.945 1.00 66.62 331 SER A C 1
ATOM 2536 O O . SER A 1 331 ? 15.570 17.746 -29.038 1.00 66.62 331 SER A O 1
ATOM 2538 N N . GLY A 1 332 ? 15.422 19.235 -27.361 1.00 72.50 332 GLY A N 1
ATOM 2539 C CA . GLY A 1 332 ? 14.276 19.981 -27.890 1.00 72.50 332 GLY A CA 1
ATOM 2540 C C . GLY A 1 332 ? 12.906 19.423 -27.483 1.00 72.50 332 GLY A C 1
ATOM 2541 O O . GLY A 1 332 ? 11.898 20.055 -27.784 1.00 72.50 332 GLY A O 1
ATOM 2542 N N . GLU A 1 333 ? 12.845 18.298 -26.759 1.00 78.06 333 GLU A N 1
ATOM 2543 C CA . GLU A 1 333 ? 11.608 17.786 -26.156 1.00 78.06 333 GLU A CA 1
ATOM 2544 C C . GLU A 1 333 ? 11.768 17.585 -24.644 1.00 78.06 333 GLU A C 1
ATOM 2546 O O . GLU A 1 333 ? 12.609 16.815 -24.182 1.00 78.06 333 GLU A O 1
ATOM 2551 N N . GLY A 1 334 ? 10.936 18.250 -23.842 1.00 82.88 334 GLY A N 1
ATOM 2552 C CA . GLY A 1 334 ? 10.895 18.016 -22.403 1.00 82.88 334 GLY A CA 1
ATOM 2553 C C . GLY A 1 334 ? 10.107 16.761 -22.035 1.00 82.88 334 GLY A C 1
ATOM 2554 O O . GLY A 1 334 ? 9.117 16.402 -22.679 1.00 82.88 334 GLY A O 1
ATOM 2555 N N . MET A 1 335 ? 10.518 16.109 -20.944 1.00 84.06 335 MET A N 1
ATOM 2556 C CA . MET A 1 335 ? 9.908 14.873 -20.442 1.00 84.06 335 MET A CA 1
ATOM 2557 C C . MET A 1 335 ? 9.494 14.982 -18.968 1.00 84.06 335 MET A C 1
ATOM 2559 O O . MET A 1 335 ? 10.321 14.994 -18.059 1.00 84.06 335 MET A O 1
ATOM 2563 N N . LEU A 1 336 ? 8.187 14.957 -18.710 1.00 84.50 336 LEU A N 1
ATOM 2564 C CA . LEU A 1 336 ? 7.627 14.820 -17.367 1.00 84.50 336 LEU A CA 1
ATOM 2565 C C . LEU A 1 336 ? 7.492 13.330 -17.018 1.00 84.50 336 LEU A C 1
ATOM 2567 O O . LEU A 1 336 ? 6.593 12.635 -17.496 1.00 84.50 336 LEU A O 1
ATOM 2571 N N . ARG A 1 337 ? 8.396 12.833 -16.168 1.00 81.56 337 ARG A N 1
ATOM 2572 C CA . ARG A 1 337 ? 8.383 11.451 -15.661 1.00 81.56 337 ARG A CA 1
ATOM 2573 C C . ARG A 1 337 ? 7.474 11.341 -14.433 1.00 81.56 337 ARG A C 1
ATOM 2575 O O . ARG A 1 337 ? 7.804 11.845 -13.364 1.00 81.56 337 ARG A O 1
ATOM 2582 N N . VAL A 1 338 ? 6.337 10.655 -14.558 1.00 79.88 338 VAL A N 1
ATOM 2583 C CA . VAL A 1 338 ? 5.481 10.309 -13.412 1.00 79.88 338 VAL A CA 1
ATOM 2584 C C . VAL A 1 338 ? 6.046 9.049 -12.761 1.00 79.88 338 VAL A C 1
ATOM 2586 O O . VAL A 1 338 ? 5.686 7.925 -13.114 1.00 79.88 338 VAL A O 1
ATOM 2589 N N . GLU A 1 339 ? 6.972 9.235 -11.826 1.00 71.56 339 GLU A N 1
ATOM 2590 C CA . GLU A 1 339 ? 7.583 8.152 -11.045 1.00 71.56 339 GLU A CA 1
ATOM 2591 C C . GLU A 1 339 ? 6.686 7.713 -9.870 1.00 71.56 339 GLU A C 1
ATOM 2593 O O . GLU A 1 339 ? 5.602 8.264 -9.651 1.00 71.56 339 GLU A O 1
ATOM 2598 N N . GLY A 1 340 ? 7.118 6.706 -9.098 1.00 62.12 340 GLY A N 1
ATOM 2599 C CA . GLY A 1 340 ? 6.328 6.116 -8.006 1.00 62.12 340 GLY A CA 1
ATOM 2600 C C . GLY A 1 340 ? 5.851 7.126 -6.950 1.00 62.12 340 GLY A C 1
ATOM 2601 O O . GLY A 1 340 ? 4.761 6.968 -6.393 1.00 62.12 340 GLY A O 1
ATOM 2602 N N . GLU A 1 341 ? 6.601 8.214 -6.739 1.00 60.19 341 GLU A N 1
ATOM 2603 C CA . GLU A 1 341 ? 6.205 9.343 -5.883 1.00 60.19 341 GLU A CA 1
ATOM 2604 C C . GLU A 1 341 ? 4.884 10.001 -6.325 1.00 60.19 341 GLU A C 1
ATOM 2606 O O . GLU A 1 341 ? 4.075 10.402 -5.486 1.00 60.19 341 GLU A O 1
ATOM 2611 N N . CYS A 1 342 ? 4.644 10.068 -7.638 1.00 67.56 342 CYS A N 1
ATOM 2612 C CA . CYS A 1 342 ? 3.460 10.653 -8.271 1.00 67.56 342 CYS A CA 1
ATOM 2613 C C . CYS A 1 342 ? 2.419 9.601 -8.692 1.00 67.56 342 CYS A C 1
ATOM 2615 O O . CYS A 1 342 ? 1.510 9.897 -9.466 1.00 67.56 342 CYS A O 1
ATOM 2617 N N . SER A 1 343 ? 2.509 8.371 -8.184 1.00 68.06 343 SER A N 1
ATOM 2618 C CA . SER A 1 343 ? 1.654 7.249 -8.599 1.00 68.06 343 SER A CA 1
ATOM 2619 C C . SER A 1 343 ? 0.166 7.364 -8.248 1.00 68.06 343 SER A C 1
ATOM 2621 O O . SER A 1 343 ? -0.625 6.513 -8.645 1.00 68.06 343 SER A O 1
ATOM 2623 N N . GLY A 1 344 ? -0.243 8.360 -7.455 1.00 67.38 344 GLY A N 1
ATOM 2624 C CA . GLY A 1 344 ? -1.624 8.531 -6.984 1.00 67.38 344 GLY A CA 1
ATOM 2625 C C . GLY A 1 344 ? -2.066 7.507 -5.930 1.00 67.38 344 GLY A C 1
ATOM 2626 O O . GLY A 1 344 ? -2.955 7.796 -5.133 1.00 67.38 344 GLY A O 1
ATOM 2627 N N . PHE A 1 345 ? -1.411 6.347 -5.833 1.00 76.69 345 PHE A N 1
ATOM 2628 C CA . PHE A 1 345 ? -1.709 5.337 -4.816 1.00 76.69 345 PHE A CA 1
ATOM 2629 C C . PHE A 1 345 ? -1.328 5.797 -3.396 1.00 76.69 345 PHE A C 1
ATOM 2631 O O . PHE A 1 345 ? -2.068 5.557 -2.442 1.00 76.69 345 PHE A O 1
ATOM 2638 N N . ARG A 1 346 ? -0.230 6.553 -3.250 1.00 77.88 346 ARG A N 1
ATOM 2639 C CA . ARG A 1 346 ? 0.164 7.204 -1.981 1.00 77.88 346 ARG A CA 1
ATOM 2640 C C . ARG A 1 346 ? -0.906 8.177 -1.463 1.00 77.88 346 ARG A C 1
ATOM 2642 O O . ARG A 1 346 ? -1.240 8.166 -0.275 1.00 77.88 346 ARG A O 1
ATOM 2649 N N . MET A 1 347 ? -1.482 8.966 -2.372 1.00 79.44 347 MET A N 1
ATOM 2650 C CA . MET A 1 347 ? -2.644 9.810 -2.090 1.00 79.44 347 MET A CA 1
ATOM 2651 C C . MET A 1 347 ? -3.856 8.952 -1.731 1.00 79.44 347 MET A C 1
ATOM 2653 O O . MET A 1 347 ? -4.488 9.217 -0.718 1.00 79.44 347 MET A O 1
ATOM 2657 N N . LEU A 1 348 ? -4.159 7.904 -2.504 1.00 86.31 348 LEU A N 1
ATOM 2658 C CA . LEU A 1 348 ? -5.322 7.040 -2.287 1.00 86.31 348 LEU A CA 1
ATOM 2659 C C . LEU A 1 348 ? -5.357 6.425 -0.879 1.00 86.31 348 LEU A C 1
ATOM 2661 O O . LEU A 1 348 ? -6.396 6.494 -0.225 1.00 86.31 348 LEU A O 1
ATOM 2665 N N . ILE A 1 349 ? -4.246 5.870 -0.378 1.00 87.19 349 ILE A N 1
ATOM 2666 C CA . ILE A 1 349 ? -4.200 5.300 0.984 1.00 87.19 349 ILE A CA 1
ATOM 2667 C C . ILE A 1 349 ? -4.497 6.389 2.025 1.00 87.19 349 ILE A C 1
ATOM 2669 O O . ILE A 1 349 ? -5.333 6.196 2.914 1.00 87.19 349 ILE A O 1
ATOM 2673 N N . SER A 1 350 ? -3.851 7.550 1.893 1.00 87.50 350 SER A N 1
ATOM 2674 C CA . SER A 1 350 ? -4.045 8.700 2.785 1.00 87.50 350 SER A CA 1
ATOM 2675 C C . SER A 1 350 ? -5.498 9.195 2.738 1.00 87.50 350 SER A C 1
ATOM 2677 O O . SER A 1 350 ? -6.143 9.374 3.772 1.00 87.50 350 SER A O 1
ATOM 2679 N N . LEU A 1 351 ? -6.050 9.344 1.533 1.00 89.31 351 LEU A N 1
ATOM 2680 C CA . LEU A 1 351 ? -7.394 9.837 1.268 1.00 89.31 351 LEU A CA 1
ATOM 2681 C C . LEU A 1 351 ? -8.462 8.873 1.787 1.00 89.31 351 LEU A C 1
ATOM 2683 O O . LEU A 1 351 ? -9.380 9.331 2.462 1.00 89.31 351 LEU A O 1
ATOM 2687 N N . ILE A 1 352 ? -8.335 7.558 1.571 1.00 91.00 352 ILE A N 1
ATOM 2688 C CA . ILE A 1 352 ? -9.223 6.552 2.180 1.00 91.00 352 ILE A CA 1
ATOM 2689 C C . ILE A 1 352 ? -9.139 6.638 3.709 1.00 91.00 352 ILE A C 1
ATOM 2691 O O . ILE A 1 352 ? -10.174 6.652 4.374 1.00 91.00 352 ILE A O 1
ATOM 2695 N N . THR A 1 353 ? -7.933 6.749 4.275 1.00 92.31 353 THR A N 1
ATOM 2696 C CA . THR A 1 353 ? -7.714 6.817 5.730 1.00 92.31 353 THR A CA 1
ATOM 2697 C C . THR A 1 353 ? -8.418 8.023 6.358 1.00 92.31 353 THR A C 1
ATOM 2699 O O . THR A 1 353 ? -9.140 7.887 7.353 1.00 92.31 353 THR A O 1
ATOM 2702 N N . PHE A 1 354 ? -8.277 9.211 5.765 1.00 90.88 354 PHE A N 1
ATOM 2703 C CA . PHE A 1 354 ? -8.990 10.404 6.224 1.00 90.88 354 PHE A CA 1
ATOM 2704 C C . PHE A 1 354 ? -10.492 10.344 5.925 1.00 90.88 354 PHE A C 1
ATOM 2706 O O . PHE A 1 354 ? -11.299 10.743 6.767 1.00 90.88 354 PHE A O 1
ATOM 2713 N N . THR A 1 355 ? -10.892 9.787 4.779 1.00 92.25 355 THR A N 1
ATOM 2714 C CA . THR A 1 355 ? -12.304 9.619 4.405 1.00 92.25 355 THR A CA 1
ATOM 2715 C C . THR A 1 355 ? -13.017 8.672 5.365 1.00 92.25 355 THR A C 1
ATOM 2717 O O . THR A 1 355 ? -14.135 8.964 5.771 1.00 92.25 355 THR A O 1
ATOM 2720 N N . ALA A 1 356 ? -12.379 7.591 5.818 1.00 93.44 356 ALA A N 1
ATOM 2721 C CA . ALA A 1 356 ? -12.944 6.672 6.805 1.00 93.44 356 ALA A CA 1
ATOM 2722 C C . ALA A 1 356 ? -13.205 7.362 8.156 1.00 93.44 356 ALA A C 1
ATOM 2724 O O . ALA A 1 356 ? -14.249 7.140 8.774 1.00 93.44 356 ALA A O 1
ATOM 2725 N N . PHE A 1 357 ? -12.309 8.258 8.586 1.00 93.00 357 PHE A N 1
ATOM 2726 C CA . PHE A 1 357 ? -12.511 9.078 9.783 1.00 93.00 357 PHE A CA 1
ATOM 2727 C C . PHE A 1 357 ? -13.611 10.138 9.591 1.00 93.00 357 PHE A C 1
ATOM 2729 O O . PHE A 1 357 ? -14.495 10.275 10.438 1.00 93.00 357 PHE A O 1
ATOM 2736 N N . PHE A 1 358 ? -13.621 10.835 8.453 1.00 90.06 358 PHE A N 1
ATOM 2737 C CA . PHE A 1 358 ? -14.668 11.789 8.077 1.00 90.06 358 PHE A CA 1
ATOM 2738 C C . PHE A 1 358 ? -16.059 11.131 8.064 1.00 90.06 358 PHE A C 1
ATOM 2740 O O . PHE A 1 358 ? -16.983 11.575 8.746 1.00 90.06 358 PHE A O 1
ATOM 2747 N N . VAL A 1 359 ? -16.187 10.000 7.370 1.00 91.44 359 VAL A N 1
ATOM 2748 C CA . VAL A 1 359 ? -17.409 9.194 7.236 1.00 91.44 359 VAL A CA 1
ATOM 2749 C C . VAL A 1 359 ? -17.899 8.628 8.577 1.00 91.44 359 VAL A C 1
ATOM 2751 O O . VAL A 1 359 ? -19.108 8.475 8.781 1.00 91.44 359 VAL A O 1
ATOM 2754 N N . TYR A 1 360 ? -16.987 8.361 9.515 1.00 90.06 360 TYR A N 1
ATOM 2755 C CA . TYR A 1 360 ? -17.315 7.989 10.892 1.00 90.06 360 TYR A CA 1
ATOM 2756 C C . TYR A 1 360 ? -17.954 9.144 11.687 1.00 90.06 360 TYR A C 1
ATOM 2758 O O . TYR A 1 360 ? -18.872 8.902 12.476 1.00 90.06 360 TYR A O 1
ATOM 2766 N N . LEU A 1 361 ? -17.528 10.393 11.458 1.00 89.06 361 LEU A N 1
ATOM 2767 C CA . LEU A 1 361 ? -18.123 11.585 12.078 1.00 89.06 361 LEU A CA 1
ATOM 2768 C C . LEU A 1 361 ? -19.447 12.013 11.421 1.00 89.06 361 LEU A C 1
ATOM 2770 O O . LEU A 1 361 ? -20.306 12.571 12.105 1.00 89.06 361 LEU A O 1
ATOM 2774 N N . VAL A 1 362 ? -19.630 11.749 10.125 1.00 89.00 362 VAL A N 1
ATOM 2775 C CA . VAL A 1 362 ? -20.857 12.069 9.374 1.00 89.00 362 VAL A CA 1
ATOM 2776 C C . VAL A 1 362 ? -22.040 11.216 9.848 1.00 89.00 362 VAL A C 1
ATOM 2778 O O . VAL A 1 362 ? -21.994 9.981 9.824 1.00 89.00 362 VAL A O 1
ATOM 2781 N N . ARG A 1 363 ? -23.152 11.858 10.215 1.00 87.19 363 ARG A N 1
ATOM 2782 C CA . ARG A 1 363 ? -24.422 11.218 10.599 1.00 87.19 363 ARG A CA 1
ATOM 2783 C C . ARG A 1 363 ? -25.279 10.924 9.369 1.00 87.19 363 ARG A C 1
ATOM 2785 O O . ARG A 1 363 ? -26.242 11.621 9.068 1.00 87.19 363 ARG A O 1
ATOM 2792 N N . ALA A 1 364 ? -24.925 9.862 8.652 1.00 87.38 364 ALA A N 1
ATOM 2793 C CA . ALA A 1 364 ? -25.635 9.437 7.449 1.00 87.38 364 ALA A CA 1
ATOM 2794 C C . ALA A 1 364 ? -25.919 7.921 7.427 1.00 87.38 364 ALA A C 1
ATOM 2796 O O . ALA A 1 364 ? -25.225 7.155 8.107 1.00 87.38 364 ALA A O 1
ATOM 2797 N N . PRO A 1 365 ? -26.905 7.464 6.624 1.00 89.38 365 PRO A N 1
ATOM 2798 C CA . PRO A 1 365 ? -27.117 6.047 6.340 1.00 89.38 365 PRO A CA 1
ATOM 2799 C C . PRO A 1 365 ? -25.854 5.367 5.800 1.00 89.38 365 PRO A C 1
ATOM 2801 O O . PRO A 1 365 ? -25.053 5.991 5.099 1.00 89.38 365 PRO A O 1
ATOM 2804 N N . MET A 1 366 ? -25.708 4.066 6.067 1.00 88.44 366 MET A N 1
ATOM 2805 C CA . MET A 1 366 ? -24.507 3.307 5.695 1.00 88.44 366 MET A CA 1
ATOM 2806 C C . MET A 1 366 ? -24.211 3.323 4.187 1.00 88.44 366 MET A C 1
ATOM 2808 O O . MET A 1 366 ? -23.044 3.296 3.816 1.00 88.44 366 MET A O 1
ATOM 2812 N N . TRP A 1 367 ? -25.222 3.461 3.320 1.00 92.38 367 TRP A N 1
ATOM 2813 C CA . TRP A 1 367 ? -25.001 3.595 1.875 1.00 92.38 367 TRP A CA 1
ATOM 2814 C C . TRP A 1 367 ? -24.350 4.934 1.489 1.00 92.38 367 TRP A C 1
ATOM 2816 O O . TRP A 1 367 ? -23.441 4.940 0.669 1.00 92.38 367 TRP A O 1
ATOM 2826 N N . LYS A 1 368 ? -24.728 6.063 2.117 1.00 92.50 368 LYS A N 1
ATOM 2827 C CA . LYS A 1 368 ? -24.075 7.369 1.878 1.00 92.50 368 LYS A CA 1
ATOM 2828 C C . LYS A 1 368 ? -22.629 7.352 2.368 1.00 92.50 368 LYS A C 1
ATOM 2830 O O . LYS A 1 368 ? -21.741 7.892 1.719 1.00 92.50 368 LYS A O 1
ATOM 2835 N N . ARG A 1 369 ? -22.402 6.696 3.511 1.00 91.25 369 ARG A N 1
ATOM 2836 C CA . ARG A 1 369 ? -21.069 6.450 4.074 1.00 91.25 369 ARG A CA 1
ATOM 2837 C C . ARG A 1 369 ? -20.201 5.599 3.140 1.00 91.25 369 ARG A C 1
ATOM 2839 O O . ARG A 1 369 ? -19.060 5.960 2.881 1.00 91.25 369 ARG A O 1
ATOM 2846 N N . GLY A 1 370 ? -20.762 4.514 2.603 1.00 92.44 370 GLY A N 1
ATOM 2847 C CA . GLY A 1 370 ? -20.114 3.664 1.604 1.00 92.44 370 GLY A CA 1
ATOM 2848 C C . GLY A 1 370 ? -19.818 4.402 0.298 1.00 92.44 370 GLY A C 1
ATOM 2849 O O . GLY A 1 370 ? -18.718 4.275 -0.218 1.00 92.44 370 GLY A O 1
ATOM 2850 N N . LEU A 1 371 ? -20.743 5.237 -0.188 1.00 93.44 371 LEU A N 1
ATOM 2851 C CA . LEU A 1 371 ? -20.553 6.060 -1.387 1.00 93.44 371 LEU A CA 1
ATOM 2852 C C . LEU A 1 371 ? -19.419 7.084 -1.220 1.00 93.44 371 LEU A C 1
ATOM 2854 O O . LEU A 1 371 ? -18.603 7.231 -2.122 1.00 93.44 371 LEU A O 1
ATOM 2858 N N . LEU A 1 372 ? -19.332 7.751 -0.062 1.00 92.19 372 LEU A N 1
ATOM 2859 C CA . LEU A 1 372 ? -18.232 8.674 0.247 1.00 92.19 372 LEU A CA 1
ATOM 2860 C C . LEU A 1 372 ? -16.873 7.959 0.332 1.00 92.19 372 LEU A C 1
ATOM 2862 O O . LEU A 1 372 ? -15.872 8.527 -0.087 1.00 92.19 372 LEU A O 1
ATOM 2866 N N . LEU A 1 373 ? -16.829 6.713 0.817 1.00 92.62 373 LEU A N 1
ATOM 2867 C CA . LEU A 1 373 ? -15.617 5.888 0.750 1.00 92.62 373 LEU A CA 1
ATOM 2868 C C . LEU A 1 373 ? -15.296 5.462 -0.688 1.00 92.62 373 LEU A C 1
ATOM 2870 O O . LEU A 1 373 ? -14.160 5.615 -1.124 1.00 92.62 373 LEU A O 1
ATOM 2874 N N . LEU A 1 374 ? -16.285 4.980 -1.442 1.00 92.75 374 LEU A N 1
ATOM 2875 C CA . LEU A 1 374 ? -16.106 4.503 -2.814 1.00 92.75 374 LEU A CA 1
ATOM 2876 C C . LEU A 1 374 ? -15.613 5.615 -3.749 1.00 92.75 374 LEU A C 1
ATOM 2878 O O . LEU A 1 374 ? -14.723 5.377 -4.558 1.00 92.75 374 LEU A O 1
ATOM 2882 N N . ILE A 1 375 ? -16.136 6.838 -3.611 1.00 92.25 375 ILE A N 1
ATOM 2883 C CA . ILE A 1 375 ? -15.763 7.965 -4.476 1.00 92.25 375 ILE A CA 1
ATOM 2884 C C . ILE A 1 375 ? -14.336 8.478 -4.225 1.00 92.25 375 ILE A C 1
ATOM 2886 O O . ILE A 1 375 ? -13.798 9.174 -5.079 1.00 92.25 375 ILE A O 1
ATOM 2890 N N . SER A 1 376 ? -13.679 8.084 -3.123 1.00 90.19 376 SER A N 1
ATOM 2891 C CA . SER A 1 376 ? -12.259 8.400 -2.898 1.00 90.19 376 SER A CA 1
ATOM 2892 C C . SER A 1 376 ? -11.318 7.737 -3.920 1.00 90.19 376 SER A C 1
ATOM 2894 O O . SER A 1 376 ? -10.271 8.303 -4.220 1.00 90.19 376 SER A O 1
ATOM 2896 N N . LEU A 1 377 ? -11.720 6.603 -4.516 1.00 88.62 377 LEU A N 1
ATOM 2897 C CA . LEU A 1 377 ? -10.970 5.890 -5.560 1.00 88.62 377 LEU A CA 1
ATOM 2898 C C . LEU A 1 377 ? -10.855 6.689 -6.876 1.00 88.62 377 LEU A C 1
ATOM 2900 O O . LEU A 1 377 ? -9.735 7.005 -7.274 1.00 88.62 377 LEU A O 1
ATOM 2904 N N . PRO A 1 378 ? -11.955 7.074 -7.560 1.00 91.06 378 PRO A N 1
ATOM 2905 C CA . PRO A 1 378 ? -11.855 7.933 -8.740 1.00 91.06 378 PRO A CA 1
ATOM 2906 C C . PRO A 1 378 ? -11.364 9.344 -8.389 1.00 91.06 378 PRO A C 1
ATOM 2908 O O . PRO A 1 378 ? -10.700 9.974 -9.210 1.00 91.06 378 PRO A O 1
ATOM 2911 N N . LEU A 1 379 ? -11.636 9.838 -7.172 1.00 90.88 379 LEU A N 1
ATOM 2912 C CA . LEU A 1 379 ? -11.163 11.151 -6.736 1.00 90.88 379 LEU A CA 1
ATOM 2913 C C . LEU A 1 379 ? -9.635 11.216 -6.629 1.00 90.88 379 LEU A C 1
ATOM 2915 O O . LEU A 1 379 ? -9.068 12.221 -7.050 1.00 90.88 379 LEU A O 1
ATOM 2919 N N . SER A 1 380 ? -8.955 10.172 -6.136 1.00 89.38 380 SER A N 1
ATOM 2920 C CA . SER A 1 380 ? -7.487 10.192 -6.083 1.00 89.38 380 SER A CA 1
ATOM 2921 C C . SER A 1 380 ? -6.872 10.216 -7.482 1.00 89.38 380 SER A C 1
ATOM 2923 O O . SER A 1 380 ? -5.925 10.959 -7.706 1.00 89.38 380 SER A O 1
ATOM 2925 N N . VAL A 1 381 ? -7.424 9.468 -8.448 1.00 89.94 381 VAL A N 1
ATOM 2926 C CA . VAL A 1 381 ? -6.967 9.501 -9.853 1.00 89.94 381 VAL A CA 1
ATOM 2927 C C . VAL A 1 381 ? -7.172 10.895 -10.458 1.00 89.94 381 VAL A C 1
ATOM 2929 O O . VAL A 1 381 ? -6.259 11.442 -11.074 1.00 89.94 381 VAL A O 1
ATOM 2932 N N . PHE A 1 382 ? -8.347 11.495 -10.238 1.00 91.50 382 PHE A N 1
ATOM 2933 C CA . PHE A 1 382 ? -8.679 12.837 -10.720 1.00 91.50 382 PHE A CA 1
ATOM 2934 C C . PHE A 1 382 ? -7.742 13.909 -10.144 1.00 91.50 382 PHE A C 1
ATOM 2936 O O . PHE A 1 382 ? -7.126 14.663 -10.898 1.00 91.50 382 PHE A O 1
ATOM 2943 N N . VAL A 1 383 ? -7.586 13.965 -8.815 1.00 90.62 383 VAL A N 1
ATOM 2944 C CA . VAL A 1 383 ? -6.729 14.971 -8.167 1.00 90.62 383 VAL A CA 1
ATOM 2945 C C . VAL A 1 383 ? -5.250 14.718 -8.481 1.00 90.62 383 VAL A C 1
ATOM 2947 O O . VAL A 1 383 ? -4.508 15.681 -8.657 1.00 90.62 383 VAL A O 1
ATOM 2950 N N . ASN A 1 384 ? -4.816 13.463 -8.647 1.00 89.62 384 ASN A N 1
ATOM 2951 C CA . ASN A 1 384 ? -3.438 13.157 -9.041 1.00 89.62 384 ASN A CA 1
ATOM 2952 C C . ASN A 1 384 ? -3.127 13.583 -10.478 1.00 89.62 384 ASN A C 1
ATOM 2954 O O . ASN A 1 384 ? -2.108 14.224 -10.712 1.00 89.62 384 ASN A O 1
ATOM 2958 N N . GLY A 1 385 ? -4.004 13.279 -11.438 1.00 90.81 385 GLY A N 1
ATOM 2959 C CA . GLY A 1 385 ? -3.813 13.728 -12.818 1.00 90.81 385 GLY A CA 1
ATOM 2960 C C . GLY A 1 385 ? -3.858 15.254 -12.941 1.00 90.81 385 GLY A C 1
ATOM 2961 O O . GLY A 1 385 ? -3.046 15.831 -13.659 1.00 90.81 385 GLY A O 1
ATOM 2962 N N . LEU A 1 386 ? -4.709 15.930 -12.159 1.00 91.56 386 LEU A N 1
ATOM 2963 C CA . LEU A 1 386 ? -4.686 17.392 -12.055 1.00 91.56 386 LEU A CA 1
ATOM 2964 C C . LEU A 1 386 ? -3.377 17.910 -11.432 1.00 91.56 386 LEU A C 1
ATOM 2966 O O . LEU A 1 386 ? -2.798 18.858 -11.951 1.00 91.56 386 LEU A O 1
ATOM 2970 N N . ARG A 1 387 ? -2.870 17.282 -10.363 1.00 90.06 387 ARG A N 1
ATOM 2971 C CA . ARG A 1 387 ? -1.573 17.612 -9.741 1.00 90.06 387 ARG A CA 1
ATOM 2972 C C . ARG A 1 387 ? -0.420 17.488 -10.741 1.00 90.06 387 ARG A C 1
ATOM 2974 O O . ARG A 1 387 ? 0.383 18.410 -10.845 1.00 90.06 387 ARG A O 1
ATOM 2981 N N . ILE A 1 388 ? -0.362 16.389 -11.495 1.00 90.31 388 ILE A N 1
ATOM 2982 C CA . ILE A 1 388 ? 0.647 16.155 -12.541 1.00 90.31 388 ILE A CA 1
ATOM 2983 C C . ILE A 1 388 ? 0.514 17.201 -13.660 1.00 90.31 388 ILE A C 1
ATOM 2985 O O . ILE A 1 388 ? 1.519 17.771 -14.075 1.00 90.31 388 ILE A O 1
ATOM 2989 N N . ALA A 1 389 ? -0.707 17.520 -14.103 1.00 91.50 389 ALA A N 1
ATOM 2990 C CA . ALA A 1 389 ? -0.935 18.548 -15.119 1.00 91.50 389 ALA A CA 1
ATOM 2991 C C . ALA A 1 389 ? -0.535 19.957 -14.650 1.00 91.50 389 ALA A C 1
ATOM 2993 O O . ALA A 1 389 ? 0.065 20.698 -15.419 1.00 91.50 389 ALA A O 1
ATOM 2994 N N . VAL A 1 390 ? -0.793 20.323 -13.388 1.00 90.44 390 VAL A N 1
ATOM 2995 C CA . VAL A 1 390 ? -0.344 21.607 -12.819 1.00 90.44 390 VAL A CA 1
ATOM 2996 C C . VAL A 1 390 ? 1.185 21.661 -12.711 1.00 90.44 390 VAL A C 1
ATOM 2998 O O . VAL A 1 390 ? 1.766 22.695 -13.023 1.00 90.44 390 VAL A O 1
ATOM 3001 N N . ILE A 1 391 ? 1.854 20.560 -12.345 1.00 89.44 391 ILE A N 1
ATOM 3002 C CA . ILE A 1 391 ? 3.327 20.475 -12.371 1.00 89.44 391 ILE A CA 1
ATOM 3003 C C . ILE A 1 391 ? 3.855 20.659 -13.805 1.00 89.44 391 ILE A C 1
ATOM 3005 O O . ILE A 1 391 ? 4.793 21.427 -14.008 1.00 89.44 391 ILE A O 1
ATOM 3009 N N . GLY A 1 392 ? 3.228 20.014 -14.796 1.00 89.50 392 GLY A N 1
ATOM 3010 C CA . GLY A 1 392 ? 3.535 20.203 -16.217 1.00 89.50 392 GLY A CA 1
ATOM 3011 C C . GLY A 1 392 ? 3.373 21.656 -16.667 1.00 89.50 392 GLY A C 1
ATOM 3012 O O . GLY A 1 392 ? 4.308 22.229 -17.214 1.00 89.50 392 GLY A O 1
ATOM 3013 N N . TYR A 1 393 ? 2.231 22.276 -16.358 1.00 89.94 393 TYR A N 1
ATOM 3014 C CA . TYR A 1 393 ? 1.922 23.669 -16.694 1.00 89.94 393 TYR A CA 1
ATOM 3015 C C . TYR A 1 393 ? 2.908 24.664 -16.060 1.00 89.94 393 TYR A C 1
ATOM 3017 O O . TYR A 1 393 ? 3.356 25.591 -16.728 1.00 89.94 393 TYR A O 1
ATOM 3025 N N . VAL A 1 394 ? 3.295 24.457 -14.793 1.00 88.94 394 VAL A N 1
ATOM 3026 C CA . VAL A 1 394 ? 4.365 25.240 -14.145 1.00 88.94 394 VAL A CA 1
ATOM 3027 C C . VAL A 1 394 ? 5.686 25.080 -14.901 1.00 88.94 394 VAL A C 1
ATOM 3029 O O . VAL A 1 394 ? 6.406 26.060 -15.056 1.00 88.94 394 VAL A O 1
ATOM 3032 N N . GLY A 1 395 ? 5.987 23.881 -15.406 1.00 88.19 395 GLY A N 1
ATOM 3033 C CA . GLY A 1 395 ? 7.158 23.618 -16.244 1.00 88.19 395 GLY A CA 1
ATOM 3034 C C . GLY A 1 395 ? 7.180 24.418 -17.537 1.00 88.19 395 GLY A C 1
ATOM 3035 O O . GLY A 1 395 ? 8.189 25.058 -17.809 1.00 88.19 395 GLY A O 1
ATOM 3036 N N . VAL A 1 396 ? 6.067 24.432 -18.280 1.00 86.81 396 VAL A N 1
ATOM 3037 C CA . VAL A 1 396 ? 5.931 25.256 -19.495 1.00 86.81 396 VAL A CA 1
ATOM 3038 C C . VAL A 1 396 ? 6.080 26.742 -19.148 1.00 86.81 396 VAL A C 1
ATOM 3040 O O . VAL A 1 396 ? 6.933 27.424 -19.695 1.00 86.81 396 VAL A O 1
ATOM 3043 N N . TRP A 1 397 ? 5.309 27.240 -18.173 1.00 85.75 397 TRP A N 1
ATOM 3044 C CA . TRP A 1 397 ? 5.252 28.673 -17.846 1.00 85.75 397 TRP A CA 1
ATOM 3045 C C . TRP A 1 397 ? 6.536 29.249 -17.215 1.00 85.75 397 TRP A C 1
ATOM 3047 O O . TRP A 1 397 ? 6.717 30.464 -17.183 1.00 85.75 397 TRP A O 1
ATOM 3057 N N . THR A 1 398 ? 7.424 28.403 -16.687 1.00 86.62 398 THR A N 1
ATOM 3058 C CA . THR A 1 398 ? 8.713 28.828 -16.101 1.00 86.62 398 THR A CA 1
ATOM 3059 C C . THR A 1 398 ? 9.930 28.396 -16.914 1.00 86.62 398 THR A C 1
ATOM 3061 O O . THR A 1 398 ? 11.050 28.677 -16.490 1.00 86.62 398 THR A O 1
ATOM 3064 N N . GLU A 1 399 ? 9.723 27.665 -18.015 1.00 84.62 399 GLU A N 1
ATOM 3065 C CA . GLU A 1 399 ? 10.766 27.030 -18.836 1.00 84.62 399 GLU A CA 1
ATOM 3066 C C . GLU A 1 399 ? 11.797 26.220 -18.011 1.00 84.62 399 GLU A C 1
ATOM 3068 O O . GLU A 1 399 ? 12.940 26.024 -18.423 1.00 84.62 399 GLU A O 1
ATOM 3073 N N . SER A 1 400 ? 11.425 25.735 -16.813 1.00 85.56 400 SER A N 1
ATOM 3074 C CA . SER A 1 400 ? 12.390 25.214 -15.835 1.00 85.56 400 SER A CA 1
ATOM 3075 C C . SER A 1 400 ? 11.933 23.951 -15.105 1.00 85.56 400 SER A C 1
ATOM 3077 O O . SER A 1 400 ? 11.071 23.975 -14.221 1.00 85.56 400 SER A O 1
ATOM 3079 N N . ALA A 1 401 ? 12.630 22.843 -15.371 1.00 82.94 401 ALA A N 1
ATOM 3080 C CA . ALA A 1 401 ? 12.483 21.587 -14.633 1.00 82.94 401 ALA A CA 1
ATOM 3081 C C . ALA A 1 401 ? 12.730 21.756 -13.116 1.00 82.94 401 ALA A C 1
ATOM 3083 O O . ALA A 1 401 ? 12.044 21.148 -12.287 1.00 82.94 401 ALA A O 1
ATOM 3084 N N . THR A 1 402 ? 13.632 22.663 -12.718 1.00 83.75 402 THR A N 1
ATOM 3085 C CA . THR A 1 402 ? 13.876 22.958 -11.295 1.00 83.75 402 THR A CA 1
ATOM 3086 C C . THR A 1 402 ? 12.665 23.603 -10.612 1.00 83.75 402 THR A C 1
ATOM 3088 O O . THR A 1 402 ? 12.363 23.280 -9.462 1.00 83.75 402 THR A O 1
ATOM 3091 N N . ALA A 1 403 ? 11.913 24.458 -11.314 1.00 83.88 403 ALA A N 1
ATOM 3092 C CA . ALA A 1 403 ? 10.689 25.059 -10.789 1.00 83.88 403 ALA A CA 1
ATOM 3093 C C . ALA A 1 403 ? 9.565 24.019 -10.645 1.00 83.88 403 ALA A C 1
ATOM 3095 O O . ALA A 1 403 ? 8.876 24.007 -9.620 1.00 83.88 403 ALA A O 1
ATOM 3096 N N . MET A 1 404 ? 9.445 23.083 -11.599 1.00 84.56 404 MET A N 1
ATOM 3097 C CA . MET A 1 404 ? 8.541 21.925 -11.496 1.00 84.56 404 MET A CA 1
ATOM 3098 C C . MET A 1 404 ? 8.825 21.109 -10.230 1.00 84.56 404 MET A C 1
ATOM 3100 O O . MET A 1 404 ? 7.914 20.836 -9.445 1.00 84.56 404 MET A O 1
ATOM 3104 N N . MET A 1 405 ? 10.097 20.763 -9.999 1.00 81.38 405 MET A N 1
ATOM 3105 C CA . MET A 1 405 ? 10.533 19.972 -8.845 1.00 81.38 405 MET A CA 1
ATOM 3106 C C . MET A 1 405 ? 10.329 20.723 -7.517 1.00 81.38 405 MET A C 1
ATOM 3108 O O . MET A 1 405 ? 9.839 20.156 -6.538 1.00 81.38 405 MET A O 1
ATOM 3112 N N . ASN A 1 406 ? 10.613 22.028 -7.483 1.00 85.44 406 ASN A N 1
ATOM 3113 C CA . ASN A 1 406 ? 10.361 22.866 -6.309 1.00 85.44 406 ASN A CA 1
ATOM 3114 C C . ASN A 1 406 ? 8.860 22.961 -5.975 1.00 85.44 406 ASN A C 1
ATOM 3116 O O . ASN A 1 406 ? 8.485 22.868 -4.800 1.00 85.44 406 ASN A O 1
ATOM 3120 N N . PHE A 1 407 ? 7.985 23.078 -6.981 1.00 84.12 407 PHE A N 1
ATOM 3121 C CA . PHE A 1 407 ? 6.532 23.082 -6.785 1.00 84.12 407 PHE A CA 1
ATOM 3122 C C . PHE A 1 407 ? 6.001 21.709 -6.335 1.00 84.12 407 PHE A C 1
ATOM 3124 O O . PHE A 1 407 ? 5.214 21.640 -5.382 1.00 84.12 407 PHE A O 1
ATOM 3131 N N . HIS A 1 408 ? 6.482 20.624 -6.958 1.00 81.88 408 HIS A N 1
ATOM 3132 C CA . HIS A 1 408 ? 6.193 19.233 -6.591 1.00 81.88 408 HIS A CA 1
ATOM 3133 C C . HIS A 1 408 ? 6.476 18.962 -5.105 1.00 81.88 408 HIS A C 1
ATOM 3135 O O . HIS A 1 408 ? 5.612 18.443 -4.390 1.00 81.88 408 HIS A O 1
ATOM 3141 N N . ASN A 1 409 ? 7.662 19.362 -4.641 1.00 78.94 409 ASN A N 1
ATOM 3142 C CA . ASN A 1 409 ? 8.137 19.090 -3.286 1.00 78.94 409 ASN A CA 1
ATOM 3143 C C . ASN A 1 409 ? 7.477 19.979 -2.219 1.00 78.94 409 ASN A C 1
ATOM 3145 O O . ASN A 1 409 ? 7.313 19.535 -1.083 1.00 78.94 409 ASN A O 1
ATOM 3149 N N . SER A 1 410 ? 7.091 21.213 -2.567 1.00 77.06 410 SER A N 1
ATOM 3150 C CA . SER A 1 410 ? 6.662 22.222 -1.581 1.00 77.06 410 SER A CA 1
ATOM 3151 C C . SER A 1 410 ? 5.143 22.368 -1.450 1.00 77.06 410 SER A C 1
ATOM 3153 O O . SER A 1 410 ? 4.618 22.397 -0.339 1.00 77.06 410 SER A O 1
ATOM 3155 N N . TRP A 1 411 ? 4.422 22.478 -2.573 1.00 75.94 411 TRP A N 1
ATOM 3156 C CA . TRP A 1 411 ? 3.017 22.918 -2.581 1.00 75.94 411 TRP A CA 1
ATOM 3157 C C . TRP A 1 411 ? 2.051 21.859 -3.115 1.00 75.94 411 TRP A C 1
ATOM 3159 O O . TRP A 1 411 ? 0.916 21.776 -2.641 1.00 75.94 411 TRP A O 1
ATOM 3169 N N . ALA A 1 412 ? 2.494 21.022 -4.058 1.00 76.50 412 ALA A N 1
ATOM 3170 C CA . ALA A 1 412 ? 1.623 20.104 -4.789 1.00 76.50 412 ALA A CA 1
ATOM 3171 C C . ALA A 1 412 ? 0.838 19.135 -3.879 1.00 76.50 412 ALA A C 1
ATOM 3173 O O . ALA A 1 412 ? -0.360 18.955 -4.084 1.00 76.50 412 ALA A O 1
ATOM 3174 N N . MET A 1 413 ? 1.470 18.569 -2.839 1.00 73.38 413 MET A N 1
ATOM 3175 C CA . MET A 1 413 ? 0.799 17.681 -1.865 1.00 73.38 413 MET A CA 1
ATOM 3176 C C . MET A 1 413 ? -0.204 18.412 -0.949 1.00 73.38 413 MET A C 1
ATOM 3178 O O . MET A 1 413 ? -1.198 17.827 -0.521 1.00 73.38 413 MET A O 1
ATOM 3182 N N . VAL A 1 414 ? 0.021 19.695 -0.638 1.00 78.50 414 VAL A N 1
ATOM 3183 C CA . VAL A 1 414 ? -0.903 20.480 0.204 1.00 78.50 414 VAL A CA 1
ATOM 3184 C C . VAL A 1 414 ? -2.139 20.880 -0.603 1.00 78.50 414 VAL A C 1
ATOM 3186 O O . VAL A 1 414 ? -3.263 20.716 -0.130 1.00 78.50 414 VAL A O 1
ATOM 3189 N N . PHE A 1 415 ? -1.932 21.343 -1.840 1.00 81.94 415 PHE A N 1
ATOM 3190 C CA . PHE A 1 415 ? -2.992 21.634 -2.809 1.00 81.94 415 PHE A CA 1
ATOM 3191 C C . PHE A 1 415 ? -3.902 20.416 -3.034 1.00 81.94 415 PHE A C 1
ATOM 3193 O O . PHE A 1 415 ? -5.118 20.508 -2.872 1.00 81.94 415 PHE A O 1
ATOM 3200 N N . GLU A 1 416 ? -3.296 19.266 -3.329 1.00 80.94 416 GLU A N 1
ATOM 3201 C CA . GLU A 1 416 ? -3.936 17.958 -3.495 1.00 80.94 416 GLU A CA 1
ATOM 3202 C C . GLU A 1 416 ? -4.854 17.592 -2.319 1.00 80.94 416 GLU A C 1
ATOM 3204 O O . GLU A 1 416 ? -6.032 17.277 -2.517 1.00 80.94 416 GLU A O 1
ATOM 3209 N N . LEU A 1 417 ? -4.341 17.661 -1.086 1.00 79.94 417 LEU A N 1
ATOM 3210 C CA . LEU A 1 417 ? -5.091 17.281 0.110 1.00 79.94 417 LEU A CA 1
ATOM 3211 C C . LEU A 1 417 ? -6.266 18.237 0.373 1.00 79.94 417 LEU A C 1
ATOM 3213 O O . LEU A 1 417 ? -7.382 17.788 0.646 1.00 79.94 417 LEU A O 1
ATOM 3217 N N . VAL A 1 418 ? -6.037 19.549 0.251 1.00 87.50 418 VAL A N 1
ATOM 3218 C CA . VAL A 1 418 ? -7.076 20.578 0.433 1.00 87.50 418 VAL A CA 1
ATOM 3219 C C . VAL A 1 418 ? -8.178 20.439 -0.618 1.00 87.50 418 VAL A C 1
ATOM 3221 O O . VAL A 1 418 ? -9.359 20.459 -0.265 1.00 87.50 418 VAL A O 1
ATOM 3224 N N . LEU A 1 419 ? -7.818 20.237 -1.889 1.00 90.19 419 LEU A N 1
ATOM 3225 C CA . LEU A 1 419 ? -8.774 20.047 -2.979 1.00 90.19 419 LEU A CA 1
ATOM 3226 C C . LEU A 1 419 ? -9.579 18.750 -2.811 1.00 90.19 419 LEU A C 1
ATOM 3228 O O . LEU A 1 419 ? -10.803 18.763 -2.953 1.00 90.19 419 LEU A O 1
ATOM 3232 N N . SER A 1 420 ? -8.921 17.652 -2.432 1.00 87.81 420 SER A N 1
ATOM 3233 C CA . SER A 1 420 ? -9.581 16.368 -2.164 1.00 87.81 420 SER A CA 1
ATOM 3234 C C . SER A 1 420 ? -10.626 16.489 -1.051 1.00 87.81 420 SER A C 1
ATOM 3236 O O . SER A 1 420 ? -11.761 16.035 -1.212 1.00 87.81 420 SER A O 1
ATOM 3238 N N . PHE A 1 421 ? -10.293 17.163 0.057 1.00 85.94 421 PHE A N 1
ATOM 3239 C CA . PHE A 1 421 ? -11.271 17.451 1.106 1.00 85.94 421 PHE A CA 1
ATOM 3240 C C . PHE A 1 421 ? -12.385 18.383 0.620 1.00 85.94 421 PHE A C 1
ATOM 3242 O O . PHE A 1 421 ? -13.550 18.091 0.880 1.00 85.94 421 PHE A O 1
ATOM 3249 N N . ALA A 1 422 ? -12.076 19.466 -0.098 1.00 91.44 422 ALA A N 1
ATOM 3250 C CA . ALA A 1 422 ? -13.089 20.393 -0.609 1.00 91.44 422 ALA A CA 1
ATOM 3251 C C . ALA A 1 422 ? -14.127 19.678 -1.494 1.00 91.44 422 ALA A C 1
ATOM 3253 O O . ALA A 1 422 ? -15.333 19.885 -1.327 1.00 91.44 422 ALA A O 1
ATOM 3254 N N . ILE A 1 423 ? -13.675 18.768 -2.364 1.00 92.06 423 ILE A N 1
ATOM 3255 C CA . ILE A 1 423 ? -14.544 17.940 -3.208 1.00 92.06 423 ILE A CA 1
ATOM 3256 C C . ILE A 1 423 ? -15.358 16.947 -2.358 1.00 92.06 423 ILE A C 1
ATOM 3258 O O . ILE A 1 423 ? -16.576 16.870 -2.528 1.00 92.06 423 ILE A O 1
ATOM 3262 N N . LEU A 1 424 ? -14.752 16.250 -1.385 1.00 89.19 424 LEU A N 1
ATOM 3263 C CA . LEU A 1 424 ? -15.478 15.346 -0.474 1.00 89.19 424 LEU A CA 1
ATOM 3264 C C . LEU A 1 424 ? -16.547 16.068 0.365 1.00 89.19 424 LEU A C 1
ATOM 3266 O O . LEU A 1 424 ? -17.664 15.564 0.493 1.00 89.19 424 LEU A O 1
ATOM 3270 N N . PHE A 1 425 ? -16.250 17.256 0.900 1.00 89.38 425 PHE A N 1
ATOM 3271 C CA . PHE A 1 425 ? -17.224 18.098 1.604 1.00 89.38 425 PHE A CA 1
ATOM 3272 C C . PHE A 1 425 ? -18.335 18.587 0.660 1.00 89.38 425 PHE A C 1
ATOM 3274 O O . PHE A 1 425 ? -19.505 18.601 1.052 1.00 89.38 425 PHE A O 1
ATOM 3281 N N . GLY A 1 426 ? -18.001 18.937 -0.588 1.00 92.00 426 GLY A N 1
ATOM 3282 C CA . GLY A 1 426 ? -18.967 19.286 -1.633 1.00 92.00 426 GLY A CA 1
ATOM 3283 C C . GLY A 1 426 ? -19.935 18.141 -1.943 1.00 92.00 426 GLY A C 1
ATOM 3284 O O . GLY A 1 426 ? -21.151 18.331 -1.897 1.00 92.00 426 GLY A O 1
ATOM 3285 N N . ILE A 1 427 ? -19.411 16.930 -2.156 1.00 91.12 427 ILE A N 1
ATOM 3286 C CA . ILE A 1 427 ? -20.203 15.711 -2.381 1.00 91.12 427 ILE A CA 1
ATOM 3287 C C . ILE A 1 427 ? -21.055 15.387 -1.147 1.00 91.12 427 ILE A C 1
ATOM 3289 O O . ILE A 1 427 ? -22.254 15.147 -1.282 1.00 91.12 427 ILE A O 1
ATOM 3293 N N . ALA A 1 428 ? -20.490 15.443 0.065 1.00 90.00 428 ALA A N 1
ATOM 3294 C CA . ALA A 1 428 ? -21.224 15.208 1.311 1.00 90.00 428 ALA A CA 1
ATOM 3295 C C . ALA A 1 428 ? -22.386 16.203 1.504 1.00 90.00 428 ALA A C 1
ATOM 3297 O O . ALA A 1 428 ? -23.474 15.814 1.936 1.00 90.00 428 ALA A O 1
ATOM 3298 N N . LYS A 1 429 ? -22.196 17.475 1.129 1.00 90.56 429 LYS A N 1
ATOM 3299 C CA . LYS A 1 429 ? -23.259 18.492 1.103 1.00 90.56 429 LYS A CA 1
ATOM 3300 C C . LYS A 1 429 ? -24.324 18.159 0.051 1.00 90.56 429 LYS A C 1
ATOM 3302 O O . LYS A 1 429 ? -25.509 18.161 0.384 1.00 90.56 429 LYS A O 1
ATOM 3307 N N . LEU A 1 430 ? -23.918 17.815 -1.174 1.00 92.44 430 LEU A N 1
ATOM 3308 C CA . LEU A 1 430 ? -24.811 17.467 -2.287 1.00 92.44 430 LEU A CA 1
ATOM 3309 C C . LEU A 1 430 ? -25.712 16.267 -1.955 1.00 92.44 430 LEU A C 1
ATOM 3311 O O . LEU A 1 430 ? -26.930 16.344 -2.111 1.00 92.44 430 LEU A O 1
ATOM 3315 N N . ILE A 1 431 ? -25.148 15.187 -1.402 1.00 91.94 431 ILE A N 1
ATOM 3316 C CA . ILE A 1 431 ? -25.915 13.990 -1.016 1.00 91.94 431 ILE A CA 1
ATOM 3317 C C . ILE A 1 431 ? -26.706 14.161 0.293 1.00 91.94 431 ILE A C 1
ATOM 3319 O O . ILE A 1 431 ? -27.282 13.186 0.780 1.00 91.94 431 ILE A O 1
ATOM 3323 N N . LYS A 1 432 ? -26.759 15.365 0.888 1.00 89.19 432 LYS A N 1
ATOM 3324 C CA . LYS A 1 432 ? -27.403 15.655 2.187 1.00 89.19 432 LYS A CA 1
ATOM 3325 C C . LYS A 1 432 ? -26.866 14.739 3.302 1.00 89.19 432 LYS A C 1
ATOM 3327 O O . LYS A 1 432 ? -27.594 13.913 3.863 1.00 89.19 432 LYS A O 1
ATOM 3332 N N . ALA A 1 433 ? -25.561 14.831 3.547 1.00 86.62 433 ALA A N 1
ATOM 3333 C CA . ALA A 1 433 ? -24.794 14.110 4.566 1.00 86.62 433 ALA A CA 1
ATOM 3334 C C . ALA A 1 433 ? -23.861 15.077 5.331 1.00 86.62 433 ALA A C 1
ATOM 3336 O O . ALA A 1 433 ? -22.678 14.812 5.522 1.00 86.62 433 ALA A O 1
ATOM 3337 N N . ASN A 1 434 ? -24.409 16.226 5.731 1.00 83.31 434 ASN A N 1
ATOM 3338 C CA . ASN A 1 434 ? -23.704 17.365 6.328 1.00 83.31 434 ASN A CA 1
ATOM 3339 C C . ASN A 1 434 ? -23.957 17.557 7.841 1.00 83.31 434 ASN A C 1
ATOM 3341 O O . ASN A 1 434 ? -23.521 18.563 8.395 1.00 83.31 434 ASN A O 1
ATOM 3345 N N . ASP A 1 435 ? -24.665 16.635 8.503 1.00 85.81 435 ASP A N 1
ATOM 3346 C CA . ASP A 1 435 ? -24.745 16.583 9.971 1.00 85.81 435 ASP A CA 1
ATOM 3347 C C . ASP A 1 435 ? -23.527 15.820 10.517 1.00 85.81 435 ASP A C 1
ATOM 3349 O O . ASP A 1 435 ? -23.236 14.698 10.087 1.00 85.81 435 ASP A O 1
ATOM 3353 N N . PHE A 1 436 ? -22.811 16.434 11.458 1.00 84.56 436 PHE A N 1
ATOM 3354 C CA . PHE A 1 436 ? -21.556 15.934 12.009 1.00 84.56 436 PHE A CA 1
ATOM 3355 C C . PHE A 1 436 ? -21.663 15.714 13.517 1.00 84.56 436 PHE A C 1
ATOM 3357 O O . PHE A 1 436 ? -22.070 16.592 14.276 1.00 84.56 436 PHE A O 1
ATOM 3364 N N . GLY A 1 437 ? -21.206 14.549 13.966 1.00 79.31 437 GLY A N 1
ATOM 3365 C CA . GLY A 1 437 ? -21.002 14.245 15.375 1.00 79.31 437 GLY A CA 1
ATOM 3366 C C . GLY A 1 437 ? -21.331 12.799 15.712 1.00 79.31 437 GLY A C 1
ATOM 3367 O O . GLY A 1 437 ? -22.203 12.169 15.114 1.00 79.31 437 GLY A O 1
ATOM 3368 N N . ILE A 1 438 ? -20.693 12.267 16.749 1.00 76.06 438 ILE A N 1
ATOM 3369 C CA . ILE A 1 438 ? -21.092 10.961 17.280 1.00 76.06 438 ILE A CA 1
ATOM 3370 C C . ILE A 1 438 ? -22.535 11.068 17.825 1.00 76.06 438 ILE A C 1
ATOM 3372 O O . ILE A 1 438 ? -22.908 12.113 18.373 1.00 76.06 438 ILE A O 1
ATOM 3376 N N . PRO A 1 439 ? -23.391 10.044 17.649 1.00 68.88 439 PRO A N 1
ATOM 3377 C CA . PRO A 1 439 ? -24.691 10.004 18.307 1.00 68.88 439 PRO A CA 1
ATOM 3378 C C . PRO A 1 439 ? -24.530 10.048 19.831 1.00 68.88 439 PRO A C 1
ATOM 3380 O O . PRO A 1 439 ? -23.785 9.247 20.401 1.00 68.88 439 PRO A O 1
ATOM 3383 N N . GLU A 1 440 ? -25.240 10.963 20.493 1.00 69.44 440 GLU A N 1
ATOM 3384 C CA . GLU A 1 440 ? -25.349 10.977 21.956 1.00 69.44 440 GLU A CA 1
ATOM 3385 C C . GLU A 1 440 ? -25.907 9.618 22.441 1.00 69.44 440 GLU A C 1
ATOM 3387 O O . GLU A 1 440 ? -26.679 8.972 21.717 1.00 69.44 440 GLU A O 1
ATOM 3392 N N . PRO A 1 441 ? -25.531 9.128 23.637 1.00 62.03 441 PRO A N 1
ATOM 3393 C CA . PRO A 1 441 ? -26.164 7.937 24.184 1.00 62.03 441 PRO A CA 1
ATOM 3394 C C . PRO A 1 441 ? -27.664 8.195 24.381 1.00 62.03 441 PRO A C 1
ATOM 3396 O O . PRO A 1 441 ? -28.046 9.108 25.108 1.00 62.03 441 PRO A O 1
ATOM 3399 N N . LYS A 1 442 ? -28.516 7.357 23.778 1.00 60.28 442 LYS A N 1
ATOM 3400 C CA . LYS A 1 442 ? -29.901 7.203 24.237 1.00 60.28 442 LYS A CA 1
ATOM 3401 C C . LYS A 1 442 ? -29.848 6.483 25.583 1.00 60.28 442 LYS A C 1
ATOM 3403 O O . LYS A 1 442 ? -29.741 5.261 25.613 1.00 60.28 442 LYS A O 1
ATOM 3408 N N . ILE A 1 443 ? -29.820 7.254 26.664 1.00 57.66 443 ILE A N 1
ATOM 3409 C CA . ILE A 1 443 ? -29.944 6.744 28.028 1.00 57.66 443 ILE A CA 1
ATOM 3410 C C . ILE A 1 443 ? -31.440 6.717 28.340 1.00 57.66 443 ILE A C 1
ATOM 3412 O O . ILE A 1 443 ? -32.112 7.736 28.188 1.00 57.66 443 ILE A O 1
ATOM 3416 N N . ASP A 1 444 ? -31.960 5.563 28.740 1.00 57.75 444 ASP A N 1
ATOM 3417 C CA . ASP A 1 444 ? -33.287 5.481 29.347 1.00 57.75 444 ASP A CA 1
ATOM 3418 C C . ASP A 1 444 ? -33.219 6.145 30.739 1.00 57.75 444 ASP A C 1
ATOM 3420 O O . ASP A 1 444 ? -32.322 5.781 31.506 1.00 57.75 444 ASP A O 1
ATOM 3424 N N . PRO A 1 445 ? -34.105 7.095 31.102 1.00 55.22 445 PRO A N 1
ATOM 3425 C CA . PRO A 1 445 ? -34.134 7.681 32.444 1.00 55.22 445 PRO A CA 1
ATOM 3426 C C . PRO A 1 445 ? -34.174 6.641 33.578 1.00 55.22 445 PRO A C 1
ATOM 3428 O O . PRO A 1 445 ? -33.561 6.852 34.625 1.00 55.22 445 PRO A O 1
ATOM 3431 N N . ALA A 1 446 ? -34.806 5.481 33.362 1.00 54.22 446 ALA A N 1
ATOM 3432 C CA . ALA A 1 446 ? -34.812 4.381 34.324 1.00 54.22 446 ALA A CA 1
ATOM 3433 C C . ALA A 1 446 ? -33.443 3.680 34.437 1.00 54.22 446 ALA A C 1
ATOM 3435 O O . ALA A 1 446 ? -33.032 3.312 35.540 1.00 54.22 446 ALA A O 1
ATOM 3436 N N . GLU A 1 447 ? -32.685 3.534 33.338 1.00 55.56 447 GLU A N 1
ATOM 3437 C CA . GLU A 1 447 ? -31.287 3.083 33.426 1.00 55.56 447 GLU A CA 1
ATOM 3438 C C . GLU A 1 447 ? -30.379 4.164 34.032 1.00 55.56 447 GLU A C 1
ATOM 3440 O O . GLU A 1 447 ? -29.448 3.808 34.753 1.00 55.56 447 GLU A O 1
ATOM 3445 N N . ALA A 1 448 ? -30.636 5.454 33.782 1.00 55.00 448 ALA A N 1
ATOM 3446 C CA . ALA A 1 448 ? -29.871 6.568 34.350 1.00 55.00 448 ALA A CA 1
ATOM 3447 C C . ALA A 1 448 ? -29.964 6.591 35.884 1.00 55.00 448 ALA A C 1
ATOM 3449 O O . ALA A 1 448 ? -28.932 6.585 36.557 1.00 55.00 448 ALA A O 1
ATOM 3450 N N . ALA A 1 449 ? -31.180 6.510 36.435 1.00 51.12 449 ALA A N 1
ATOM 3451 C CA . ALA A 1 449 ? -31.409 6.445 37.878 1.00 51.12 449 ALA A CA 1
ATOM 3452 C C . ALA A 1 449 ? -30.683 5.251 38.533 1.00 51.12 449 ALA A C 1
ATOM 3454 O O . ALA A 1 449 ? -30.059 5.391 39.583 1.00 51.12 449 ALA A O 1
ATOM 3455 N N . GLN A 1 450 ? -30.667 4.087 37.872 1.00 52.66 450 GLN A N 1
ATOM 3456 C CA . GLN A 1 450 ? -29.956 2.892 38.350 1.00 52.66 450 GLN A CA 1
ATOM 3457 C C . GLN A 1 450 ? -28.417 2.982 38.269 1.00 52.66 450 GLN A C 1
ATOM 3459 O O . GLN A 1 450 ? -27.731 2.093 38.776 1.00 52.66 450 GLN A O 1
ATOM 3464 N N . MET A 1 451 ? -27.837 4.008 37.634 1.00 52.12 451 MET A N 1
ATOM 3465 C CA . MET A 1 451 ? -26.378 4.148 37.519 1.00 52.12 451 MET A CA 1
ATOM 3466 C C . MET A 1 451 ? -25.697 4.789 38.736 1.00 52.12 451 MET A C 1
ATOM 3468 O O . MET A 1 451 ? -24.465 4.825 38.746 1.00 52.12 451 MET A O 1
ATOM 3472 N N . GLY A 1 452 ? -26.452 5.274 39.729 1.00 46.53 452 GLY A N 1
ATOM 3473 C CA . GLY A 1 452 ? -25.900 5.911 40.931 1.00 46.53 452 GLY A CA 1
ATOM 3474 C C . GLY A 1 452 ? -25.058 4.970 41.800 1.00 46.53 452 GLY A C 1
ATOM 3475 O O . GLY A 1 452 ? -23.889 5.256 42.051 1.00 46.53 452 GLY A O 1
ATOM 3476 N N . ASP A 1 453 ? -25.632 3.833 42.208 1.00 43.94 453 ASP A N 1
ATOM 3477 C CA . ASP A 1 453 ? -25.101 3.036 43.329 1.00 43.94 453 ASP A CA 1
ATOM 3478 C C . ASP A 1 453 ? -24.351 1.750 42.942 1.00 43.94 453 ASP A C 1
ATOM 3480 O O . ASP A 1 453 ? -23.639 1.170 43.764 1.00 43.94 453 ASP A O 1
ATOM 3484 N N . THR A 1 454 ? -24.473 1.255 41.704 1.00 42.94 454 THR A N 1
ATOM 3485 C CA . THR A 1 454 ? -23.797 -0.004 41.337 1.00 42.94 454 THR A CA 1
ATOM 3486 C C . THR A 1 454 ? -22.314 0.221 41.008 1.00 42.94 454 THR A C 1
ATOM 3488 O O . THR A 1 454 ? -22.017 1.006 40.100 1.00 42.94 454 THR A O 1
ATOM 3491 N N . PRO A 1 455 ? -21.358 -0.503 41.632 1.00 47.25 455 PRO A N 1
ATOM 3492 C CA . PRO A 1 455 ? -19.952 -0.422 41.250 1.00 47.25 455 PRO A CA 1
ATOM 3493 C C . PRO A 1 455 ? -19.779 -0.910 39.806 1.00 47.25 455 PRO A C 1
ATOM 3495 O O . PRO A 1 455 ? -19.910 -2.099 39.509 1.00 47.25 455 PRO A O 1
ATOM 3498 N N . ARG A 1 456 ? -19.482 0.029 38.894 1.00 54.16 456 ARG A N 1
ATOM 3499 C CA . ARG A 1 456 ? -19.416 -0.197 37.433 1.00 54.16 456 ARG A CA 1
ATOM 3500 C C . ARG A 1 456 ? -18.376 -1.238 36.996 1.00 54.16 456 ARG A C 1
ATOM 3502 O O . ARG A 1 456 ? -18.420 -1.688 35.854 1.00 54.16 456 ARG A O 1
ATOM 3509 N N . TYR A 1 457 ? -17.476 -1.639 37.892 1.00 51.38 457 TYR A N 1
ATOM 3510 C CA . TYR A 1 457 ? -16.529 -2.733 37.718 1.00 51.38 457 TYR A CA 1
ATOM 3511 C C . TYR A 1 457 ? -16.795 -3.835 38.760 1.00 51.38 457 TYR A C 1
ATOM 3513 O O . TYR A 1 457 ? -16.698 -3.611 39.964 1.00 51.38 457 TYR A O 1
ATOM 3521 N N . LYS A 1 458 ? -17.068 -5.066 38.306 1.00 46.81 458 LYS A N 1
ATOM 3522 C CA . LYS A 1 458 ? -16.826 -6.267 39.123 1.00 46.81 458 LYS A CA 1
ATOM 3523 C C . LYS A 1 458 ? -15.431 -6.786 38.788 1.00 46.81 458 LYS A C 1
ATOM 3525 O O . LYS A 1 458 ? -15.108 -6.974 37.618 1.00 46.81 458 LYS A O 1
ATOM 3530 N N . LEU A 1 459 ? -14.612 -6.993 39.818 1.00 45.84 459 LEU A N 1
ATOM 3531 C CA . LEU A 1 459 ? -13.212 -7.398 39.695 1.00 45.84 459 LEU A CA 1
ATOM 3532 C C . LEU A 1 459 ? -13.077 -8.691 38.866 1.00 45.84 459 LEU A C 1
ATOM 3534 O O . LEU A 1 459 ? -13.571 -9.741 39.274 1.00 45.84 459 LEU A O 1
ATOM 3538 N N . VAL A 1 460 ? -12.346 -8.642 37.746 1.00 50.47 460 VAL A N 1
ATOM 3539 C CA . VAL A 1 460 ? -12.085 -9.826 36.894 1.00 50.47 460 VAL A CA 1
ATOM 3540 C C . VAL A 1 460 ? -11.199 -10.870 37.609 1.00 50.47 460 VAL A C 1
ATOM 3542 O O . VAL A 1 460 ? -11.156 -12.030 37.212 1.00 50.47 460 VAL A O 1
ATOM 3545 N N . GLY A 1 461 ? -10.558 -10.488 38.720 1.00 46.56 461 GLY A N 1
ATOM 3546 C CA . GLY A 1 461 ? -9.733 -11.348 39.576 1.00 46.56 461 GLY A CA 1
ATOM 3547 C C . GLY A 1 461 ? -10.472 -12.306 40.525 1.00 46.56 461 GLY A C 1
ATOM 3548 O O . GLY A 1 461 ? -9.802 -12.972 41.306 1.00 46.56 461 GLY A O 1
ATOM 3549 N N . ARG A 1 462 ? -11.813 -12.412 40.503 1.00 45.28 462 ARG A N 1
ATOM 3550 C CA . ARG A 1 462 ? -12.518 -13.512 41.202 1.00 45.28 462 ARG A CA 1
ATOM 3551 C C . ARG A 1 462 ? -12.763 -14.689 40.250 1.00 45.28 462 ARG A C 1
ATOM 3553 O O . ARG A 1 462 ? -13.537 -14.575 39.301 1.00 45.28 462 ARG A O 1
ATOM 3560 N N . GLY A 1 463 ? -12.131 -15.827 40.546 1.00 60.41 463 GLY A N 1
ATOM 3561 C CA . GLY A 1 463 ? -12.220 -17.071 39.772 1.00 60.41 463 GLY A CA 1
ATOM 3562 C C . GLY A 1 463 ? -11.153 -17.206 38.676 1.00 60.41 463 GLY A C 1
ATOM 3563 O O . GLY A 1 463 ? -10.246 -16.383 38.562 1.00 60.41 463 GLY A O 1
ATOM 3564 N N . LEU A 1 464 ? -11.287 -18.249 37.847 1.00 58.72 464 LEU A N 1
ATOM 3565 C CA . LEU A 1 464 ? -10.279 -18.723 36.876 1.00 58.72 464 LEU A CA 1
ATOM 3566 C C . LEU A 1 464 ? -9.734 -17.667 35.890 1.00 58.72 464 LEU A C 1
ATOM 3568 O O . LEU A 1 464 ? -8.671 -17.865 35.311 1.00 58.72 464 LEU A O 1
ATOM 3572 N N . ARG A 1 465 ? -10.440 -16.547 35.691 1.00 58.53 465 ARG A N 1
ATOM 3573 C CA . ARG A 1 465 ? -10.091 -15.490 34.722 1.00 58.53 465 ARG A CA 1
ATOM 3574 C C . ARG A 1 465 ? -8.782 -14.771 35.041 1.00 58.53 465 ARG A C 1
ATOM 3576 O O . ARG A 1 465 ? -8.040 -14.465 34.115 1.00 58.53 465 ARG A O 1
ATOM 3583 N N . GLY A 1 466 ? -8.491 -14.521 36.320 1.00 63.41 466 GLY A N 1
ATOM 3584 C CA . GLY A 1 466 ? -7.226 -13.911 36.744 1.00 63.41 466 GLY A CA 1
ATOM 3585 C C . GLY A 1 466 ? -6.023 -14.805 36.410 1.00 63.41 466 GLY A C 1
ATOM 3586 O O . GLY A 1 466 ? -5.183 -14.397 35.609 1.00 63.41 466 GLY A O 1
ATOM 3587 N N . PRO A 1 467 ? -5.973 -16.045 36.936 1.00 64.62 467 PRO A N 1
ATOM 3588 C CA . PRO A 1 467 ? -4.931 -17.014 36.601 1.00 64.62 467 PRO A CA 1
ATOM 3589 C C . PRO A 1 467 ? -4.813 -17.301 35.100 1.00 64.62 467 PRO A C 1
ATOM 3591 O O . PRO A 1 467 ? -3.701 -17.346 34.590 1.00 64.62 467 PRO A O 1
ATOM 3594 N N . ALA A 1 468 ? -5.929 -17.417 34.368 1.00 63.41 468 ALA A N 1
ATOM 3595 C CA . ALA A 1 468 ? -5.898 -17.619 32.918 1.00 63.41 468 ALA A CA 1
ATOM 3596 C C . ALA A 1 468 ? -5.258 -16.435 32.172 1.00 63.41 468 ALA A C 1
ATOM 3598 O O . ALA A 1 468 ? -4.451 -16.653 31.274 1.00 63.41 468 ALA A O 1
ATOM 3599 N N . ALA A 1 469 ? -5.559 -15.189 32.559 1.00 63.47 469 ALA A N 1
ATOM 3600 C CA . ALA A 1 469 ? -4.926 -14.008 31.972 1.00 63.47 469 ALA A CA 1
ATOM 3601 C C . ALA A 1 469 ? -3.421 -13.926 32.290 1.00 63.47 469 ALA A C 1
ATOM 3603 O O . ALA A 1 469 ? -2.645 -13.523 31.428 1.00 63.47 469 ALA A O 1
ATOM 3604 N N . ILE A 1 470 ? -3.000 -14.347 33.489 1.00 64.75 470 ILE A N 1
ATOM 3605 C CA . ILE A 1 470 ? -1.581 -14.405 33.882 1.00 64.75 470 ILE A CA 1
ATOM 3606 C C . ILE A 1 470 ? -0.849 -15.524 33.127 1.00 64.75 470 ILE A C 1
ATOM 3608 O O . ILE A 1 470 ? 0.216 -15.282 32.572 1.00 64.75 470 ILE A O 1
ATOM 3612 N N . ALA A 1 471 ? -1.427 -16.723 33.022 1.00 66.94 471 ALA A N 1
ATOM 3613 C CA . ALA A 1 471 ? -0.843 -17.824 32.255 1.00 66.94 471 ALA A CA 1
ATOM 3614 C C . ALA A 1 471 ? -0.684 -17.457 30.768 1.00 66.94 471 ALA A C 1
ATOM 3616 O O . ALA A 1 471 ? 0.373 -17.676 30.183 1.00 66.94 471 ALA A O 1
ATOM 3617 N N . LEU A 1 472 ? -1.701 -16.819 30.181 1.00 65.19 472 LEU A N 1
ATOM 3618 C CA . LEU A 1 472 ? -1.680 -16.287 28.817 1.00 65.19 472 LEU A CA 1
ATOM 3619 C C . LEU A 1 472 ? -0.583 -15.224 28.626 1.00 65.19 472 LEU A C 1
ATOM 3621 O O . LEU A 1 472 ? 0.158 -15.266 27.646 1.00 65.19 472 LEU A O 1
ATOM 3625 N N . PHE A 1 473 ? -0.442 -14.305 29.587 1.00 65.12 473 PHE A N 1
ATOM 3626 C CA . PHE A 1 473 ? 0.623 -13.299 29.626 1.00 65.12 473 PHE A CA 1
ATOM 3627 C C . PHE A 1 473 ? 2.013 -13.952 29.686 1.00 65.12 473 PHE A C 1
ATOM 3629 O O . PHE A 1 473 ? 2.892 -13.575 28.915 1.00 65.12 473 PHE A O 1
ATOM 3636 N N . CYS A 1 474 ? 2.209 -14.967 30.535 1.00 65.44 474 CYS A N 1
ATOM 3637 C CA . CYS A 1 474 ? 3.467 -15.711 30.638 1.00 65.44 474 CYS A CA 1
ATOM 3638 C C . CYS A 1 474 ? 3.804 -16.474 29.348 1.00 65.44 474 CYS A C 1
ATOM 3640 O O . CYS A 1 474 ? 4.933 -16.380 28.873 1.00 65.44 474 CYS A O 1
ATOM 3642 N N . VAL A 1 475 ? 2.834 -17.171 28.742 1.00 67.88 475 VAL A N 1
ATOM 3643 C CA . VAL A 1 475 ? 3.023 -17.886 27.466 1.00 67.88 475 VAL A CA 1
ATOM 3644 C C . VAL A 1 475 ? 3.489 -16.932 26.364 1.00 67.88 475 VAL A C 1
ATOM 3646 O O . VAL A 1 475 ? 4.448 -17.237 25.663 1.00 67.88 475 VAL A O 1
ATOM 3649 N N . VAL A 1 476 ? 2.877 -15.750 26.242 1.00 66.19 476 VAL A N 1
ATOM 3650 C CA . VAL A 1 476 ? 3.280 -14.765 25.224 1.00 66.19 476 VAL A CA 1
ATOM 3651 C C . VAL A 1 476 ? 4.580 -14.039 25.605 1.00 66.19 476 VAL A C 1
ATOM 3653 O O . VAL A 1 476 ? 5.393 -13.739 24.738 1.00 66.19 476 VAL A O 1
ATOM 3656 N N . MET A 1 477 ? 4.875 -13.806 26.889 1.00 64.81 477 MET A N 1
ATOM 3657 C CA . MET A 1 477 ? 6.201 -13.311 27.305 1.00 64.81 477 MET A CA 1
ATOM 3658 C C . MET A 1 477 ? 7.329 -14.254 26.859 1.00 64.81 477 MET A C 1
ATOM 3660 O O . MET A 1 477 ? 8.338 -13.781 26.339 1.00 64.81 477 MET A O 1
ATOM 3664 N N . LEU A 1 478 ? 7.130 -15.571 26.967 1.00 66.44 478 LEU A N 1
ATOM 3665 C CA . LEU A 1 478 ? 8.110 -16.576 26.541 1.00 66.44 478 LEU A CA 1
ATOM 3666 C C . LEU A 1 478 ? 8.344 -16.596 25.020 1.00 66.44 478 LEU A C 1
ATOM 3668 O O . LEU A 1 478 ? 9.480 -16.810 24.591 1.00 66.44 478 LEU A O 1
ATOM 3672 N N . THR A 1 479 ? 7.331 -16.313 24.187 1.00 66.12 479 THR A N 1
ATOM 3673 C CA . THR A 1 479 ? 7.514 -16.302 22.719 1.00 66.12 479 THR A CA 1
ATOM 3674 C C . THR A 1 479 ? 8.533 -15.256 22.271 1.00 66.12 479 THR A C 1
ATOM 3676 O O . THR A 1 479 ? 9.288 -15.491 21.335 1.00 66.12 479 THR A O 1
ATOM 3679 N N . ASN A 1 480 ? 8.616 -14.131 22.980 1.00 61.44 480 ASN A N 1
ATOM 3680 C CA . ASN A 1 480 ? 9.529 -13.035 22.653 1.00 61.44 480 ASN A CA 1
ATOM 3681 C C . ASN A 1 480 ? 11.004 -13.338 23.001 1.00 61.44 480 ASN A C 1
ATOM 3683 O O . ASN A 1 480 ? 11.896 -12.622 22.559 1.00 61.44 480 ASN A O 1
ATOM 3687 N N . ILE A 1 481 ? 11.256 -14.388 23.795 1.00 63.19 481 ILE A N 1
ATOM 3688 C CA . ILE A 1 481 ? 12.600 -14.854 24.179 1.00 63.19 481 ILE A CA 1
ATOM 3689 C C . ILE A 1 481 ? 13.066 -15.984 23.245 1.00 63.19 481 ILE A C 1
ATOM 3691 O O . ILE A 1 481 ? 14.238 -16.041 22.883 1.00 63.19 481 ILE A O 1
ATOM 3695 N N . GLY A 1 482 ? 12.156 -16.878 22.836 1.00 57.62 482 GLY A N 1
ATOM 3696 C CA . GLY A 1 482 ? 12.481 -18.017 21.966 1.00 57.62 482 GLY A CA 1
ATOM 3697 C C . GLY A 1 482 ? 12.548 -17.698 20.465 1.00 57.62 482 GLY A C 1
ATOM 3698 O O . GLY A 1 482 ? 13.270 -18.368 19.728 1.00 57.62 482 GLY A O 1
ATOM 3699 N N . ILE A 1 483 ? 11.813 -16.688 19.989 1.00 64.12 483 ILE A N 1
ATOM 3700 C CA . ILE A 1 483 ? 11.703 -16.388 18.554 1.00 64.12 483 ILE A CA 1
ATOM 3701 C C . ILE A 1 483 ? 12.800 -15.412 18.117 1.00 64.12 483 ILE A C 1
ATOM 3703 O O . ILE A 1 483 ? 12.622 -14.193 18.139 1.00 64.12 483 ILE A O 1
ATOM 3707 N N . LYS A 1 484 ? 13.911 -15.959 17.617 1.00 60.50 484 LYS A N 1
ATOM 3708 C CA . LYS A 1 484 ? 14.745 -15.246 16.639 1.00 60.50 484 LYS A CA 1
ATOM 3709 C C . LYS A 1 484 ? 13.993 -15.220 15.303 1.00 60.50 484 LYS A C 1
ATOM 3711 O O . LYS A 1 484 ? 13.614 -16.307 14.870 1.00 60.50 484 LYS A O 1
ATOM 3716 N N . PRO A 1 485 ? 13.750 -14.064 14.656 1.00 61.03 485 PRO A N 1
ATOM 3717 C CA . PRO A 1 485 ? 13.145 -14.038 13.323 1.00 61.03 485 PRO A CA 1
ATOM 3718 C C . PRO A 1 485 ? 14.005 -14.811 12.313 1.00 61.03 485 PRO A C 1
ATOM 3720 O O . PRO A 1 485 ? 15.208 -14.968 12.521 1.00 61.03 485 PRO A O 1
ATOM 3723 N N . LEU A 1 486 ? 13.405 -15.277 11.213 1.00 56.59 486 LEU A N 1
ATOM 3724 C CA . LEU A 1 486 ? 14.184 -15.688 10.048 1.00 56.59 486 LEU A CA 1
ATOM 3725 C C . LEU A 1 486 ? 15.047 -14.512 9.574 1.00 56.59 486 LEU A C 1
ATOM 3727 O O . LEU A 1 486 ? 14.545 -13.404 9.388 1.00 56.59 486 LEU A O 1
ATOM 3731 N N . GLU A 1 487 ? 16.311 -14.783 9.268 1.00 52.06 487 GLU A N 1
ATOM 3732 C CA . GLU A 1 487 ? 17.193 -13.851 8.560 1.00 52.06 487 GLU A CA 1
ATOM 3733 C C . GLU A 1 487 ? 16.874 -13.857 7.048 1.00 52.06 487 GLU A C 1
ATOM 3735 O O . GLU A 1 487 ? 17.722 -14.165 6.211 1.00 52.06 487 GLU A O 1
ATOM 3740 N N . THR A 1 488 ? 15.623 -13.531 6.678 1.00 49.81 488 THR A N 1
ATOM 3741 C CA . THR A 1 488 ? 15.239 -13.292 5.268 1.00 49.81 488 THR A CA 1
ATOM 3742 C C . THR A 1 488 ? 15.852 -12.005 4.713 1.00 49.81 488 THR A C 1
ATOM 3744 O O . THR A 1 488 ? 15.974 -11.859 3.501 1.00 49.81 488 THR A O 1
ATOM 3747 N N . SER A 1 489 ? 16.273 -11.096 5.598 1.00 46.38 489 SER A N 1
ATOM 3748 C CA . SER A 1 489 ? 16.955 -9.835 5.291 1.00 46.38 489 SER A CA 1
ATOM 3749 C C . SER A 1 489 ? 18.441 -9.982 4.950 1.00 46.38 489 SER A C 1
ATOM 3751 O O . SER A 1 489 ? 19.074 -8.994 4.583 1.00 46.38 489 SER A O 1
ATOM 3753 N N . ALA A 1 490 ? 19.019 -11.182 5.046 1.00 51.47 490 ALA A N 1
ATOM 3754 C CA . ALA A 1 490 ? 20.328 -11.433 4.460 1.00 51.47 490 ALA A CA 1
ATOM 3755 C C . ALA A 1 490 ? 20.193 -11.421 2.928 1.00 51.47 490 ALA A C 1
ATOM 3757 O O . ALA A 1 490 ? 19.445 -12.225 2.365 1.00 51.47 490 ALA A O 1
ATOM 3758 N N . HIS A 1 491 ? 20.917 -10.516 2.261 1.00 58.81 491 HIS A N 1
ATOM 3759 C CA . HIS A 1 491 ? 20.969 -10.455 0.799 1.00 58.81 491 HIS A CA 1
ATOM 3760 C C . HIS A 1 491 ? 21.279 -11.843 0.210 1.00 58.81 491 HIS A C 1
ATOM 3762 O O . HIS A 1 491 ? 22.018 -12.644 0.796 1.00 58.81 491 HIS A O 1
ATOM 3768 N N . GLY A 1 492 ? 20.742 -12.123 -0.979 1.00 66.88 492 GLY A N 1
ATOM 3769 C CA . GLY A 1 492 ? 21.357 -13.153 -1.809 1.00 66.88 492 GLY A CA 1
ATOM 3770 C C . GLY A 1 492 ? 22.763 -12.708 -2.224 1.00 66.88 492 GLY A C 1
ATOM 3771 O O . GLY A 1 492 ? 23.073 -11.525 -2.180 1.00 66.88 492 GLY A O 1
ATOM 3772 N N . THR A 1 493 ? 23.621 -13.637 -2.622 1.00 74.38 493 THR A N 1
ATOM 3773 C CA . THR A 1 493 ? 24.967 -13.340 -3.130 1.00 74.38 493 THR A CA 1
ATOM 3774 C C . THR A 1 493 ? 25.102 -13.854 -4.558 1.00 74.38 493 THR A C 1
ATOM 3776 O O . THR A 1 493 ? 24.995 -15.064 -4.787 1.00 74.38 493 THR A O 1
ATOM 3779 N N . LEU A 1 494 ? 25.343 -12.959 -5.519 1.00 76.88 494 LEU A N 1
ATOM 3780 C CA . LEU A 1 494 ? 25.721 -13.316 -6.885 1.00 76.88 494 LEU A CA 1
ATOM 3781 C C . LEU A 1 494 ? 27.243 -13.414 -6.994 1.00 76.88 494 LEU A C 1
ATOM 3783 O O . LEU A 1 494 ? 27.950 -12.405 -6.906 1.00 76.88 494 LEU A O 1
ATOM 3787 N N . ASP A 1 495 ? 27.743 -14.610 -7.301 1.00 79.38 495 ASP A N 1
ATOM 3788 C CA . ASP A 1 495 ? 29.102 -14.746 -7.814 1.00 79.38 495 ASP A CA 1
ATOM 3789 C C . ASP A 1 495 ? 29.174 -14.173 -9.239 1.00 79.38 495 ASP A C 1
ATOM 3791 O O . ASP A 1 495 ? 28.844 -14.823 -10.233 1.00 79.38 495 ASP A O 1
ATOM 3795 N N . ARG A 1 496 ? 29.614 -12.916 -9.325 1.00 81.31 496 ARG A N 1
ATOM 3796 C CA . ARG A 1 496 ? 29.786 -12.173 -10.579 1.00 81.31 496 ARG A CA 1
ATOM 3797 C C . ARG A 1 496 ? 30.941 -12.689 -11.441 1.00 81.31 496 ARG A C 1
ATOM 3799 O O . ARG A 1 496 ? 30.958 -12.375 -12.630 1.00 81.31 496 ARG A O 1
ATOM 3806 N N . ALA A 1 497 ? 31.881 -13.461 -10.886 1.00 78.88 497 ALA A N 1
ATOM 3807 C CA . ALA A 1 497 ? 32.931 -14.121 -11.664 1.00 78.88 497 ALA A CA 1
ATOM 3808 C C . ALA A 1 497 ? 32.390 -15.359 -12.402 1.00 78.88 497 ALA A C 1
ATOM 3810 O O . ALA A 1 497 ? 32.876 -15.697 -13.479 1.00 78.88 497 ALA A O 1
ATOM 3811 N N . GLY A 1 498 ? 31.320 -15.971 -11.882 1.00 80.38 498 GLY A N 1
ATOM 3812 C CA . GLY A 1 498 ? 30.603 -17.087 -12.504 1.00 80.38 498 GLY A CA 1
ATOM 3813 C C . GLY A 1 498 ? 29.825 -16.764 -13.788 1.00 80.38 498 GLY A C 1
ATOM 3814 O O . GLY A 1 498 ? 29.252 -17.685 -14.376 1.00 80.38 498 GLY A O 1
ATOM 3815 N N . PHE A 1 499 ? 29.803 -15.498 -14.227 1.00 86.12 499 PHE A N 1
ATOM 3816 C CA . PHE A 1 499 ? 29.141 -15.035 -15.452 1.00 86.12 499 PHE A CA 1
ATOM 3817 C C . PHE A 1 499 ? 30.165 -14.342 -16.375 1.00 86.12 499 PHE A C 1
ATOM 3819 O O . PHE A 1 499 ? 30.637 -13.246 -16.046 1.00 86.12 499 PHE A O 1
ATOM 3826 N N . PRO A 1 500 ? 30.525 -14.931 -17.530 1.00 84.75 500 PRO A N 1
ATOM 3827 C CA . PRO A 1 500 ? 31.629 -14.457 -18.367 1.00 84.75 500 PRO A CA 1
ATOM 3828 C C . PRO A 1 500 ? 31.337 -13.088 -18.995 1.00 84.75 500 PRO A C 1
ATOM 3830 O O . PRO A 1 500 ? 30.225 -12.830 -19.441 1.00 84.75 500 PRO A O 1
ATOM 3833 N N . LYS A 1 501 ? 32.341 -12.204 -19.084 1.00 86.38 501 LYS A N 1
ATOM 3834 C CA . LYS A 1 501 ? 32.190 -10.897 -19.764 1.00 86.38 501 LYS A CA 1
ATOM 3835 C C . LYS A 1 501 ? 32.313 -10.962 -21.2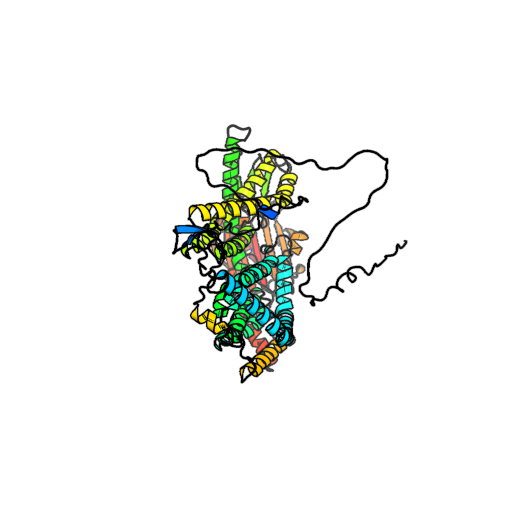93 1.00 86.38 501 LYS A C 1
ATOM 3837 O O . LYS A 1 501 ? 32.095 -9.953 -21.960 1.00 86.38 501 LYS A O 1
ATOM 3842 N N . HIS A 1 502 ? 32.678 -12.118 -21.836 1.00 87.12 502 HIS A N 1
ATOM 3843 C CA . HIS A 1 502 ? 32.881 -12.337 -23.264 1.00 87.12 502 HIS A CA 1
ATOM 3844 C C . HIS A 1 502 ? 32.413 -13.750 -23.633 1.00 87.12 502 HIS A C 1
ATOM 3846 O O . HIS A 1 502 ? 32.793 -14.709 -22.960 1.00 87.12 502 HIS A O 1
ATOM 3852 N N . ILE A 1 503 ? 31.578 -13.886 -24.667 1.00 86.94 503 ILE A N 1
ATOM 3853 C CA . ILE A 1 503 ? 30.967 -15.159 -25.085 1.00 86.94 503 ILE A CA 1
ATOM 3854 C C . ILE A 1 503 ? 31.028 -15.255 -26.613 1.00 86.94 503 ILE A C 1
ATOM 3856 O O . ILE A 1 503 ? 30.216 -14.648 -27.305 1.00 86.94 503 ILE A O 1
ATOM 3860 N N . GLU A 1 504 ? 31.961 -16.042 -27.152 1.00 86.50 504 GLU A N 1
ATOM 3861 C CA . GLU A 1 504 ? 32.195 -16.187 -28.602 1.00 86.50 504 GLU A CA 1
ATOM 3862 C C . GLU A 1 504 ? 32.441 -14.843 -29.323 1.00 86.50 504 GLU A C 1
ATOM 3864 O O . GLU A 1 504 ? 33.573 -14.372 -29.324 1.00 86.50 504 GLU A O 1
ATOM 3869 N N . ARG A 1 505 ? 31.400 -14.239 -29.921 1.00 86.31 505 ARG A N 1
ATOM 3870 C CA . ARG A 1 505 ? 31.419 -12.915 -30.580 1.00 86.31 505 ARG A CA 1
ATOM 3871 C C . ARG A 1 505 ? 30.878 -11.772 -29.709 1.00 86.31 505 ARG A C 1
ATOM 3873 O O . ARG A 1 505 ? 30.917 -10.622 -30.125 1.00 86.31 505 ARG A O 1
ATOM 3880 N N . TRP A 1 506 ? 30.294 -12.087 -28.554 1.00 86.44 506 TRP A N 1
ATOM 3881 C CA . TRP A 1 506 ? 29.609 -11.126 -27.693 1.00 86.44 506 TRP A CA 1
ATOM 3882 C C . TRP A 1 506 ? 30.576 -10.539 -26.666 1.00 86.44 506 TRP A C 1
ATOM 3884 O O . TRP A 1 506 ? 31.077 -11.260 -25.801 1.00 86.44 506 TRP A O 1
ATOM 3894 N N . THR A 1 507 ? 30.779 -9.226 -26.725 1.00 87.81 507 THR A N 1
ATOM 3895 C CA . THR A 1 507 ? 31.421 -8.428 -25.669 1.00 87.81 507 THR A CA 1
ATOM 3896 C C . THR A 1 507 ? 30.347 -7.913 -24.706 1.00 87.81 507 THR A C 1
ATOM 3898 O O . THR A 1 507 ? 29.161 -7.945 -25.032 1.00 87.81 507 THR A O 1
ATOM 3901 N N . SER A 1 508 ? 30.715 -7.473 -23.497 1.00 88.38 508 SER A N 1
ATOM 3902 C CA . SER A 1 508 ? 29.737 -6.936 -22.545 1.00 88.38 508 SER A CA 1
ATOM 3903 C C . SER A 1 508 ? 30.242 -5.801 -21.661 1.00 88.38 508 SER A C 1
ATOM 3905 O O . SER A 1 508 ? 31.440 -5.652 -21.415 1.00 88.38 508 SER A O 1
ATOM 3907 N N . GLN A 1 509 ? 29.287 -5.025 -21.148 1.00 88.00 509 GLN A N 1
ATOM 3908 C CA . GLN A 1 509 ? 29.495 -3.941 -20.195 1.00 88.00 509 GLN A CA 1
ATOM 3909 C C . GLN A 1 509 ? 28.567 -4.129 -18.989 1.00 88.00 509 GLN A C 1
ATOM 3911 O O . GLN A 1 509 ? 27.353 -4.257 -19.152 1.00 88.00 509 GLN A O 1
ATOM 3916 N N . ASP A 1 510 ? 29.139 -4.144 -17.780 1.00 87.44 510 ASP A N 1
ATOM 3917 C CA . ASP A 1 510 ? 28.364 -4.096 -16.534 1.00 87.44 510 ASP A CA 1
ATOM 3918 C C . ASP A 1 510 ? 27.853 -2.669 -16.302 1.00 87.44 510 ASP A C 1
ATOM 3920 O O . ASP A 1 510 ? 28.620 -1.708 -16.416 1.00 87.44 510 ASP A O 1
ATOM 3924 N N . PHE A 1 511 ? 26.593 -2.534 -15.900 1.00 81.50 511 PHE A N 1
ATOM 3925 C CA . PHE A 1 511 ? 26.021 -1.260 -15.481 1.00 81.50 511 PHE A CA 1
ATOM 3926 C C . PHE A 1 511 ? 25.986 -1.211 -13.957 1.00 81.50 511 PHE A C 1
ATOM 3928 O O . PHE A 1 511 ? 25.354 -2.036 -13.298 1.00 81.50 511 PHE A O 1
ATOM 3935 N N . LYS A 1 512 ? 26.697 -0.241 -13.372 1.00 74.06 512 LYS A N 1
ATOM 3936 C CA . LYS A 1 512 ? 26.627 -0.006 -11.931 1.00 74.06 512 LYS A CA 1
ATOM 3937 C C . LYS A 1 512 ? 25.387 0.831 -11.632 1.00 74.06 512 LYS A C 1
ATOM 3939 O O . LYS A 1 512 ? 25.337 2.004 -11.988 1.00 74.06 512 LYS A O 1
ATOM 3944 N N . GLN A 1 513 ? 24.429 0.217 -10.949 1.00 69.44 513 GLN A N 1
ATOM 3945 C CA . GLN A 1 513 ? 23.265 0.889 -10.384 1.00 69.44 513 GLN A CA 1
ATOM 3946 C C . GLN A 1 513 ? 23.692 2.053 -9.472 1.00 69.44 513 GLN A C 1
ATOM 3948 O O . GLN A 1 513 ? 24.716 1.977 -8.781 1.00 69.44 513 GLN A O 1
ATOM 3953 N N . ASP A 1 514 ? 22.936 3.149 -9.500 1.00 67.50 514 ASP A N 1
ATOM 3954 C CA . ASP A 1 514 ? 23.236 4.334 -8.704 1.00 67.50 514 ASP A CA 1
ATOM 3955 C C . ASP A 1 514 ? 23.048 4.073 -7.198 1.00 67.50 514 ASP A C 1
ATOM 3957 O O . ASP A 1 514 ? 22.381 3.126 -6.776 1.00 67.50 514 ASP A O 1
ATOM 3961 N N . ALA A 1 515 ? 23.648 4.930 -6.371 1.00 62.16 515 ALA A N 1
ATOM 3962 C CA . ALA A 1 515 ? 23.658 4.742 -4.923 1.00 62.16 515 ALA A CA 1
ATOM 3963 C C . ALA A 1 515 ? 22.271 4.861 -4.262 1.00 62.16 515 ALA A C 1
ATOM 3965 O O . ALA A 1 515 ? 22.096 4.337 -3.166 1.00 62.16 515 ALA A O 1
ATOM 3966 N N . ILE A 1 516 ? 21.299 5.527 -4.898 1.00 57.75 516 ILE A N 1
ATOM 3967 C CA . ILE A 1 516 ? 19.951 5.716 -4.350 1.00 57.75 516 ILE A CA 1
ATOM 3968 C C . ILE A 1 516 ? 19.100 4.488 -4.673 1.00 57.75 516 ILE A C 1
ATOM 3970 O O . ILE A 1 516 ? 18.549 3.882 -3.759 1.00 57.75 516 ILE A O 1
ATOM 3974 N N . THR A 1 517 ? 19.060 4.054 -5.936 1.00 58.88 517 THR A N 1
ATOM 3975 C CA . THR A 1 517 ? 18.336 2.836 -6.339 1.00 58.88 517 THR A CA 1
ATOM 3976 C C . THR A 1 517 ? 18.904 1.596 -5.643 1.00 58.88 517 THR A C 1
ATOM 3978 O O . THR A 1 517 ? 18.135 0.766 -5.162 1.00 58.88 517 THR A O 1
ATOM 3981 N N . ALA A 1 518 ? 20.230 1.501 -5.481 1.00 61.97 518 ALA A N 1
ATOM 3982 C CA . ALA A 1 518 ? 20.859 0.429 -4.704 1.00 61.97 518 ALA A CA 1
ATOM 3983 C C . ALA A 1 518 ? 20.533 0.499 -3.194 1.00 61.97 518 ALA A C 1
ATOM 3985 O O . ALA A 1 518 ? 20.498 -0.534 -2.525 1.00 61.97 518 ALA A O 1
ATOM 3986 N N . GLU A 1 519 ? 20.268 1.690 -2.641 1.00 57.75 519 GLU A N 1
ATOM 3987 C CA . GLU A 1 519 ? 19.790 1.839 -1.260 1.00 57.75 519 GLU A CA 1
ATOM 3988 C C . GLU A 1 519 ? 18.275 1.547 -1.116 1.00 57.75 519 GLU A C 1
ATOM 3990 O O . GLU A 1 519 ? 17.823 1.146 -0.036 1.00 57.75 519 GLU A O 1
ATOM 3995 N N . GLU A 1 520 ? 17.473 1.717 -2.171 1.00 53.91 520 GLU A N 1
ATOM 3996 C CA . GLU A 1 520 ? 16.047 1.362 -2.164 1.00 53.91 520 GLU A CA 1
ATOM 3997 C C . GLU A 1 520 ? 15.812 -0.141 -2.406 1.00 53.91 520 GLU A C 1
ATOM 3999 O O . GLU A 1 520 ? 14.993 -0.742 -1.707 1.00 53.91 520 GLU A O 1
ATOM 4004 N N . LEU A 1 521 ? 16.578 -0.786 -3.298 1.00 57.41 521 LEU A N 1
ATOM 4005 C CA . LEU A 1 521 ? 16.535 -2.231 -3.600 1.00 57.41 521 LEU A CA 1
ATOM 4006 C C . LEU A 1 521 ? 17.254 -3.101 -2.543 1.00 57.41 521 LEU A C 1
ATOM 4008 O O . LEU A 1 521 ? 17.930 -4.081 -2.856 1.00 57.41 521 LEU A O 1
ATOM 4012 N N . LYS A 1 522 ? 17.064 -2.752 -1.265 1.00 54.12 522 LYS A N 1
ATOM 4013 C CA . LYS A 1 522 ? 17.761 -3.211 -0.040 1.00 54.12 522 LYS A CA 1
ATOM 4014 C C . LYS A 1 522 ? 17.730 -4.720 0.282 1.00 54.12 522 LYS A C 1
ATOM 4016 O O . LYS A 1 522 ? 18.063 -5.106 1.398 1.00 54.12 522 LYS A O 1
ATOM 4021 N N . THR A 1 523 ? 17.296 -5.567 -0.645 1.00 55.16 523 THR A N 1
ATOM 4022 C CA . THR A 1 523 ? 16.940 -6.981 -0.429 1.00 55.16 523 THR A CA 1
ATOM 4023 C C . THR A 1 523 ? 17.500 -7.945 -1.484 1.00 55.16 523 THR A C 1
ATOM 4025 O O . THR A 1 523 ? 17.493 -9.156 -1.251 1.00 55.16 523 THR A O 1
ATOM 4028 N N . ALA A 1 524 ? 18.025 -7.443 -2.608 1.00 63.25 524 ALA A N 1
ATOM 4029 C CA . ALA A 1 524 ? 18.700 -8.243 -3.633 1.00 63.25 524 ALA A CA 1
ATOM 4030 C C . ALA A 1 524 ? 20.198 -7.918 -3.723 1.00 63.25 524 ALA A C 1
ATOM 4032 O O . ALA A 1 524 ? 20.643 -6.840 -3.335 1.00 63.25 524 ALA A O 1
ATOM 4033 N N . ASP A 1 525 ? 20.963 -8.851 -4.284 1.00 76.44 525 ASP A N 1
ATOM 4034 C CA . ASP A 1 525 ? 22.238 -8.576 -4.943 1.00 76.44 525 ASP A CA 1
ATOM 4035 C C . ASP A 1 525 ? 22.039 -8.739 -6.457 1.00 76.44 525 ASP A C 1
ATOM 4037 O O . ASP A 1 525 ? 21.475 -9.743 -6.900 1.00 76.44 525 ASP A O 1
ATOM 4041 N N . MET A 1 526 ? 22.435 -7.739 -7.248 1.00 79.38 526 MET A N 1
ATOM 4042 C CA . MET A 1 526 ? 22.015 -7.584 -8.649 1.00 79.38 526 MET A CA 1
ATOM 4043 C C . MET A 1 526 ? 23.204 -7.399 -9.603 1.00 79.38 526 MET A C 1
ATOM 4045 O O . MET A 1 526 ? 24.202 -6.750 -9.277 1.00 79.38 526 MET A O 1
ATOM 4049 N N . LEU A 1 527 ? 23.097 -7.980 -10.797 1.00 83.69 527 LEU A N 1
ATOM 4050 C CA . LEU A 1 527 ? 24.033 -7.811 -11.907 1.00 83.69 527 LEU A CA 1
ATOM 4051 C C . LEU A 1 527 ? 23.241 -7.426 -13.158 1.00 83.69 527 LEU A C 1
ATOM 4053 O O . LEU A 1 527 ? 22.598 -8.289 -13.751 1.00 83.69 527 LEU A O 1
ATOM 4057 N N . ASP A 1 528 ? 23.334 -6.159 -13.557 1.00 85.81 528 ASP A N 1
ATOM 4058 C CA . ASP A 1 528 ? 22.847 -5.663 -14.845 1.00 85.81 528 ASP A CA 1
ATOM 4059 C C . ASP A 1 528 ? 24.017 -5.557 -15.830 1.00 85.81 528 ASP A C 1
ATOM 4061 O O . ASP A 1 528 ? 25.053 -4.950 -15.534 1.00 85.81 528 ASP A O 1
ATOM 4065 N N . ARG A 1 529 ? 23.872 -6.170 -17.008 1.00 88.75 529 ARG A N 1
ATOM 4066 C CA . ARG A 1 529 ? 24.923 -6.240 -18.029 1.00 88.75 529 ARG A CA 1
ATOM 4067 C C . ARG A 1 529 ? 24.324 -6.244 -19.431 1.00 88.75 529 ARG A C 1
ATOM 4069 O O . ARG A 1 529 ? 23.484 -7.083 -19.734 1.00 88.75 529 ARG A O 1
ATOM 4076 N N . VAL A 1 530 ? 24.808 -5.378 -20.319 1.00 87.75 530 VAL A N 1
ATOM 4077 C CA . VAL A 1 530 ? 24.501 -5.472 -21.759 1.00 87.75 530 VAL A CA 1
ATOM 4078 C C . VAL A 1 530 ? 25.571 -6.314 -22.440 1.00 87.75 530 VAL A C 1
ATOM 4080 O O . VAL A 1 530 ? 26.758 -6.051 -22.253 1.00 87.75 530 VAL A O 1
ATOM 4083 N N . TYR A 1 531 ? 25.150 -7.283 -23.249 1.00 88.44 531 TYR A N 1
ATOM 4084 C CA . TYR A 1 531 ? 25.975 -7.944 -24.257 1.00 88.44 531 TYR A CA 1
ATOM 4085 C C . TYR A 1 531 ? 25.681 -7.343 -25.631 1.00 88.44 531 TYR A C 1
ATOM 4087 O O . TYR A 1 531 ? 24.525 -7.075 -25.955 1.00 88.44 531 TYR A O 1
ATOM 4095 N N . TYR A 1 532 ? 26.723 -7.157 -26.433 1.00 86.00 532 TYR A N 1
ATOM 4096 C CA . TYR A 1 532 ? 26.663 -6.623 -27.793 1.00 86.00 532 TYR A CA 1
ATOM 4097 C C . TYR A 1 532 ? 27.731 -7.291 -28.667 1.00 86.00 532 TYR A C 1
ATOM 4099 O O . TYR A 1 532 ? 28.735 -7.795 -28.152 1.00 86.00 532 TYR A O 1
ATOM 4107 N N . VAL A 1 533 ? 27.527 -7.305 -29.983 1.00 82.50 533 VAL A N 1
ATOM 4108 C CA . VAL A 1 533 ? 28.521 -7.828 -30.937 1.00 82.50 533 VAL A CA 1
ATOM 4109 C C . VAL A 1 533 ? 29.498 -6.720 -31.335 1.00 82.50 533 VAL A C 1
ATOM 4111 O O . VAL A 1 533 ? 30.707 -6.881 -31.175 1.00 82.50 533 VAL A O 1
ATOM 4114 N N . VAL A 1 534 ? 28.983 -5.557 -31.743 1.00 76.69 534 VAL A N 1
ATOM 4115 C CA . VAL A 1 534 ? 29.754 -4.315 -31.939 1.00 76.69 534 VAL A CA 1
ATOM 4116 C C . VAL A 1 534 ? 29.274 -3.247 -30.932 1.00 76.69 534 VAL A C 1
ATOM 4118 O O . VAL A 1 534 ? 28.106 -3.254 -30.541 1.00 76.69 534 VAL A O 1
ATOM 4121 N N . PRO A 1 535 ? 30.121 -2.323 -30.440 1.00 67.94 535 PRO A N 1
ATOM 4122 C CA . PRO A 1 535 ? 29.635 -1.185 -29.658 1.00 67.94 535 PRO A CA 1
ATOM 4123 C C . PRO A 1 535 ? 28.624 -0.353 -30.465 1.00 67.94 535 PRO A C 1
ATOM 4125 O O . PRO A 1 535 ? 28.905 0.018 -31.602 1.00 67.94 535 PRO A O 1
ATOM 4128 N N . ASN A 1 536 ? 27.469 -0.049 -29.865 1.00 64.94 536 ASN A N 1
ATOM 4129 C CA . ASN A 1 536 ? 26.314 0.615 -30.498 1.00 64.94 536 ASN A CA 1
ATOM 4130 C C . ASN A 1 536 ? 25.654 -0.159 -31.665 1.00 64.94 536 ASN A C 1
ATOM 4132 O O . ASN A 1 536 ? 24.895 0.427 -32.436 1.00 64.94 536 ASN A O 1
ATOM 4136 N N . ASP A 1 537 ? 25.902 -1.465 -31.781 1.00 66.56 537 ASP A N 1
ATOM 4137 C CA . ASP A 1 537 ? 25.124 -2.380 -32.627 1.00 66.56 537 ASP A CA 1
ATOM 4138 C C . ASP A 1 537 ? 23.658 -2.432 -32.153 1.00 66.56 537 ASP A C 1
ATOM 4140 O O . ASP A 1 537 ? 23.435 -2.485 -30.938 1.00 66.56 537 ASP A O 1
ATOM 4144 N N . PRO A 1 538 ? 22.645 -2.467 -33.041 1.00 64.06 538 PRO A N 1
ATOM 4145 C CA . PRO A 1 538 ? 21.306 -2.889 -32.642 1.00 64.06 538 PRO A CA 1
ATOM 4146 C C . PRO A 1 538 ? 21.302 -4.290 -32.005 1.00 64.06 538 PRO A C 1
ATOM 4148 O O . PRO A 1 538 ? 20.515 -4.512 -31.086 1.00 64.06 538 PRO A O 1
ATOM 4151 N N . GLU A 1 539 ? 22.177 -5.225 -32.416 1.00 75.00 539 GLU A N 1
ATOM 4152 C CA . GLU A 1 539 ? 22.241 -6.587 -31.867 1.00 75.00 539 GLU A CA 1
ATOM 4153 C C . GLU A 1 539 ? 22.779 -6.628 -30.421 1.00 75.00 539 GLU A C 1
ATOM 4155 O O . GLU A 1 539 ? 23.924 -6.990 -30.137 1.00 75.00 539 GLU A O 1
ATOM 4160 N N . THR A 1 540 ? 21.898 -6.263 -29.485 1.00 82.69 540 THR A N 1
ATOM 4161 C CA . THR A 1 540 ? 22.135 -6.215 -28.040 1.00 82.69 540 THR A CA 1
ATOM 4162 C C . THR A 1 540 ? 21.182 -7.125 -27.265 1.00 82.69 540 THR A C 1
ATOM 4164 O O . THR A 1 540 ? 19.988 -7.223 -27.563 1.00 82.69 540 THR A O 1
ATOM 4167 N N . VAL A 1 541 ? 21.710 -7.758 -26.213 1.00 86.81 541 VAL A N 1
ATOM 4168 C CA . VAL A 1 541 ? 20.924 -8.469 -25.196 1.00 86.81 541 VAL A CA 1
ATOM 4169 C C . VAL A 1 541 ? 21.301 -7.930 -23.821 1.00 86.81 541 VAL A C 1
ATOM 4171 O O . VAL A 1 541 ? 22.435 -8.068 -23.363 1.00 86.81 541 VAL A O 1
ATOM 4174 N N . HIS A 1 542 ? 20.340 -7.306 -23.153 1.00 87.56 542 HIS A N 1
ATOM 4175 C CA . HIS A 1 542 ? 20.452 -6.848 -21.777 1.00 87.56 542 HIS A CA 1
ATOM 4176 C C . HIS A 1 542 ? 20.091 -7.996 -20.827 1.00 87.56 542 HIS A C 1
ATOM 4178 O O . HIS A 1 542 ? 19.068 -8.662 -20.986 1.00 87.56 542 HIS A O 1
ATOM 4184 N N . VAL A 1 543 ? 20.961 -8.256 -19.854 1.00 88.75 543 VAL A N 1
ATOM 4185 C CA . VAL A 1 543 ? 20.870 -9.374 -18.915 1.00 88.75 543 VAL A CA 1
ATOM 4186 C C . VAL A 1 543 ? 20.855 -8.819 -17.499 1.00 88.75 543 VAL A C 1
ATOM 4188 O O . VAL A 1 543 ? 21.867 -8.297 -17.029 1.00 88.75 543 VAL A O 1
ATOM 4191 N N . SER A 1 544 ? 19.722 -8.976 -16.818 1.00 87.56 544 SER A N 1
ATOM 4192 C CA . SER A 1 544 ? 19.574 -8.658 -15.396 1.00 87.56 544 SER A CA 1
ATOM 4193 C C . SER A 1 544 ? 19.481 -9.953 -14.601 1.00 87.56 544 SER A C 1
ATOM 4195 O O . SER A 1 544 ? 18.553 -10.747 -14.778 1.00 87.56 544 SER A O 1
ATOM 4197 N N . LEU A 1 545 ? 20.436 -10.169 -13.701 1.00 86.25 545 LEU A N 1
ATOM 4198 C CA . LEU A 1 545 ? 20.391 -11.244 -12.713 1.00 86.25 545 LEU A CA 1
ATOM 4199 C C . LEU A 1 545 ? 20.157 -10.657 -11.326 1.00 86.25 545 LEU A C 1
ATOM 4201 O O . LEU A 1 545 ? 20.684 -9.594 -10.996 1.00 86.25 545 LEU A O 1
ATOM 4205 N N . SER A 1 546 ? 19.401 -11.354 -10.482 1.00 83.06 546 SER A N 1
ATOM 4206 C CA . SER A 1 546 ? 19.162 -10.911 -9.103 1.00 83.06 546 SER A CA 1
ATOM 4207 C C . SER A 1 546 ? 19.088 -12.098 -8.154 1.00 83.06 546 SER A C 1
ATOM 4209 O O . SER A 1 546 ? 18.313 -13.020 -8.393 1.00 83.06 546 SER A O 1
ATOM 4211 N N . ALA A 1 547 ? 19.858 -12.071 -7.068 1.00 80.62 547 ALA A N 1
ATOM 4212 C CA . ALA A 1 547 ? 19.795 -13.055 -5.993 1.00 80.62 547 ALA A CA 1
ATOM 4213 C C . ALA A 1 547 ? 19.154 -12.452 -4.740 1.00 80.62 547 ALA A C 1
ATOM 4215 O O . ALA A 1 547 ? 19.575 -11.395 -4.274 1.00 80.62 547 ALA A O 1
ATOM 4216 N N . ALA A 1 548 ? 18.188 -13.153 -4.149 1.00 75.31 548 ALA A N 1
ATOM 4217 C CA . ALA A 1 548 ? 17.553 -12.752 -2.895 1.00 75.31 548 ALA A CA 1
ATOM 4218 C C . ALA A 1 548 ? 17.146 -13.963 -2.043 1.00 75.31 548 ALA A C 1
ATOM 4220 O O . ALA A 1 548 ? 17.009 -15.085 -2.543 1.00 75.31 548 ALA A O 1
ATOM 4221 N N . ARG A 1 549 ? 16.927 -13.728 -0.744 1.00 70.19 549 ARG A N 1
ATOM 4222 C CA . ARG A 1 549 ? 16.339 -14.708 0.190 1.00 70.19 549 ARG A CA 1
ATOM 4223 C C . ARG A 1 549 ? 14.855 -14.450 0.492 1.00 70.19 549 ARG A C 1
ATOM 4225 O O . ARG A 1 549 ? 14.201 -15.305 1.086 1.00 70.19 549 ARG A O 1
ATOM 4232 N N . ASP A 1 550 ? 14.307 -13.321 0.037 1.00 65.00 550 ASP A N 1
ATOM 4233 C CA . ASP A 1 550 ? 12.881 -12.984 0.122 1.00 65.00 550 ASP A CA 1
ATOM 4234 C C . ASP A 1 550 ? 12.326 -12.571 -1.254 1.00 65.00 550 ASP A C 1
ATOM 4236 O O . ASP A 1 550 ? 13.049 -12.067 -2.112 1.00 65.00 550 ASP A O 1
ATOM 4240 N N . THR A 1 551 ? 11.029 -12.789 -1.469 1.00 60.53 551 THR A N 1
ATOM 4241 C CA . THR A 1 551 ? 10.343 -12.561 -2.755 1.00 60.53 551 THR A CA 1
ATOM 4242 C C . THR A 1 551 ? 10.091 -11.100 -3.068 1.00 60.53 551 THR A C 1
ATOM 4244 O O . THR A 1 551 ? 9.853 -10.731 -4.216 1.00 60.53 551 THR A O 1
ATOM 4247 N N . ASP A 1 552 ? 10.092 -10.279 -2.026 1.00 62.09 552 ASP A N 1
ATOM 4248 C CA . ASP A 1 552 ? 9.722 -8.869 -2.079 1.00 62.09 552 ASP A CA 1
ATOM 4249 C C . ASP A 1 552 ? 10.884 -8.019 -2.648 1.00 62.09 552 ASP A C 1
ATOM 4251 O O . ASP A 1 552 ? 10.736 -6.823 -2.872 1.00 62.09 552 ASP A O 1
ATOM 4255 N N . ALA A 1 553 ? 12.017 -8.670 -2.947 1.00 65.94 553 ALA A N 1
ATOM 4256 C CA . ALA A 1 553 ? 13.136 -8.174 -3.744 1.00 65.94 553 ALA A CA 1
ATOM 4257 C C . ALA A 1 553 ? 12.929 -8.290 -5.270 1.00 65.94 553 ALA A C 1
ATOM 4259 O O . ALA A 1 553 ? 13.707 -7.733 -6.041 1.00 65.94 553 ALA A O 1
ATOM 4260 N N . PHE A 1 554 ? 11.915 -9.039 -5.723 1.00 72.50 554 PHE A N 1
ATOM 4261 C CA . PHE A 1 554 ? 11.630 -9.241 -7.144 1.00 72.50 554 PHE A CA 1
ATOM 4262 C C . PHE A 1 554 ? 10.354 -8.501 -7.553 1.00 72.50 554 PHE A C 1
ATOM 4264 O O . PHE A 1 554 ? 9.255 -8.813 -7.076 1.00 72.50 554 PHE A O 1
ATOM 4271 N N . HIS A 1 555 ? 10.496 -7.554 -8.478 1.00 73.31 555 HIS A N 1
ATOM 4272 C CA . HIS A 1 555 ? 9.373 -6.902 -9.147 1.00 73.31 555 HIS A CA 1
ATOM 4273 C C . HIS A 1 555 ? 8.821 -7.772 -10.285 1.00 73.31 555 HIS A C 1
ATOM 4275 O O . HIS A 1 555 ? 9.551 -8.552 -10.897 1.00 73.31 555 HIS A O 1
ATOM 4281 N N . ASP A 1 556 ? 7.523 -7.632 -10.561 1.00 77.75 556 ASP A N 1
ATOM 4282 C CA . ASP A 1 556 ? 6.828 -8.356 -11.627 1.00 77.75 556 ASP A CA 1
ATOM 4283 C C . ASP A 1 556 ? 6.966 -7.591 -12.959 1.00 77.75 556 ASP A C 1
ATOM 4285 O O . ASP A 1 556 ? 6.508 -6.442 -13.030 1.00 77.75 556 ASP A O 1
ATOM 4289 N N . PRO A 1 557 ? 7.553 -8.168 -14.028 1.00 81.00 557 PRO A N 1
ATOM 4290 C CA . PRO A 1 557 ? 7.666 -7.490 -15.320 1.00 81.00 557 PRO A CA 1
ATOM 4291 C C . PRO A 1 557 ? 6.328 -6.996 -15.878 1.00 81.00 557 PRO A C 1
ATOM 4293 O O . PRO A 1 557 ? 6.293 -5.928 -16.486 1.00 81.00 557 PRO A O 1
ATOM 4296 N N . HIS A 1 558 ? 5.224 -7.688 -15.579 1.00 80.44 558 HIS A N 1
ATOM 4297 C CA . HIS A 1 558 ? 3.862 -7.280 -15.940 1.00 80.44 558 HIS A CA 1
ATOM 4298 C C . HIS A 1 558 ? 3.429 -5.935 -15.334 1.00 80.44 558 HIS A C 1
ATOM 4300 O O . HIS A 1 558 ? 2.616 -5.231 -15.928 1.00 80.44 558 HIS A O 1
ATOM 4306 N N . SER A 1 559 ? 3.968 -5.551 -14.171 1.00 70.75 559 SER A N 1
ATOM 4307 C CA . SER A 1 559 ? 3.741 -4.225 -13.576 1.00 70.75 559 SER A CA 1
ATOM 4308 C C . SER A 1 559 ? 4.751 -3.191 -14.087 1.00 70.75 559 SER A C 1
ATOM 4310 O O . SER A 1 559 ? 4.407 -2.020 -14.253 1.00 70.75 559 SER A O 1
ATOM 4312 N N . CYS A 1 560 ? 5.999 -3.600 -14.339 1.00 75.81 560 CYS A N 1
ATOM 4313 C CA . CYS A 1 560 ? 7.083 -2.686 -14.708 1.00 75.81 560 CYS A CA 1
ATOM 4314 C C . CYS A 1 560 ? 7.081 -2.274 -16.190 1.00 75.81 560 CYS A C 1
ATOM 4316 O O . CYS A 1 560 ? 7.334 -1.105 -16.483 1.00 75.81 560 CYS A O 1
ATOM 4318 N N . LEU A 1 561 ? 6.796 -3.193 -17.123 1.00 78.44 561 LEU A N 1
ATOM 4319 C CA . LEU A 1 561 ? 6.808 -2.908 -18.564 1.00 78.44 561 LEU A CA 1
ATOM 4320 C C . LEU A 1 561 ? 5.768 -1.836 -18.957 1.00 78.44 561 LEU A C 1
ATOM 4322 O O . LEU A 1 561 ? 6.191 -0.830 -19.539 1.00 78.44 561 LEU A O 1
ATOM 4326 N N . PRO A 1 562 ? 4.476 -1.930 -18.566 1.00 75.38 562 PRO A N 1
ATOM 4327 C CA . PRO A 1 562 ? 3.492 -0.881 -18.848 1.00 75.38 562 PRO A CA 1
ATOM 4328 C C . PRO A 1 562 ? 3.839 0.458 -18.194 1.00 75.38 562 PRO A C 1
ATOM 4330 O O . PRO A 1 562 ? 3.656 1.509 -18.806 1.00 75.38 562 PRO A O 1
ATOM 4333 N N . GLY A 1 563 ? 4.413 0.433 -16.984 1.00 65.31 563 GLY A N 1
ATOM 4334 C CA . GLY A 1 563 ? 4.920 1.637 -16.323 1.00 65.31 563 GLY A CA 1
ATOM 4335 C C . GLY A 1 563 ? 5.984 2.356 -17.162 1.00 65.31 563 GLY A C 1
ATOM 4336 O O . GLY A 1 563 ? 5.906 3.565 -17.373 1.00 65.31 563 GLY A O 1
ATOM 4337 N N . GLY A 1 564 ? 6.930 1.599 -17.725 1.00 68.56 564 GLY A N 1
ATOM 4338 C CA . GLY A 1 564 ? 7.982 2.118 -18.604 1.00 68.56 564 GLY A CA 1
ATOM 4339 C C . GLY A 1 564 ? 7.513 2.652 -19.965 1.00 68.56 564 GLY A C 1
ATOM 4340 O O . GLY A 1 564 ? 8.322 3.280 -20.652 1.00 68.56 564 GLY A O 1
ATOM 4341 N N . GLY A 1 565 ? 6.245 2.432 -20.335 1.00 70.94 565 GLY A N 1
AT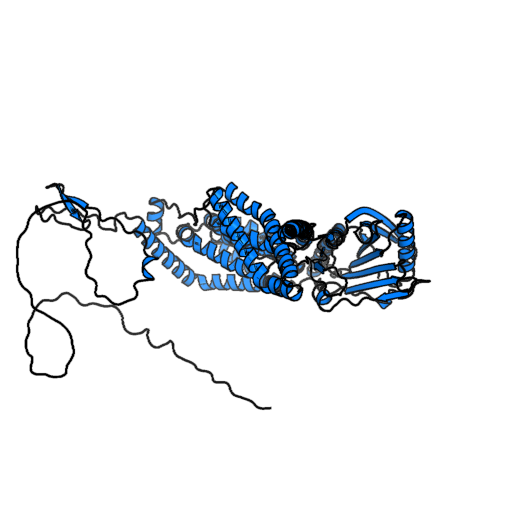OM 4342 C CA . GLY A 1 565 ? 5.671 2.814 -21.630 1.00 70.94 565 GLY A CA 1
ATOM 4343 C C . GLY A 1 565 ? 5.584 1.701 -22.663 1.00 70.94 565 GLY A C 1
ATOM 4344 O O . GLY A 1 565 ? 5.475 2.010 -23.842 1.00 70.94 565 GLY A O 1
ATOM 4345 N N . ASN A 1 566 ? 5.623 0.439 -22.231 1.00 80.19 566 ASN A N 1
ATOM 4346 C CA . ASN A 1 566 ? 5.568 -0.715 -23.120 1.00 80.19 566 ASN A CA 1
ATOM 4347 C C . ASN A 1 566 ? 4.192 -1.393 -23.056 1.00 80.19 566 ASN A C 1
ATOM 4349 O O . ASN A 1 566 ? 3.780 -1.836 -21.980 1.00 80.19 566 ASN A O 1
ATOM 4353 N N . SER A 1 567 ? 3.501 -1.509 -24.188 1.00 80.44 567 SER A N 1
ATOM 4354 C CA . SER A 1 567 ? 2.391 -2.456 -24.344 1.00 80.44 567 SER A CA 1
ATOM 4355 C C . SER A 1 567 ? 2.941 -3.877 -24.224 1.00 80.44 567 SER A C 1
ATOM 4357 O O . SER A 1 567 ? 4.025 -4.145 -24.725 1.00 80.44 567 SER A O 1
ATOM 4359 N N . ILE A 1 568 ? 2.230 -4.781 -23.546 1.00 84.88 568 ILE A N 1
ATOM 4360 C CA . ILE A 1 568 ? 2.521 -6.222 -23.609 1.00 84.88 568 ILE A CA 1
ATOM 4361 C C . ILE A 1 568 ? 1.558 -6.793 -24.643 1.00 84.88 568 ILE A C 1
ATOM 4363 O O . ILE A 1 568 ? 0.344 -6.744 -24.436 1.00 84.88 568 ILE A O 1
ATOM 4367 N N . ASP A 1 569 ? 2.110 -7.284 -25.746 1.00 85.19 569 ASP A N 1
ATOM 4368 C CA . ASP A 1 569 ? 1.360 -7.701 -26.932 1.00 85.19 569 ASP A CA 1
ATOM 4369 C C . ASP A 1 569 ? 1.111 -9.216 -26.932 1.00 85.19 569 ASP A C 1
ATOM 4371 O O . ASP A 1 569 ? 0.048 -9.679 -27.346 1.00 85.19 569 ASP A O 1
ATOM 4375 N N . GLU A 1 570 ? 2.056 -9.987 -26.383 1.00 86.94 570 GLU A N 1
ATOM 4376 C CA . GLU A 1 570 ? 1.928 -11.426 -26.145 1.00 86.94 570 GLU A CA 1
ATOM 4377 C C . GLU A 1 570 ? 2.551 -11.813 -24.791 1.00 86.94 570 GLU A C 1
ATOM 4379 O O . GLU A 1 570 ? 3.613 -11.309 -24.423 1.00 86.94 570 GLU A O 1
ATOM 4384 N N . ASP A 1 571 ? 1.907 -12.738 -24.071 1.00 91.88 571 ASP A N 1
ATOM 4385 C CA . ASP A 1 571 ? 2.436 -13.441 -22.893 1.00 91.88 571 ASP A CA 1
ATOM 4386 C C . ASP A 1 571 ? 2.354 -14.954 -23.150 1.00 91.88 571 ASP A C 1
ATOM 4388 O O . ASP A 1 571 ? 1.259 -15.522 -23.228 1.00 91.88 571 ASP A O 1
ATOM 4392 N N . LYS A 1 572 ? 3.511 -15.611 -23.321 1.00 91.50 572 LYS A N 1
ATOM 4393 C CA . LYS A 1 572 ? 3.605 -17.059 -23.573 1.00 91.50 572 LYS A CA 1
ATOM 4394 C C . LYS A 1 572 ? 4.669 -17.736 -22.712 1.00 91.50 572 LYS A C 1
ATOM 4396 O O . LYS A 1 572 ? 5.782 -17.245 -22.545 1.00 91.50 572 LYS A O 1
ATOM 4401 N N . VAL A 1 573 ? 4.358 -18.927 -22.193 1.00 91.19 573 VAL A N 1
ATOM 4402 C CA . VAL A 1 573 ? 5.321 -19.738 -21.426 1.00 91.19 573 VAL A CA 1
ATOM 4403 C C . VAL A 1 573 ? 6.091 -20.667 -22.364 1.00 91.19 573 VAL A C 1
ATOM 4405 O O . VAL A 1 573 ? 5.546 -21.655 -22.856 1.00 91.19 573 VAL A O 1
ATOM 4408 N N . ILE A 1 574 ? 7.377 -20.378 -22.559 1.00 91.62 574 ILE A N 1
ATOM 4409 C CA . ILE A 1 574 ? 8.307 -21.160 -23.383 1.00 91.62 574 ILE A CA 1
ATOM 4410 C C . ILE A 1 574 ? 9.070 -22.201 -22.545 1.00 91.62 574 ILE A C 1
ATOM 4412 O O . ILE A 1 574 ? 9.095 -22.148 -21.310 1.00 91.62 574 ILE A O 1
ATOM 4416 N N . THR A 1 575 ? 9.698 -23.171 -23.217 1.00 91.88 575 THR A N 1
ATOM 4417 C CA . THR A 1 575 ? 10.465 -24.252 -22.571 1.00 91.88 575 THR A CA 1
ATOM 4418 C C . THR A 1 575 ? 11.885 -24.317 -23.126 1.00 91.88 575 THR A C 1
ATOM 4420 O O . THR A 1 575 ? 12.109 -24.768 -24.246 1.00 91.88 575 THR A O 1
ATOM 4423 N N . LEU A 1 576 ? 12.852 -23.891 -22.313 1.00 90.62 576 LEU A N 1
ATOM 4424 C CA . LEU A 1 576 ? 14.269 -23.843 -22.659 1.00 90.62 576 LEU A CA 1
ATOM 4425 C C . LEU A 1 576 ? 14.985 -25.102 -22.156 1.00 90.62 576 LEU A C 1
ATOM 4427 O O . LEU A 1 576 ? 14.954 -25.413 -20.962 1.00 90.62 576 LEU A O 1
ATOM 4431 N N . ASN A 1 577 ? 15.665 -25.801 -23.064 1.00 90.62 577 ASN A N 1
ATOM 4432 C CA . ASN A 1 577 ? 16.469 -26.984 -22.754 1.00 90.62 577 ASN A CA 1
ATOM 4433 C C . ASN A 1 577 ? 17.960 -26.617 -22.785 1.00 90.62 577 ASN A C 1
ATOM 4435 O O . ASN A 1 577 ? 18.434 -26.040 -23.767 1.00 90.62 577 ASN A O 1
ATOM 4439 N N . PHE A 1 578 ? 18.700 -26.967 -21.732 1.00 88.38 578 PHE A N 1
ATOM 4440 C CA . PHE A 1 578 ? 20.135 -26.697 -21.622 1.00 88.38 578 PHE A CA 1
ATOM 4441 C C . PHE A 1 578 ? 20.895 -27.970 -21.249 1.00 88.38 578 PHE A C 1
ATOM 4443 O O . PHE A 1 578 ? 20.610 -28.572 -20.216 1.00 88.38 578 PHE A O 1
ATOM 4450 N N . ASP A 1 579 ? 21.889 -28.352 -22.052 1.00 84.56 579 ASP A N 1
ATOM 4451 C CA . ASP A 1 579 ? 22.726 -29.540 -21.806 1.00 84.56 579 ASP A CA 1
ATOM 4452 C C . ASP A 1 579 ? 23.935 -29.238 -20.905 1.00 84.56 579 ASP A C 1
ATOM 4454 O O . ASP A 1 579 ? 24.423 -30.103 -20.176 1.00 84.56 579 ASP A O 1
ATOM 4458 N N . LYS A 1 580 ? 24.412 -27.987 -20.938 1.00 80.00 580 LYS A N 1
ATOM 4459 C CA . LYS A 1 580 ? 25.544 -27.461 -20.159 1.00 80.00 580 LYS A CA 1
ATOM 4460 C C . LYS A 1 580 ? 25.074 -26.308 -19.257 1.00 80.00 580 LYS A C 1
ATOM 4462 O O . LYS A 1 580 ? 24.161 -25.595 -19.661 1.00 80.00 580 LYS A O 1
ATOM 4467 N N . PRO A 1 581 ? 25.665 -26.100 -18.062 1.00 73.06 581 PRO A N 1
ATOM 4468 C CA . PRO A 1 581 ? 26.703 -26.927 -17.433 1.00 73.06 581 PRO A CA 1
ATOM 4469 C C . PRO A 1 581 ? 26.187 -28.297 -16.952 1.00 73.06 581 PRO A C 1
ATOM 4471 O O . PRO A 1 581 ? 26.986 -29.163 -16.612 1.00 73.06 581 PRO A O 1
ATOM 4474 N N . ARG A 1 582 ? 24.865 -28.513 -16.944 1.00 79.56 582 ARG A N 1
ATOM 4475 C CA . ARG A 1 582 ? 24.219 -29.810 -16.696 1.00 79.56 582 ARG A CA 1
ATOM 4476 C C . ARG A 1 582 ? 22.852 -29.883 -17.390 1.00 79.56 582 ARG A C 1
ATOM 4478 O O . ARG A 1 582 ? 22.192 -28.843 -17.425 1.00 79.56 582 ARG A O 1
ATOM 4485 N N . PRO A 1 583 ? 22.390 -31.069 -17.837 1.00 84.31 583 PRO A N 1
ATOM 4486 C CA . PRO A 1 583 ? 21.063 -31.248 -18.418 1.00 84.31 583 PRO A CA 1
ATOM 4487 C C . PRO A 1 583 ? 19.946 -30.699 -17.527 1.00 84.31 583 PRO A C 1
ATOM 4489 O O . PRO A 1 583 ? 19.841 -31.044 -16.345 1.00 84.31 583 PRO A O 1
ATOM 4492 N N . MET A 1 584 ? 19.116 -29.828 -18.093 1.00 85.06 584 MET A N 1
ATOM 4493 C CA . MET A 1 584 ? 17.977 -29.222 -17.412 1.00 85.06 584 MET A CA 1
ATOM 4494 C C . MET A 1 584 ? 16.929 -28.701 -18.399 1.00 85.06 584 MET A C 1
ATOM 4496 O O . MET A 1 584 ? 17.252 -28.240 -19.492 1.00 85.06 584 MET A O 1
ATOM 4500 N N . ILE A 1 585 ? 15.679 -28.709 -17.946 1.00 88.19 585 ILE A N 1
ATOM 4501 C CA . ILE A 1 585 ? 14.538 -28.073 -18.605 1.00 88.19 585 ILE A CA 1
ATOM 4502 C C . ILE A 1 585 ? 14.128 -26.876 -17.742 1.00 88.19 585 ILE A C 1
ATOM 4504 O O . ILE A 1 585 ? 14.091 -26.985 -16.512 1.00 88.19 585 ILE A O 1
ATOM 4508 N N . VAL A 1 586 ? 13.853 -25.735 -18.367 1.00 89.12 586 VAL A N 1
ATOM 4509 C CA . VAL A 1 586 ? 13.431 -24.492 -17.710 1.00 89.12 586 VAL A CA 1
ATOM 4510 C C . VAL A 1 586 ? 12.153 -23.995 -18.369 1.00 89.12 586 VAL A C 1
ATOM 4512 O O . VAL A 1 586 ? 12.111 -23.804 -19.580 1.00 89.12 586 VAL A O 1
ATOM 4515 N N . ARG A 1 587 ? 11.111 -23.760 -17.567 1.00 90.69 587 ARG A N 1
ATOM 4516 C CA . ARG A 1 587 ? 9.908 -23.046 -18.015 1.00 90.69 587 ARG A CA 1
ATOM 4517 C C . ARG A 1 587 ? 10.102 -21.562 -17.734 1.00 90.69 587 ARG A C 1
ATOM 4519 O O . ARG A 1 587 ? 10.306 -21.198 -16.576 1.00 90.69 587 ARG A O 1
ATOM 4526 N N . ALA A 1 588 ? 10.044 -20.748 -18.778 1.00 90.75 588 ALA A N 1
ATOM 4527 C CA . ALA A 1 588 ? 10.247 -19.305 -18.723 1.00 90.75 588 ALA A CA 1
ATOM 4528 C C . ALA A 1 588 ? 9.039 -18.583 -19.322 1.00 90.75 588 ALA A C 1
ATOM 4530 O O . ALA A 1 588 ? 8.409 -19.105 -20.240 1.00 90.75 588 ALA A O 1
ATOM 4531 N N . THR A 1 589 ? 8.725 -17.392 -18.823 1.00 93.12 589 THR A N 1
ATOM 4532 C CA . THR A 1 589 ? 7.763 -16.508 -19.487 1.00 93.12 589 THR A CA 1
ATOM 4533 C C . THR A 1 589 ? 8.503 -15.696 -20.544 1.00 93.12 589 THR A C 1
ATOM 4535 O O . THR A 1 589 ? 9.571 -15.139 -20.280 1.00 93.12 589 THR A O 1
ATOM 4538 N N . CYS A 1 590 ? 7.932 -15.650 -21.743 1.00 91.69 590 CYS A N 1
ATOM 4539 C CA . CYS A 1 590 ? 8.319 -14.778 -22.835 1.00 91.69 590 CYS A CA 1
ATOM 4540 C C . CYS A 1 590 ? 7.212 -13.739 -23.026 1.00 91.69 590 CYS A C 1
ATOM 4542 O O . CYS A 1 590 ? 6.068 -14.107 -23.292 1.00 91.69 590 CYS A O 1
ATOM 4544 N N . LEU A 1 591 ? 7.558 -12.462 -22.864 1.00 90.25 591 LEU A N 1
ATOM 4545 C CA . LEU A 1 591 ? 6.682 -11.336 -23.167 1.00 90.25 591 LEU A CA 1
ATOM 4546 C C . LEU A 1 591 ? 7.179 -10.657 -24.443 1.00 90.25 591 LEU A C 1
ATOM 4548 O O . LEU A 1 591 ? 8.342 -10.244 -24.493 1.00 90.25 591 LEU A O 1
ATOM 4552 N N . GLN A 1 592 ? 6.306 -10.508 -25.438 1.00 88.12 592 GLN A N 1
ATOM 4553 C CA . GLN A 1 592 ? 6.519 -9.553 -26.525 1.00 88.12 592 GLN A CA 1
ATOM 4554 C C . GLN A 1 592 ? 5.951 -8.202 -26.092 1.00 88.12 592 GLN A C 1
ATOM 4556 O O . GLN A 1 592 ? 4.845 -8.139 -25.547 1.00 88.12 592 GLN A O 1
ATOM 4561 N N . PHE A 1 593 ? 6.718 -7.131 -26.291 1.00 85.44 593 PHE A N 1
ATOM 4562 C CA . PHE A 1 593 ? 6.323 -5.792 -25.875 1.00 85.44 593 PHE A CA 1
ATOM 4563 C C . PHE A 1 593 ? 6.755 -4.707 -26.866 1.00 85.44 593 PHE A C 1
ATOM 4565 O O . PHE A 1 593 ? 7.918 -4.631 -27.258 1.00 85.44 593 PHE A O 1
ATOM 4572 N N . SER A 1 594 ? 5.829 -3.831 -27.236 1.00 80.81 594 SER A N 1
ATOM 4573 C CA . SER A 1 594 ? 6.029 -2.704 -28.153 1.00 80.81 594 SER A CA 1
ATOM 4574 C C . SER A 1 594 ? 6.038 -1.366 -27.413 1.00 80.81 594 SER A C 1
ATOM 4576 O O . SER A 1 594 ? 5.470 -1.227 -26.328 1.00 80.81 594 SER A O 1
ATOM 4578 N N . ASN A 1 595 ? 6.692 -0.355 -27.989 1.00 76.44 595 ASN A N 1
ATOM 4579 C CA . ASN A 1 595 ? 6.552 1.043 -27.569 1.00 76.44 595 ASN A CA 1
ATOM 4580 C C . ASN A 1 595 ? 6.858 2.006 -28.734 1.00 76.44 595 ASN A C 1
ATOM 4582 O O . ASN A 1 595 ? 7.220 1.570 -29.821 1.00 76.44 595 ASN A O 1
ATOM 4586 N N . GLU A 1 596 ? 6.737 3.317 -28.508 1.00 68.56 596 GLU A N 1
ATOM 4587 C CA . GLU A 1 596 ? 6.933 4.361 -29.535 1.00 68.56 596 GLU A CA 1
ATOM 4588 C C . GLU A 1 596 ? 8.340 4.359 -30.185 1.00 68.56 596 GLU A C 1
ATOM 4590 O O . GLU A 1 596 ? 8.486 4.806 -31.318 1.00 68.56 596 GLU A O 1
ATOM 4595 N N . PHE A 1 597 ? 9.362 3.821 -29.505 1.00 67.31 597 PHE A N 1
ATOM 4596 C CA . PHE A 1 597 ? 10.726 3.647 -30.031 1.00 67.31 597 PHE A CA 1
ATOM 4597 C C . PHE A 1 597 ? 10.982 2.258 -30.639 1.00 67.31 597 PHE A C 1
ATOM 4599 O O . PHE A 1 597 ? 11.884 2.121 -31.462 1.00 67.31 597 PHE A O 1
ATOM 4606 N N . TYR A 1 598 ? 10.212 1.241 -30.236 1.00 69.44 598 TYR A N 1
ATOM 4607 C CA . TYR A 1 598 ? 10.290 -0.131 -30.754 1.00 69.44 598 TYR A CA 1
ATOM 4608 C C . TYR A 1 598 ? 8.900 -0.608 -31.228 1.00 69.44 598 TYR A C 1
ATOM 4610 O O . TYR A 1 598 ? 8.276 -1.449 -30.566 1.00 69.44 598 TYR A O 1
ATOM 4618 N N . PRO A 1 599 ? 8.357 -0.039 -32.324 1.00 69.06 599 PRO A N 1
ATOM 4619 C CA . PRO A 1 599 ? 6.994 -0.319 -32.781 1.00 69.06 599 PRO A CA 1
ATOM 4620 C C . PRO A 1 599 ? 6.803 -1.723 -33.377 1.00 69.06 599 PRO A C 1
ATOM 4622 O O . PRO A 1 599 ? 5.672 -2.195 -33.423 1.00 69.06 599 PRO A O 1
ATOM 4625 N N . GLU A 1 600 ? 7.872 -2.405 -33.802 1.00 70.81 600 GLU A N 1
ATOM 4626 C CA . GLU A 1 600 ? 7.806 -3.809 -34.262 1.00 70.81 600 GLU A CA 1
ATOM 4627 C C . GLU A 1 600 ? 7.829 -4.805 -33.084 1.00 70.81 600 GLU A C 1
ATOM 4629 O O . GLU A 1 600 ? 7.543 -5.991 -33.243 1.00 70.81 600 GLU A O 1
ATOM 4634 N N . GLY A 1 601 ? 8.116 -4.311 -31.876 1.00 76.31 601 GLY A N 1
ATOM 4635 C CA . GLY A 1 601 ? 8.138 -5.091 -30.647 1.00 76.31 601 GLY A CA 1
ATOM 4636 C C . GLY A 1 601 ? 9.502 -5.703 -30.324 1.00 76.31 601 GLY A C 1
ATOM 4637 O O . GLY A 1 601 ? 10.252 -6.156 -31.185 1.00 76.31 601 GLY A O 1
ATOM 4638 N N . ALA A 1 602 ? 9.791 -5.737 -29.029 1.00 84.31 602 ALA A N 1
ATOM 4639 C CA . ALA A 1 602 ? 10.953 -6.354 -28.417 1.00 84.31 602 ALA A CA 1
ATOM 4640 C C . ALA A 1 602 ? 10.535 -7.574 -27.576 1.00 84.31 602 ALA A C 1
ATOM 4642 O O . ALA A 1 602 ? 9.379 -7.712 -27.174 1.00 84.31 602 ALA A O 1
ATOM 4643 N N . LEU A 1 603 ? 11.486 -8.465 -27.287 1.00 89.31 603 LEU A N 1
ATOM 4644 C CA . LEU A 1 603 ? 11.269 -9.669 -26.488 1.00 89.31 603 LEU A CA 1
ATOM 4645 C C . LEU A 1 603 ? 11.928 -9.571 -25.108 1.00 89.31 603 LEU A C 1
ATOM 4647 O O . LEU A 1 603 ? 13.084 -9.164 -24.963 1.00 89.31 603 LEU A O 1
ATOM 4651 N N . LEU A 1 604 ? 11.191 -10.017 -24.093 1.00 90.31 604 LEU A N 1
ATOM 4652 C CA . LEU A 1 604 ? 11.662 -10.262 -22.733 1.00 90.31 604 LEU A CA 1
ATOM 4653 C C . LEU A 1 604 ? 11.478 -11.747 -22.411 1.00 90.31 604 LEU A C 1
ATOM 4655 O O . LEU A 1 604 ? 10.352 -12.231 -22.397 1.00 90.31 604 LEU A O 1
ATOM 4659 N N . VAL A 1 605 ? 12.551 -12.457 -22.068 1.00 92.44 605 VAL A N 1
ATOM 4660 C CA . VAL A 1 605 ? 12.484 -13.824 -21.527 1.00 92.44 605 VAL A CA 1
ATOM 4661 C C . VAL A 1 605 ? 12.980 -13.821 -20.087 1.00 92.44 605 VAL A C 1
ATOM 4663 O O . VAL A 1 605 ? 14.085 -13.353 -19.805 1.00 92.44 605 VAL A O 1
ATOM 4666 N N . TYR A 1 606 ? 12.178 -14.350 -19.161 1.00 92.75 606 TYR A N 1
ATOM 4667 C CA . TYR A 1 606 ? 12.545 -14.401 -17.747 1.00 92.75 606 TYR A CA 1
ATOM 4668 C C . TYR A 1 606 ? 12.000 -15.631 -17.009 1.00 92.75 606 TYR A C 1
ATOM 4670 O O . TYR A 1 606 ? 11.016 -16.254 -17.415 1.00 92.75 606 TYR A O 1
ATOM 4678 N N . TRP A 1 607 ? 12.671 -16.000 -15.917 1.00 92.06 607 TRP A N 1
ATOM 4679 C CA . TRP A 1 607 ? 12.233 -17.045 -14.990 1.00 92.06 607 TRP A CA 1
ATOM 4680 C C . TRP A 1 607 ? 12.884 -16.871 -13.613 1.00 92.06 607 TRP A C 1
ATOM 4682 O O . TRP A 1 607 ? 13.916 -16.213 -13.455 1.00 92.06 607 TRP A O 1
ATOM 4692 N N . TYR A 1 608 ? 12.322 -17.556 -12.622 1.00 88.50 608 TYR A N 1
ATOM 4693 C CA . TYR A 1 608 ? 12.896 -17.692 -11.286 1.00 88.50 608 TYR A CA 1
ATOM 4694 C C . TYR A 1 608 ? 13.427 -19.109 -11.059 1.00 88.50 608 TYR A C 1
ATOM 4696 O O . TYR A 1 608 ? 12.878 -20.075 -11.597 1.00 88.50 608 TYR A O 1
ATOM 4704 N N . SER A 1 609 ? 14.455 -19.268 -10.226 1.00 83.75 609 SER A N 1
ATOM 4705 C CA . SER A 1 609 ? 14.882 -20.575 -9.713 1.00 83.75 609 SER A CA 1
ATOM 4706 C C . SER A 1 609 ? 14.983 -20.600 -8.190 1.00 83.75 609 SER A C 1
ATOM 4708 O O . SER A 1 609 ? 15.397 -19.629 -7.561 1.00 83.75 609 SER A O 1
ATOM 4710 N N . ILE A 1 610 ? 14.624 -21.747 -7.609 1.00 79.44 610 ILE A N 1
ATOM 4711 C CA . ILE A 1 610 ? 14.842 -22.064 -6.193 1.00 79.44 610 ILE A CA 1
ATOM 4712 C C . ILE A 1 610 ? 15.586 -23.402 -6.160 1.00 79.44 610 ILE A C 1
ATOM 4714 O O . ILE A 1 610 ? 15.004 -24.465 -6.412 1.00 79.44 610 ILE A O 1
ATOM 4718 N N . GLY A 1 611 ? 16.901 -23.349 -5.934 1.00 76.12 611 GLY A N 1
ATOM 4719 C CA . GLY A 1 611 ? 17.795 -24.502 -6.062 1.00 76.12 611 GLY A CA 1
ATOM 4720 C C . GLY A 1 611 ? 17.718 -25.154 -7.450 1.00 76.12 611 GLY A C 1
ATOM 4721 O O . GLY A 1 611 ? 18.208 -24.621 -8.444 1.00 76.12 611 GLY A O 1
ATOM 4722 N N . ARG A 1 612 ? 17.104 -26.343 -7.541 1.00 72.00 612 ARG A N 1
ATOM 4723 C CA . ARG A 1 612 ? 16.969 -27.084 -8.813 1.00 72.00 612 ARG A CA 1
ATOM 4724 C C . ARG A 1 612 ? 15.708 -26.740 -9.613 1.00 72.00 612 ARG A C 1
ATOM 4726 O O . ARG A 1 612 ? 15.722 -26.935 -10.829 1.00 72.00 612 ARG A O 1
ATOM 4733 N N . ASN A 1 613 ? 14.662 -26.238 -8.959 1.00 82.25 613 ASN A N 1
ATOM 4734 C CA . ASN A 1 613 ? 13.356 -25.992 -9.573 1.00 82.25 613 ASN A CA 1
ATOM 4735 C C . ASN A 1 613 ? 13.319 -24.629 -10.277 1.00 82.25 613 ASN A C 1
ATOM 4737 O O . ASN A 1 613 ? 14.038 -23.711 -9.878 1.00 82.25 613 ASN A O 1
ATOM 4741 N N . THR A 1 614 ? 12.454 -24.482 -11.283 1.00 85.56 614 THR A N 1
ATOM 4742 C CA . THR A 1 614 ? 12.243 -23.214 -12.002 1.00 85.56 614 THR A CA 1
ATOM 4743 C C . THR A 1 614 ? 10.767 -22.870 -12.140 1.00 85.56 614 THR A C 1
ATOM 4745 O O . THR A 1 614 ? 9.937 -23.769 -12.281 1.00 85.56 614 THR A O 1
ATOM 4748 N N . TYR A 1 615 ? 10.467 -21.574 -12.145 1.00 88.06 615 TYR A N 1
ATOM 4749 C CA . TYR A 1 615 ? 9.120 -21.010 -12.137 1.00 88.06 615 TYR A CA 1
ATOM 4750 C C . TYR A 1 615 ? 9.042 -19.876 -13.160 1.00 88.06 615 TYR A C 1
ATOM 4752 O O . TYR A 1 615 ? 9.924 -19.019 -13.179 1.00 88.06 615 TYR A O 1
ATOM 4760 N N . ALA A 1 616 ? 8.000 -19.872 -13.991 1.00 86.81 616 ALA A N 1
ATOM 4761 C CA . ALA A 1 616 ? 7.810 -18.844 -15.011 1.00 86.81 616 ALA A CA 1
ATOM 4762 C C . ALA A 1 616 ? 7.215 -17.563 -14.396 1.00 86.81 616 ALA A C 1
ATOM 4764 O O . ALA A 1 616 ? 7.776 -16.482 -14.547 1.00 86.81 616 ALA A O 1
ATOM 4765 N N . GLY A 1 617 ? 6.128 -17.692 -13.624 1.00 81.81 617 GLY A N 1
ATOM 4766 C CA . GLY A 1 617 ? 5.410 -16.552 -13.061 1.00 81.81 617 GLY A CA 1
ATOM 4767 C C . GLY A 1 617 ? 5.940 -16.051 -11.713 1.00 81.81 617 GLY A C 1
ATOM 4768 O O . GLY A 1 617 ? 6.255 -16.820 -10.800 1.00 81.81 617 GLY A O 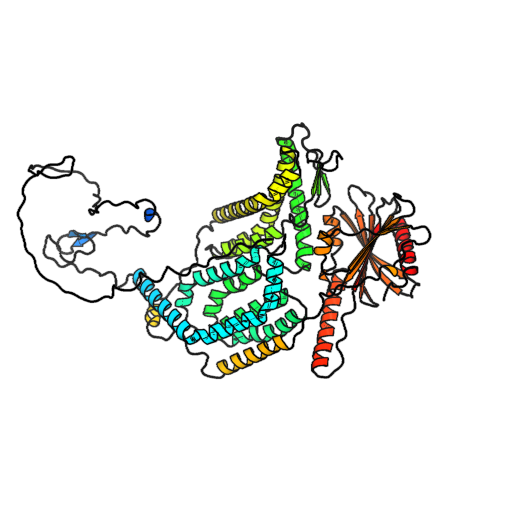1
ATOM 4769 N N . THR A 1 618 ? 5.899 -14.730 -11.535 1.00 76.38 618 THR A N 1
ATOM 4770 C CA . THR A 1 618 ? 6.182 -14.022 -10.272 1.00 76.38 618 THR A CA 1
ATOM 4771 C C . THR A 1 618 ? 5.243 -14.466 -9.138 1.00 76.38 618 THR A C 1
ATOM 4773 O O . THR A 1 618 ? 5.622 -14.494 -7.967 1.00 76.38 618 THR A O 1
ATOM 4776 N N . GLY A 1 619 ? 4.012 -14.868 -9.478 1.00 73.62 619 GLY A N 1
ATOM 4777 C CA . GLY A 1 619 ? 3.056 -15.462 -8.539 1.00 73.62 619 GLY A CA 1
ATOM 4778 C C . GLY A 1 619 ? 3.461 -16.855 -8.043 1.00 73.62 619 GLY A C 1
ATOM 4779 O O . GLY A 1 619 ? 3.296 -17.141 -6.857 1.00 73.62 619 GLY A O 1
ATOM 4780 N N . ASP A 1 620 ? 4.038 -17.690 -8.912 1.00 78.25 620 ASP A N 1
ATOM 4781 C CA . ASP A 1 620 ? 4.429 -19.067 -8.584 1.00 78.25 620 ASP A CA 1
ATOM 4782 C C . ASP A 1 620 ? 5.612 -19.086 -7.616 1.00 78.25 620 ASP A C 1
ATOM 4784 O O . ASP A 1 620 ? 5.564 -19.765 -6.589 1.00 78.25 620 ASP A O 1
ATOM 4788 N N . VAL A 1 621 ? 6.654 -18.291 -7.895 1.00 75.94 621 VAL A N 1
ATOM 4789 C CA . VAL A 1 621 ? 7.808 -18.162 -6.992 1.00 75.94 621 VAL A CA 1
ATOM 4790 C C . VAL A 1 621 ? 7.383 -17.559 -5.648 1.00 75.94 621 VAL A C 1
ATOM 4792 O O . VAL A 1 621 ? 7.792 -18.059 -4.599 1.00 75.94 621 VAL A O 1
ATOM 4795 N N . ARG A 1 622 ? 6.473 -16.566 -5.652 1.00 74.00 622 ARG A N 1
ATOM 4796 C CA . ARG A 1 622 ? 5.887 -15.993 -4.427 1.00 74.00 622 ARG A CA 1
ATOM 4797 C C . ARG A 1 622 ? 5.119 -17.050 -3.621 1.00 74.00 622 ARG A C 1
ATOM 4799 O O . ARG A 1 622 ? 5.312 -17.135 -2.410 1.00 74.00 622 ARG A O 1
ATOM 4806 N N . LEU A 1 623 ? 4.323 -17.912 -4.257 1.00 73.31 623 LEU A N 1
ATOM 4807 C CA . LEU A 1 623 ? 3.626 -19.010 -3.575 1.00 73.31 623 LEU A CA 1
ATOM 4808 C C . LEU A 1 623 ? 4.600 -20.071 -3.032 1.00 73.31 623 LEU A C 1
ATOM 4810 O O . LEU A 1 623 ? 4.487 -20.481 -1.875 1.00 73.31 623 LEU A O 1
ATOM 4814 N N . VAL A 1 624 ? 5.578 -20.504 -3.832 1.00 73.25 624 VAL A N 1
ATOM 4815 C CA . VAL A 1 624 ? 6.517 -21.559 -3.429 1.00 73.25 624 VAL A CA 1
ATOM 4816 C C . VAL A 1 624 ? 7.476 -21.093 -2.340 1.00 73.25 624 VAL A C 1
ATOM 4818 O O . VAL A 1 624 ? 7.712 -21.862 -1.417 1.00 73.25 624 VAL A O 1
ATOM 4821 N N . MET A 1 625 ? 7.979 -19.856 -2.356 1.00 69.12 625 MET A N 1
ATOM 4822 C CA . MET A 1 625 ? 8.840 -19.367 -1.268 1.00 69.12 625 MET A CA 1
ATOM 4823 C C . MET A 1 625 ? 8.077 -19.227 0.051 1.00 69.12 625 MET A C 1
ATOM 4825 O O . MET A 1 625 ? 8.605 -19.607 1.096 1.00 69.12 625 MET A O 1
ATOM 4829 N N . ARG A 1 626 ? 6.809 -18.789 0.027 1.00 69.19 626 ARG A N 1
ATOM 4830 C CA . ARG A 1 626 ? 5.966 -18.786 1.236 1.00 69.19 626 ARG A CA 1
ATOM 4831 C C . ARG A 1 626 ? 5.639 -20.218 1.702 1.00 69.19 626 ARG A C 1
ATOM 4833 O O . ARG A 1 626 ? 5.611 -20.456 2.905 1.00 69.19 626 ARG A O 1
ATOM 4840 N N . ASN A 1 627 ? 5.530 -21.197 0.796 1.00 68.50 627 ASN A N 1
ATOM 4841 C CA . ASN A 1 627 ? 5.442 -22.625 1.148 1.00 68.50 627 ASN A CA 1
ATOM 4842 C C . ASN A 1 627 ? 6.775 -23.222 1.654 1.00 68.50 627 ASN A C 1
ATOM 4844 O O . ASN A 1 627 ? 6.768 -24.065 2.546 1.00 68.50 627 ASN A O 1
ATOM 4848 N N . ALA A 1 628 ? 7.928 -22.790 1.142 1.00 65.81 628 ALA A N 1
ATOM 4849 C CA . ALA A 1 628 ? 9.244 -23.219 1.617 1.00 65.81 628 ALA A CA 1
ATOM 4850 C C . ALA A 1 628 ? 9.509 -22.678 3.030 1.00 65.81 628 ALA A C 1
ATOM 4852 O O . ALA A 1 628 ? 9.912 -23.433 3.915 1.00 65.81 628 ALA A O 1
ATOM 4853 N N . GLN A 1 629 ? 9.149 -21.414 3.278 1.00 65.81 629 GLN A N 1
ATOM 4854 C CA . GLN A 1 629 ? 9.033 -20.852 4.624 1.00 65.81 629 GLN A CA 1
ATOM 4855 C C . GLN A 1 629 ? 8.054 -21.696 5.469 1.00 65.81 629 GLN A C 1
ATOM 4857 O O . GLN A 1 629 ? 8.428 -22.111 6.563 1.00 65.81 629 GLN A O 1
ATOM 4862 N N . ALA A 1 630 ? 6.875 -22.073 4.943 1.00 64.94 630 ALA A N 1
ATOM 4863 C CA . ALA A 1 630 ? 5.909 -22.961 5.616 1.00 64.94 630 ALA A CA 1
ATOM 4864 C C . ALA A 1 630 ? 6.460 -24.371 5.966 1.00 64.94 630 ALA A C 1
ATOM 4866 O O . ALA A 1 630 ? 6.041 -24.986 6.952 1.00 64.94 630 ALA A O 1
ATOM 4867 N N . HIS A 1 631 ? 7.437 -24.881 5.214 1.00 64.75 631 HIS A N 1
ATOM 4868 C CA . HIS A 1 631 ? 8.156 -26.116 5.540 1.00 64.75 631 HIS A CA 1
ATOM 4869 C C . HIS A 1 631 ? 9.287 -25.894 6.554 1.00 64.75 631 HIS A C 1
ATOM 4871 O O . HIS A 1 631 ? 9.443 -26.712 7.464 1.00 64.75 631 HIS A O 1
ATOM 4877 N N . PHE A 1 632 ? 10.000 -24.766 6.479 1.00 63.03 632 PHE A N 1
ATOM 4878 C CA . PHE A 1 632 ? 11.006 -24.380 7.474 1.00 63.03 632 PHE A CA 1
ATOM 4879 C C . PHE A 1 632 ? 10.409 -24.231 8.883 1.00 63.03 632 PHE A C 1
ATOM 4881 O O . PHE A 1 632 ? 11.083 -24.526 9.871 1.00 63.03 632 PHE A O 1
ATOM 4888 N N . ILE A 1 633 ? 9.125 -23.861 9.003 1.00 59.97 633 ILE A N 1
ATOM 4889 C CA . ILE A 1 633 ? 8.398 -23.849 10.295 1.00 59.97 633 ILE A CA 1
ATOM 4890 C C . ILE A 1 633 ? 8.351 -25.250 10.877 1.00 59.97 633 ILE A C 1
ATOM 4892 O O . ILE A 1 633 ? 8.633 -25.462 12.053 1.00 59.97 633 ILE A O 1
ATOM 4896 N N . LYS A 1 634 ? 8.008 -26.222 10.030 1.00 65.56 634 LYS A N 1
ATOM 4897 C CA . LYS A 1 634 ? 7.823 -27.611 10.428 1.00 65.56 634 LYS A CA 1
ATOM 4898 C C . LYS A 1 634 ? 9.149 -28.237 10.858 1.00 65.56 634 LYS A C 1
ATOM 4900 O O . LYS A 1 634 ? 9.155 -28.940 11.862 1.00 65.56 634 LYS A O 1
ATOM 4905 N N . SER A 1 635 ? 10.263 -27.935 10.182 1.00 63.62 635 SER A N 1
ATOM 4906 C CA . SER A 1 635 ? 11.603 -28.350 10.631 1.00 63.62 635 SER A CA 1
ATOM 4907 C C . SER A 1 635 ? 12.084 -27.584 11.867 1.00 63.62 635 SER A C 1
ATOM 4909 O O . SER A 1 635 ? 12.679 -28.186 12.750 1.00 63.62 635 SER A O 1
ATOM 4911 N N . THR A 1 636 ? 11.804 -26.283 11.990 1.00 62.78 636 THR A N 1
ATOM 4912 C CA . THR A 1 636 ? 12.272 -25.482 13.140 1.00 62.78 636 THR A CA 1
ATOM 4913 C C . THR A 1 636 ? 11.530 -25.855 14.426 1.00 62.78 636 THR A C 1
ATOM 4915 O O . THR A 1 636 ? 12.171 -26.107 15.445 1.00 62.78 636 THR A O 1
ATOM 4918 N N . ILE A 1 637 ? 10.203 -26.020 14.366 1.00 65.19 637 ILE A N 1
ATOM 4919 C CA . ILE A 1 637 ? 9.400 -26.535 15.488 1.00 65.19 637 ILE A CA 1
ATOM 4920 C C . ILE A 1 637 ? 9.821 -27.966 15.849 1.00 65.19 637 ILE A C 1
ATOM 4922 O O . ILE A 1 637 ? 9.929 -28.278 17.032 1.00 65.19 637 ILE A O 1
ATOM 4926 N N . ARG A 1 638 ? 10.116 -28.832 14.866 1.00 65.94 638 ARG A N 1
ATOM 4927 C CA . ARG A 1 638 ? 10.686 -30.162 15.144 1.00 65.94 638 ARG A CA 1
ATOM 4928 C C . ARG A 1 638 ? 12.046 -30.069 15.830 1.00 65.94 638 ARG A C 1
ATOM 4930 O O . ARG A 1 638 ? 12.237 -30.769 16.817 1.00 65.94 638 ARG A O 1
ATOM 4937 N N . SER A 1 639 ? 12.940 -29.181 15.392 1.00 65.56 639 SER A N 1
ATOM 4938 C CA . SER A 1 639 ? 14.277 -29.052 15.987 1.00 65.56 639 SER A CA 1
ATOM 4939 C C . SER A 1 639 ? 14.215 -28.622 17.457 1.00 65.56 639 SER A C 1
ATOM 4941 O O . SER A 1 639 ? 14.937 -29.163 18.291 1.00 65.56 639 SER A O 1
ATOM 4943 N N . TRP A 1 640 ? 13.273 -27.738 17.814 1.00 63.75 640 TRP A N 1
ATOM 4944 C CA . TRP A 1 640 ? 12.977 -27.368 19.206 1.00 63.75 640 TRP A CA 1
ATOM 4945 C C . TRP A 1 640 ? 12.372 -28.519 20.029 1.00 63.75 640 TRP A C 1
ATOM 4947 O O . TRP A 1 640 ? 12.502 -28.532 21.249 1.00 63.75 640 TRP A O 1
ATOM 4957 N N . LEU A 1 641 ? 11.744 -29.497 19.370 1.00 72.19 641 LEU A N 1
ATOM 4958 C CA . LEU A 1 641 ? 11.251 -30.751 19.954 1.00 72.19 641 LEU A CA 1
ATOM 4959 C C . LEU A 1 641 ? 12.275 -31.906 19.837 1.00 72.19 641 LEU A C 1
ATOM 4961 O O . LEU A 1 641 ? 11.917 -33.065 20.032 1.00 72.19 641 LEU A O 1
ATOM 4965 N N . GLY A 1 642 ? 13.541 -31.606 19.514 1.00 65.06 642 GLY A N 1
ATOM 4966 C CA . GLY A 1 642 ? 14.645 -32.573 19.424 1.00 65.06 642 GLY A CA 1
ATOM 4967 C C . GLY A 1 642 ? 14.771 -33.329 18.093 1.00 65.06 642 GLY A C 1
ATOM 4968 O O . GLY A 1 642 ? 15.630 -34.200 17.973 1.00 65.06 642 GLY A O 1
ATOM 4969 N N . GLY A 1 643 ? 13.945 -33.017 17.092 1.00 58.22 643 GLY A N 1
ATOM 4970 C CA . GLY A 1 643 ? 13.950 -33.664 15.778 1.00 58.22 643 GLY A CA 1
ATOM 4971 C C . GLY A 1 643 ? 14.564 -32.804 14.672 1.00 58.22 643 GLY A C 1
ATOM 4972 O O . GLY A 1 643 ? 13.956 -31.824 14.255 1.00 58.22 643 GLY A O 1
ATOM 4973 N N . GLU A 1 644 ? 15.697 -33.250 14.122 1.00 52.72 644 GLU A N 1
ATOM 4974 C CA . GLU A 1 644 ? 16.351 -32.687 12.923 1.00 52.72 644 GLU A CA 1
ATOM 4975 C C . GLU A 1 644 ? 16.940 -31.265 13.122 1.00 52.72 644 GLU A C 1
ATOM 4977 O O . GLU A 1 644 ? 16.642 -30.562 14.087 1.00 52.72 644 GLU A O 1
ATOM 4982 N N . LYS A 1 645 ? 17.843 -30.834 12.227 1.00 49.47 645 LYS A N 1
ATOM 4983 C CA . LYS A 1 645 ? 18.336 -29.442 12.187 1.00 49.47 645 LYS A CA 1
ATOM 4984 C C . LYS A 1 645 ? 17.421 -28.585 11.293 1.00 49.47 645 LYS A C 1
ATOM 4986 O O . LYS A 1 645 ? 16.859 -29.124 10.338 1.00 49.47 645 LYS A O 1
ATOM 4991 N N . PRO A 1 646 ? 17.290 -27.266 11.536 1.00 50.97 646 PRO A N 1
ATOM 4992 C CA . PRO A 1 646 ? 16.612 -26.368 10.603 1.00 50.97 646 PRO A CA 1
ATOM 4993 C C . PRO A 1 646 ? 17.276 -26.409 9.217 1.00 50.97 646 PRO A C 1
ATOM 4995 O O . PRO A 1 646 ? 18.500 -26.357 9.117 1.00 50.97 646 PRO A O 1
ATOM 4998 N N . VAL A 1 647 ? 16.475 -26.500 8.153 1.00 53.81 647 VAL A N 1
ATOM 4999 C CA . VAL A 1 647 ? 16.957 -26.511 6.761 1.00 53.81 647 VAL A CA 1
ATOM 5000 C C . VAL A 1 647 ? 17.012 -25.076 6.248 1.00 53.81 647 VAL A C 1
ATOM 5002 O O . VAL A 1 647 ? 15.962 -24.502 5.977 1.00 53.81 647 VAL A O 1
ATOM 5005 N N . GLU A 1 648 ? 18.200 -24.478 6.145 1.00 54.75 648 GLU A N 1
ATOM 5006 C CA . GLU A 1 648 ? 18.337 -23.070 5.742 1.00 54.75 648 GLU A CA 1
ATOM 5007 C C . GLU A 1 648 ? 17.580 -22.753 4.432 1.00 54.75 648 GLU A C 1
ATOM 5009 O O . GLU A 1 648 ? 17.662 -23.534 3.476 1.00 54.75 648 GLU A O 1
ATOM 5014 N N . PRO A 1 649 ? 16.837 -21.628 4.355 1.00 57.66 649 PRO A N 1
ATOM 5015 C CA . PRO A 1 649 ? 16.157 -21.228 3.128 1.00 57.66 649 PRO A CA 1
ATOM 5016 C C . PRO A 1 649 ? 17.156 -21.016 1.987 1.00 57.66 649 PRO A C 1
ATOM 5018 O O . PRO A 1 649 ? 17.981 -20.103 2.026 1.00 57.66 649 PRO A O 1
ATOM 5021 N N . GLY A 1 650 ? 17.063 -21.863 0.961 1.00 65.19 650 GLY A N 1
ATOM 5022 C CA . GLY A 1 650 ? 17.897 -21.757 -0.231 1.00 65.19 650 GLY A CA 1
ATOM 5023 C C . GLY A 1 650 ? 17.703 -20.421 -0.950 1.00 65.19 650 GLY A C 1
ATOM 5024 O O . GLY A 1 650 ? 16.586 -19.909 -1.055 1.00 65.19 650 GLY A O 1
ATOM 5025 N N . GLN A 1 651 ? 18.803 -19.876 -1.466 1.00 75.88 651 GLN A N 1
ATOM 5026 C CA . GLN A 1 651 ? 18.796 -18.649 -2.253 1.00 75.88 651 GLN A CA 1
ATOM 5027 C C . GLN A 1 651 ? 17.901 -18.793 -3.492 1.00 75.88 651 GLN A C 1
ATOM 5029 O O . GLN A 1 651 ? 17.858 -19.844 -4.135 1.00 75.88 651 GLN A O 1
ATOM 5034 N N . THR A 1 652 ? 17.184 -17.720 -3.818 1.00 78.88 652 THR A N 1
ATOM 5035 C CA . THR A 1 652 ? 16.356 -17.624 -5.021 1.00 78.88 652 THR A CA 1
ATOM 5036 C C . THR A 1 652 ? 17.015 -16.679 -6.010 1.00 78.88 652 THR A C 1
ATOM 5038 O O . THR A 1 652 ? 17.545 -15.636 -5.621 1.00 78.88 652 THR A O 1
ATOM 5041 N N . TYR A 1 653 ? 16.965 -17.041 -7.288 1.00 83.38 653 TYR A N 1
ATOM 5042 C CA . TYR A 1 653 ? 17.512 -16.242 -8.376 1.00 83.38 653 TYR A CA 1
ATOM 5043 C C . TYR A 1 653 ? 16.399 -15.842 -9.347 1.00 83.38 653 TYR A C 1
ATOM 5045 O O . TYR A 1 653 ? 15.579 -16.677 -9.728 1.00 83.38 653 TYR A O 1
ATOM 5053 N N . CYS A 1 654 ? 16.404 -14.586 -9.780 1.00 86.75 654 CYS A N 1
ATOM 5054 C CA . CYS A 1 654 ? 15.708 -14.121 -10.974 1.00 86.75 654 CYS A CA 1
ATOM 5055 C C . CYS A 1 654 ? 16.720 -14.044 -12.124 1.00 86.75 654 CYS A C 1
ATOM 5057 O O . CYS A 1 654 ? 17.817 -13.505 -11.945 1.00 86.75 654 CYS A O 1
ATOM 5059 N N . TYR A 1 655 ? 16.346 -14.572 -13.288 1.00 89.06 655 TYR A N 1
ATOM 5060 C CA . TYR A 1 655 ? 17.097 -14.448 -14.534 1.00 89.06 655 TYR A CA 1
ATOM 5061 C C . TYR A 1 655 ? 16.216 -13.745 -15.560 1.00 89.06 655 TYR A C 1
ATOM 5063 O O . TYR A 1 655 ? 15.086 -14.176 -15.797 1.00 89.06 655 TYR A O 1
ATOM 5071 N N . ARG A 1 656 ? 16.735 -12.682 -16.173 1.00 90.75 656 ARG A N 1
ATOM 5072 C CA . ARG A 1 656 ? 16.011 -11.839 -17.122 1.00 90.75 656 ARG A CA 1
ATOM 5073 C C . ARG A 1 656 ? 16.903 -11.500 -18.315 1.00 90.75 656 ARG A C 1
ATOM 5075 O O . ARG A 1 656 ? 18.042 -11.079 -18.125 1.00 90.75 656 ARG A O 1
ATOM 5082 N N . PHE A 1 657 ? 16.355 -11.641 -19.517 1.00 90.88 657 PHE A N 1
ATOM 5083 C CA . PHE A 1 657 ? 17.007 -11.335 -20.786 1.00 90.88 657 PHE A CA 1
ATOM 5084 C C . PHE A 1 657 ? 16.054 -10.479 -21.628 1.00 90.88 657 PHE A C 1
ATOM 5086 O O . PHE A 1 657 ? 14.987 -10.963 -22.002 1.00 90.88 657 PHE A O 1
ATOM 5093 N N . ASP A 1 658 ? 16.413 -9.225 -21.908 1.00 87.56 658 ASP A N 1
ATOM 5094 C CA . ASP A 1 658 ? 15.671 -8.350 -22.824 1.00 87.56 658 ASP A CA 1
ATOM 5095 C C . ASP A 1 658 ? 16.489 -7.945 -24.052 1.00 87.56 658 ASP A C 1
ATOM 5097 O O . ASP A 1 658 ? 17.684 -7.663 -23.979 1.00 87.56 658 ASP A O 1
ATOM 5101 N N . THR A 1 659 ? 15.819 -7.926 -25.199 1.00 84.75 659 THR A N 1
ATOM 5102 C CA . THR A 1 659 ? 16.343 -7.443 -26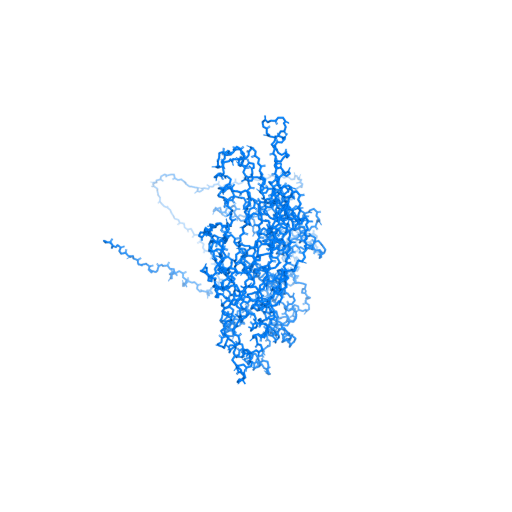.485 1.00 84.75 659 THR A CA 1
ATOM 5103 C C . THR A 1 659 ? 15.917 -5.993 -26.705 1.00 84.75 659 THR A C 1
ATOM 5105 O O . THR A 1 659 ? 14.829 -5.616 -26.273 1.00 84.75 659 THR A O 1
ATOM 5108 N N . ARG A 1 660 ? 16.711 -5.185 -27.417 1.00 66.94 660 ARG A N 1
ATOM 5109 C CA . ARG A 1 660 ? 16.369 -3.784 -27.749 1.00 66.94 660 ARG A CA 1
ATOM 5110 C C . ARG A 1 660 ? 16.353 -3.536 -29.258 1.00 66.94 660 ARG A C 1
ATOM 5112 O O . ARG A 1 660 ? 17.015 -2.632 -29.754 1.00 66.94 660 ARG A O 1
ATOM 5119 N N . ILE A 1 661 ? 15.644 -4.398 -29.980 1.00 62.66 661 ILE A N 1
ATOM 5120 C CA . ILE A 1 661 ? 15.651 -4.456 -31.445 1.00 62.66 661 ILE A CA 1
ATOM 5121 C C . ILE A 1 661 ? 14.207 -4.434 -31.947 1.00 62.66 661 ILE A C 1
ATOM 5123 O O . ILE A 1 661 ? 13.355 -5.094 -31.358 1.00 62.66 661 ILE A O 1
ATOM 5127 N N . ASN A 1 662 ? 13.965 -3.701 -33.033 1.00 59.41 662 ASN A N 1
ATOM 5128 C CA . ASN A 1 662 ? 12.792 -3.873 -33.888 1.00 59.41 662 ASN A CA 1
ATOM 5129 C C . ASN A 1 662 ? 12.967 -5.162 -34.711 1.00 59.41 662 ASN A C 1
ATOM 5131 O O . ASN A 1 662 ? 14.013 -5.352 -35.337 1.00 59.41 662 ASN A O 1
ATOM 5135 N N . TYR A 1 663 ? 11.990 -6.067 -34.678 1.00 65.50 663 TYR A N 1
ATOM 5136 C CA . TYR A 1 663 ? 12.085 -7.357 -35.354 1.00 65.50 663 TYR A CA 1
ATOM 5137 C C . TYR A 1 663 ? 10.948 -7.569 -36.361 1.00 65.50 663 TYR A C 1
ATOM 5139 O O . TYR A 1 663 ? 9.811 -7.809 -35.967 1.00 65.50 663 TYR A O 1
ATOM 5147 N N . GLU A 1 664 ? 11.297 -7.648 -37.649 1.00 62.28 664 GLU A N 1
ATOM 5148 C CA . GLU A 1 664 ? 10.380 -8.038 -38.739 1.00 62.28 664 GLU A CA 1
ATOM 5149 C C . GLU A 1 664 ? 9.726 -9.426 -38.531 1.00 62.28 664 GLU A C 1
ATOM 5151 O O . GLU A 1 664 ? 8.647 -9.693 -39.056 1.00 62.28 664 GLU A O 1
ATOM 5156 N N . ASP A 1 665 ? 10.378 -10.312 -37.767 1.00 78.19 665 ASP A N 1
ATOM 5157 C CA . ASP A 1 665 ? 9.910 -11.661 -37.416 1.00 78.19 665 ASP A CA 1
ATOM 5158 C C . ASP A 1 665 ? 10.166 -11.954 -35.915 1.00 78.19 665 ASP A C 1
ATOM 5160 O O . ASP A 1 665 ? 11.330 -12.135 -35.513 1.00 78.19 665 ASP A O 1
ATOM 5164 N N . PRO A 1 666 ? 9.103 -12.028 -35.082 1.00 77.38 666 PRO A N 1
ATOM 5165 C CA . PRO A 1 666 ? 9.190 -12.365 -33.659 1.00 77.38 666 PRO A CA 1
ATOM 5166 C C . PRO A 1 666 ? 9.691 -13.785 -33.355 1.00 77.38 666 PRO A C 1
ATOM 5168 O O . PRO A 1 666 ? 10.343 -13.985 -32.328 1.00 77.38 666 PRO A O 1
ATOM 5171 N N . ASP A 1 667 ? 9.445 -14.776 -34.215 1.00 82.12 667 ASP A N 1
ATOM 5172 C CA . ASP A 1 667 ? 9.872 -16.159 -33.968 1.00 82.12 667 ASP A CA 1
ATOM 5173 C C . ASP A 1 667 ? 11.355 -16.345 -34.325 1.00 82.12 667 ASP A C 1
ATOM 5175 O O . ASP A 1 667 ? 12.108 -16.958 -33.558 1.00 82.12 667 ASP A O 1
ATOM 5179 N N . ALA A 1 668 ? 11.841 -15.722 -35.407 1.00 83.38 668 ALA A N 1
ATOM 5180 C CA . ALA A 1 668 ? 13.284 -15.631 -35.661 1.00 83.38 668 ALA A CA 1
ATOM 5181 C C . ALA A 1 668 ? 14.013 -14.814 -34.577 1.00 83.38 668 ALA A C 1
ATOM 5183 O O . ALA A 1 668 ? 15.162 -15.115 -34.235 1.00 83.38 668 ALA A O 1
ATOM 5184 N N . ALA A 1 669 ? 13.363 -13.795 -34.007 1.00 82.19 669 ALA A N 1
ATOM 5185 C CA . ALA A 1 669 ? 13.887 -13.049 -32.866 1.00 82.19 669 ALA A CA 1
ATOM 5186 C C . ALA A 1 669 ? 13.996 -13.911 -31.605 1.00 82.19 669 ALA A C 1
ATOM 5188 O O . ALA A 1 669 ? 15.053 -13.935 -30.968 1.00 82.19 669 ALA A O 1
ATOM 5189 N N . LEU A 1 670 ? 12.948 -14.676 -31.292 1.00 86.44 670 LEU A N 1
ATOM 5190 C CA . LEU A 1 670 ? 12.944 -15.619 -30.181 1.00 86.44 670 LEU A CA 1
ATOM 5191 C C . LEU A 1 670 ? 14.026 -16.690 -30.367 1.00 86.44 670 LEU A C 1
ATOM 5193 O O . LEU A 1 670 ? 14.785 -16.947 -29.438 1.00 86.44 670 LEU A O 1
ATOM 5197 N N . ALA A 1 671 ? 14.192 -17.239 -31.574 1.00 87.38 671 ALA A N 1
ATOM 5198 C CA . ALA A 1 671 ? 15.251 -18.201 -31.879 1.00 87.38 671 ALA A CA 1
ATOM 5199 C C . ALA A 1 671 ? 16.672 -17.625 -31.683 1.00 87.38 671 ALA A C 1
ATOM 5201 O O . ALA A 1 671 ? 17.551 -18.310 -31.145 1.00 87.38 671 ALA A O 1
ATOM 5202 N N . ARG A 1 672 ? 16.911 -16.355 -32.057 1.00 86.75 672 ARG A N 1
ATOM 5203 C CA . ARG A 1 672 ? 18.176 -15.646 -31.766 1.00 86.75 672 ARG A CA 1
ATOM 5204 C C . ARG A 1 672 ? 18.396 -15.484 -30.260 1.00 86.75 672 ARG A C 1
ATOM 5206 O O . ARG A 1 672 ? 19.480 -15.805 -29.766 1.00 86.75 672 ARG A O 1
ATOM 5213 N N . LEU A 1 673 ? 17.372 -15.044 -29.527 1.00 88.69 673 LEU A N 1
ATOM 5214 C CA . LEU A 1 673 ? 17.428 -14.854 -28.077 1.00 88.69 673 LEU A CA 1
ATOM 5215 C C . LEU A 1 673 ? 17.652 -16.182 -27.336 1.00 88.69 673 LEU A C 1
ATOM 5217 O O . LEU A 1 673 ? 18.529 -16.264 -26.478 1.00 88.69 673 LEU A O 1
ATOM 5221 N N . GLU A 1 674 ? 16.953 -17.254 -27.709 1.00 90.62 674 GLU A N 1
ATOM 5222 C CA . GLU A 1 674 ? 17.190 -18.594 -27.170 1.00 90.62 674 GLU A CA 1
ATOM 5223 C C . GLU A 1 674 ? 18.620 -19.080 -27.426 1.00 90.62 674 GLU A C 1
ATOM 5225 O O . GLU A 1 674 ? 19.249 -19.635 -26.524 1.00 90.62 674 GLU A O 1
ATOM 5230 N N . SER A 1 675 ? 19.155 -18.860 -28.630 1.00 89.81 675 SER A N 1
ATOM 5231 C CA . SER A 1 675 ? 20.539 -19.207 -28.975 1.00 89.81 675 SER A CA 1
ATOM 5232 C C . SER A 1 675 ? 21.543 -18.462 -28.086 1.00 89.81 675 SER A C 1
ATOM 5234 O O . SER A 1 675 ? 22.468 -19.078 -27.546 1.00 89.81 675 SER A O 1
ATOM 5236 N N . PHE A 1 676 ? 21.321 -17.164 -27.838 1.00 90.56 676 PHE A N 1
ATOM 5237 C CA . PHE A 1 676 ? 22.112 -16.397 -26.873 1.00 90.56 676 PHE A CA 1
ATOM 5238 C C . PHE A 1 676 ? 21.990 -16.961 -25.451 1.00 90.56 676 PHE A C 1
ATOM 5240 O O . PHE A 1 676 ? 23.013 -17.242 -24.828 1.00 90.56 676 PHE A O 1
ATOM 5247 N N . ILE A 1 677 ? 20.773 -17.186 -24.941 1.00 90.94 677 ILE A N 1
ATOM 5248 C CA . ILE A 1 677 ? 20.559 -17.694 -23.575 1.00 90.94 677 ILE A CA 1
ATOM 5249 C C . ILE A 1 677 ? 21.225 -19.068 -23.407 1.00 90.94 677 ILE A C 1
ATOM 5251 O O . ILE A 1 677 ? 21.904 -19.303 -22.409 1.00 90.94 677 ILE A O 1
ATOM 5255 N N . ARG A 1 678 ? 21.114 -19.966 -24.394 1.00 90.81 678 ARG A N 1
ATOM 5256 C CA . ARG A 1 678 ? 21.762 -21.291 -24.373 1.00 90.81 678 ARG A CA 1
ATOM 5257 C C . ARG A 1 678 ? 23.291 -21.176 -24.323 1.00 90.81 678 ARG A C 1
ATOM 5259 O O . ARG A 1 678 ? 23.916 -21.890 -23.540 1.00 90.81 678 ARG A O 1
ATOM 5266 N N . LYS A 1 679 ? 23.894 -20.234 -25.060 1.00 90.31 679 LYS A N 1
ATOM 5267 C CA . LYS A 1 679 ? 25.342 -19.940 -24.998 1.00 90.31 679 LYS A CA 1
ATOM 5268 C C . LYS A 1 679 ? 25.760 -19.298 -23.674 1.00 90.31 679 LYS A C 1
ATOM 5270 O O . LYS A 1 679 ? 26.766 -19.710 -23.098 1.00 90.31 679 LYS A O 1
ATOM 5275 N N . PHE A 1 680 ? 24.985 -18.345 -23.164 1.00 89.94 680 PHE A N 1
ATOM 5276 C CA . PHE A 1 680 ? 25.200 -17.704 -21.867 1.00 89.94 680 PHE A CA 1
ATOM 5277 C C . PHE A 1 680 ? 25.192 -18.728 -20.728 1.00 89.94 680 PHE A C 1
ATOM 5279 O O . PHE A 1 680 ? 26.132 -18.782 -19.934 1.00 89.94 680 PHE A O 1
ATOM 5286 N N . VAL A 1 681 ? 24.176 -19.594 -20.690 1.00 88.38 681 VAL A N 1
ATOM 5287 C CA . VAL A 1 681 ? 24.048 -20.668 -19.699 1.00 88.38 681 VAL A CA 1
ATOM 5288 C C . VAL A 1 681 ? 25.201 -21.667 -19.823 1.00 88.38 681 VAL A C 1
ATOM 5290 O O . VAL A 1 681 ? 25.853 -21.960 -18.823 1.00 88.38 681 VAL A O 1
ATOM 5293 N N . ALA A 1 682 ? 25.527 -22.125 -21.036 1.00 87.31 682 ALA A N 1
ATOM 5294 C CA . ALA A 1 682 ? 26.600 -23.095 -21.263 1.00 87.31 682 ALA A CA 1
ATOM 5295 C C . ALA A 1 682 ? 28.004 -22.601 -20.860 1.00 87.31 682 ALA A C 1
ATOM 5297 O O . ALA A 1 682 ? 28.851 -23.430 -20.525 1.00 87.31 682 ALA A O 1
ATOM 5298 N N . ASN A 1 683 ? 28.247 -21.284 -20.879 1.00 87.38 683 ASN A N 1
ATOM 5299 C CA . ASN A 1 683 ? 29.524 -20.663 -20.504 1.00 87.38 683 ASN A CA 1
ATOM 5300 C C . ASN A 1 683 ? 29.533 -20.062 -19.080 1.00 87.38 683 ASN A C 1
ATOM 5302 O O . ASN A 1 683 ? 30.534 -19.470 -18.682 1.00 87.38 683 ASN A O 1
ATOM 5306 N N . SER A 1 684 ? 28.455 -20.211 -18.300 1.00 85.19 684 SER A N 1
ATOM 5307 C CA . SER A 1 684 ? 28.352 -19.692 -16.926 1.00 85.19 684 SER A CA 1
ATOM 5308 C C . SER A 1 684 ? 28.542 -20.820 -15.894 1.00 85.19 684 SER A C 1
ATOM 5310 O O . SER A 1 684 ? 27.568 -21.493 -15.542 1.00 85.19 684 SER A O 1
ATOM 5312 N N . PRO A 1 685 ? 29.763 -21.070 -15.372 1.00 71.00 685 PRO A N 1
ATOM 5313 C CA . PRO A 1 685 ? 30.052 -22.226 -14.512 1.00 71.00 685 PRO A CA 1
ATOM 5314 C C . PRO A 1 685 ? 29.324 -22.220 -13.158 1.00 71.00 685 PRO A C 1
ATOM 5316 O O . PRO A 1 685 ? 29.262 -23.257 -12.498 1.00 71.00 685 PRO A O 1
ATOM 5319 N N . HIS A 1 686 ? 28.770 -21.084 -12.724 1.00 67.00 686 HIS A N 1
ATOM 5320 C CA . HIS A 1 686 ? 27.978 -20.984 -11.487 1.00 67.00 686 HIS A CA 1
ATOM 5321 C C . HIS A 1 686 ? 26.477 -20.796 -11.751 1.00 67.00 686 HIS A C 1
ATOM 5323 O O . HIS A 1 686 ? 25.700 -20.497 -10.844 1.00 67.00 686 HIS A O 1
ATOM 5329 N N . PHE A 1 687 ? 26.033 -21.055 -12.985 1.00 70.94 687 PHE A N 1
ATOM 5330 C CA . PHE A 1 687 ? 24.617 -21.160 -13.307 1.00 70.94 687 PHE A CA 1
ATOM 5331 C C . PHE A 1 687 ? 24.007 -22.407 -12.637 1.00 70.94 687 PHE A C 1
ATOM 5333 O O . PHE A 1 687 ? 24.213 -23.543 -13.072 1.00 70.94 687 PHE A O 1
ATOM 5340 N N . LYS A 1 688 ? 23.233 -22.166 -11.570 1.00 61.97 688 LYS A N 1
ATOM 5341 C CA . LYS A 1 688 ? 22.711 -23.152 -10.605 1.00 61.97 688 LYS A CA 1
ATOM 5342 C C . LYS A 1 688 ? 23.783 -23.822 -9.725 1.00 61.97 688 LYS A C 1
ATOM 5344 O O . LYS A 1 688 ? 23.903 -25.057 -9.745 1.00 61.97 688 LYS A O 1
ATOM 5349 N N . GLN A 1 689 ? 24.483 -23.019 -8.916 1.00 47.44 689 GLN A N 1
ATOM 5350 C CA . GLN A 1 689 ? 24.673 -23.397 -7.506 1.00 47.44 689 GLN A CA 1
ATOM 5351 C C . GLN A 1 689 ? 23.290 -23.381 -6.829 1.00 47.44 689 GLN A C 1
ATOM 5353 O O . GLN A 1 689 ? 22.629 -22.325 -6.912 1.00 47.44 689 GLN A O 1
#

Foldseek 3Di:
DDDDDDDDDDDDDDPDPDDDDDDDDDDDDDDDDDDDDDDDDDDDDDDDDDDDDDDDDDDDDDDDDDDDDDDDDDDPPDPPPPPDDDPDDFDWDADPVPRDTDTQPDQADPVPRDGDDHDDVPVDDVVVLLVVLVVVLVVLVVVCCVVCVVVVVLVVVLCCLLCVVLVVVLVCQLPPPLHLQVCLVCLLVLLVVLVVQCSLVLSLDFFDADPVLCVQLVVLQVQCLVCQQQVNSLSVQVSVLSNVLSVCCRGGNDSVSVSSVLSSVLNNLSGRDDLVVCLVPLQVLLQLLQVLLLVVQCVCQCVPNPDVNGWDWDDQQNKIKTLLFADPPPPSIDIDHCDSSLSLSSVLSVLLSVLSSVLQFFPDDVVLSVVLNVVSSVLSSNLSSVLSNVLRVLRNVVSDPVSSVVCVPPPSVVCSVVVSVVVSCVSCVVVVRPDGGDDRDPDDVVSSVVVPPDSSDDDCPPPDSVVVVVVSSVVSVVSSVPRDHAPQLPEFDDPPVLFDQDFDQKHKDWDDDDPVVCVVLSFKDKTWMKIDNDVVDLFIKIKIKIKGSALSSDRFCVSVQSNSRKDFPDWDWDWAFAPPPHTDIETAIKTWIAGPQQNLTKIKTKWKDQQRDIGHGSVVCNVVSVVVSVVLVVQVVVVVVVHHDRDRRGMMMMIMMIRNHHDPDPVVNVVVSSVVVNSRRRSRNPNRD

Sequence (689 aa):
MCAGKTPAVTSTITALTRELGCRSLPVARRRSKARGRTRSPFEVGFLPDGVRDGVVGLRDDGVGGVCRPPCPAGQIAVWRRLLQPGWRKCRMRECPKCSTQLPDGVEECDKCGHHVPVDRPGDGDPQFDVSRAMGAAAAAVSGAIKYYWPMLLAGALFVAMQWQFPFTDWWSAWMRKNSYSSHGPLVPLIALFMVWANRKRLAVTKIAPSWWGALLIVPSIPLFIYGRWTGSGNICAITFIAFLIGAVLMFTGSRITRLLLIPMLYLLFMVPPPGLVLDRVTAPVQLASTTFAAKILSVTGKVFGDSEEGWSIRQMGTKIVSPALPSEDGSGEGMLRVEGECSGFRMLISLITFTAFFVYLVRAPMWKRGLLLLISLPLSVFVNGLRIAVIGYVGVWTESATAMMNFHNSWAMVFELVLSFAILFGIAKLIKANDFGIPEPKIDPAEAAQMGDTPRYKLVGRGLRGPAAIALFCVVMLTNIGIKPLETSAHGTLDRAGFPKHIERWTSQDFKQDAITAEELKTADMLDRVYYVVPNDPETVHVSLSAARDTDAFHDPHSCLPGGGNSIDEDKVITLNFDKPRPMIVRATCLQFSNEFYPEGALLVYWYSIGRNTYAGTGDVRLVMRNAQAHFIKSTIRSWLGGEKPVEPGQTYCYRFDTRINYEDPDAALARLESFIRKFVANSPHFKQ

Secondary structure (DSSP, 8-state):
------------S-SSS-S-----------------------------------------------PPPP----S--SGGGGS----PPPPEEE-TTT--EEETT--EETTTTEE-----TTSS-HHHHHHHHHHHHHHHHHHHHHHHHHHHHHHHHHHHHHHHHHHHHHHHHHHSTT-TTTTGGGHHHHHHHHHHHTHHHHHHSPP---GGGHHHHHHHHHHHHHHHHTT-HHHHHHHHHHHHHHHHHHHT-HHHHHHHHHHHHHGGGGSPPPHHHHHHHHHHHHHHHHHHHHHHHHHHHHHH-SSTT----EEETTEEEETTSPPSSSSS-EEEE--GGGSSHHHHHHHHHHHHHHHHHB---HHHHHHHHHTHHHHHHHHHHHHHHHHHHHHHHHT-HHHHHHHIIIIIHHHHHHHHHHHHHHHHHHTT---BSPPPP---HHHHHTTTTS-S---TTSSTHHHHHHHHHHHHHHHHHH-PPP-TTSPP---GGGS-SEETTEEEEEE---HHHHHHSTTEEEEEEEEESSTT-S-EEEEEEEEESSGGG---HHHHHHHTT-EEEEEEEEEEEE-SSS-EEEEEEEEEEEETTEEEEEEEEEEEEETTEEESSHHHHHHHHHHHHHHHHHHHHHHHTT-S-------EEEEEEEE----S-HHHHHHHHHHHHHHHHHT-TTTT-

Nearest PDB structures (foldseek):
  7za1-assembly1_C  TM=1.196E-01  e=5.957E+00  Homo sapiens
  7za3-assembly1_C  TM=9.723E-02  e=5.957E+00  Mus musculus

pLDDT: mean 70.33, std 21.2, range [21.83, 94.94]